Protein 5K8J (pdb70)

B-factor: mean 29.13, std 17.6, range [8.04, 118.43]

Sequence (396 aa):
HHARATGKTFRSGNSEAVRLPRDLAFGADVELTLIRSGDVLTIYPSKGSIADLVATLNQPRPDSVEIRDDEEDDLFPERPGLAYVLDTNVAIHLRDGDPEVTTRVTALNGAILLSIISRVELEGGVYREAAQAGLRRSSRLDVLKVLPVLDFDGAAADEYRRIVESAGYSRRKVVDRIAAQALAHRATFVTFNADDFRDIPGLSLLAWWAYVLDTNVAIHLRDGDPEVTTRVTALNGAILLSIISRVELEGGVYREAAQAGLRRSRLDVLKVLPVLDFDGAAADEYRRRIVVESAGYSRRKVVDRIAAQALAHRATFVTFNADDFRDIPGLSLLAWWHHHHHHARATGKTFRSGNSEAVRLPRDLAFGADVELTLIRSGDVLTIYPSKGSIADLVATLNQPRPD

Foldseek 3Di:
DPDDDDWDWDDDDPDIDTDDPPVGDDDPPFDWDWDDDPNDIDIDGDDDDPVVVVVVVVVDDDPDDDDDDPPPDDDDPDD/DEEEDLVLVVCQLVPPVVSVVVVVPDDDAYEYEVLSVVVLVVVLPPDPVNNVSSVVSSVVVVPHHYDYCDPQLVVLLVVLCVQQNDDPVCSSVSSQSSCQSVVHAYEDCCVVSVPSRPPHHYDHD/DEEEFLVLVVCVLVPPVVSVVVVVPDDDAYAYEVLSVVVLVVVLVPDPPCSVSSVVSSVVVVPHHYDYCDPQLVVLLVVLCVQQNDDPVCSSVNSQSVCQSVVHEYEDCPVVVVPSRPPHHYDHD/DAPDPDDDDDDDWQADPNDIDDDAPPRRDDDPPFAWDWDDDPPDIDIDGPVDDPVVVVVVVVVDDDD

Nearest PDB structures (foldseek):
  5k8j-assembly1_A-2  TM=1.013E+00  e=1.110E-12  Caulobacter vibrioides CB15
  5l6l-assembly1_A  TM=9.654E-01  e=3.892E-09  Caulobacter vibrioides CB15
  5l6m-assembly2_I  TM=9.986E-01  e=7.518E-09  Caulobacter vibrioides CB15
  5l6m-assembly2_L-2  TM=6.879E-01  e=2.153E-09  Caulobacter vibrioides CB15
  6nkl-assembly1_D-2  TM=6.824E-01  e=9.855E-03  Haemophilus influenzae

CATH classification: 3.40.50.1010

Structure (mmCIF, N/CA/C/O backbone):
data_5K8J
#
_entry.id   5K8J
#
_cell.length_a   86.290
_cell.length_b   86.290
_cell.length_c   113.820
_cell.angle_alpha   90.00
_cell.angle_beta   90.00
_cell.angle_gamma   120.00
#
_symmetry.space_group_name_H-M   'P 31 2 1'
#
loop_
_entity.id
_entity.type
_entity.pdbx_description
1 polymer 'VapB family protein'
2 polymer 'Ribonuclease VapC'
3 non-polymer GLYCEROL
4 water water
#
loop_
_atom_site.group_PDB
_atom_site.id
_atom_site.type_symbol
_atom_site.label_atom_id
_atom_site.label_alt_id
_atom_site.label_comp_id
_atom_site.label_asym_id
_atom_site.label_entity_id
_atom_site.label_seq_id
_atom_site.pdbx_PDB_ins_code
_atom_site.Cartn_x
_atom_site.Cartn_y
_atom_site.Cartn_z
_atom_site.occupancy
_atom_site.B_iso_or_equiv
_atom_site.auth_seq_id
_atom_site.auth_comp_id
_atom_site.auth_asym_id
_atom_site.auth_atom_id
_atom_site.pdbx_PDB_model_num
ATOM 1 N N . HIS A 1 6 ? 11.978 27.913 47.097 1.00 60.50 0 HIS A N 1
ATOM 2 C CA . HIS A 1 6 ? 13.118 27.716 46.147 1.00 53.30 0 HIS A CA 1
ATOM 3 C C . HIS A 1 6 ? 14.021 28.960 46.103 1.00 51.43 0 HIS A C 1
ATOM 4 O O . HIS A 1 6 ? 14.611 29.279 45.063 1.00 33.14 0 HIS A O 1
ATOM 18 N N . HIS A 1 7 ? 14.099 29.666 47.232 1.00 66.85 1 HIS A N 1
ATOM 19 C CA . HIS A 1 7 ? 15.015 30.792 47.446 1.00 73.58 1 HIS A CA 1
ATOM 20 C C . HIS A 1 7 ? 15.366 30.803 48.933 1.00 76.47 1 HIS A C 1
ATOM 21 O O . HIS A 1 7 ? 15.049 31.732 49.681 1.00 81.00 1 HIS A O 1
ATOM 35 N N . ALA A 1 8 ? 16.035 29.743 49.382 1.00 62.07 2 ALA A N 1
ATOM 36 C CA . ALA A 1 8 ? 16.177 29.490 50.805 1.00 54.28 2 ALA A CA 1
ATOM 37 C C . ALA A 1 8 ? 17.534 28.860 51.081 1.00 45.85 2 ALA A C 1
ATOM 38 O O . ALA A 1 8 ? 18.206 28.346 50.182 1.00 21.81 2 ALA A O 1
ATOM 45 N N . ARG A 1 9 ? 17.919 28.901 52.349 1.00 43.17 3 ARG A N 1
ATOM 46 C CA . ARG A 1 9 ? 19.220 28.444 52.804 1.00 40.92 3 ARG A CA 1
ATOM 47 C C . ARG A 1 9 ? 19.005 27.610 54.057 1.00 41.00 3 ARG A C 1
ATOM 48 O O . ARG A 1 9 ? 18.130 27.922 54.869 1.00 45.04 3 ARG A O 1
ATOM 69 N N . ALA A 1 10 ? 19.785 26.545 54.207 1.00 32.62 4 ALA A N 1
ATOM 70 C CA . ALA A 1 10 ? 19.653 25.664 55.356 1.00 30.61 4 ALA A CA 1
ATOM 71 C C . ALA A 1 10 ? 21.027 25.144 55.754 1.00 33.48 4 ALA A C 1
ATOM 72 O O . ALA A 1 10 ? 22.015 25.325 55.052 1.00 22.00 4 ALA A O 1
ATOM 79 N N . THR A 1 11 ? 21.094 24.522 56.916 1.00 31.91 5 THR A N 1
ATOM 80 C CA . THR A 1 11 ? 22.281 23.778 57.303 1.00 41.47 5 THR A CA 1
ATOM 81 C C . THR A 1 11 ? 21.829 22.389 57.705 1.00 44.63 5 THR A C 1
ATOM 82 O O . THR A 1 11 ? 20.751 22.225 58.286 1.00 49.99 5 THR A O 1
ATOM 93 N N . GLY A 1 12 ? 22.637 21.394 57.368 1.00 34.65 6 GLY A N 1
ATOM 94 C CA . GLY A 1 12 ? 22.295 20.026 57.688 1.00 38.15 6 GLY A CA 1
ATOM 95 C C . GLY A 1 12 ? 23.507 19.144 57.899 1.00 37.14 6 GLY A C 1
ATOM 96 O O . GLY A 1 12 ? 24.643 19.618 57.926 1.00 33.97 6 GLY A O 1
ATOM 100 N N . LYS A 1 13 ? 23.270 17.847 58.044 1.00 46.63 7 LYS A N 1
ATOM 101 C CA . LYS A 1 13 ? 24.329 16.900 58.327 1.00 46.41 7 LYS A CA 1
ATOM 102 C C . LYS A 1 13 ? 24.018 15.635 57.554 1.00 46.22 7 LYS A C 1
ATOM 103 O O . LYS A 1 13 ? 22.866 15.193 57.529 1.00 46.06 7 LYS A O 1
ATOM 122 N N . THR A 1 14 ? 25.031 15.080 56.894 1.00 43.94 8 THR A N 1
ATOM 123 C CA . THR A 1 14 ? 24.862 13.789 56.250 1.00 42.94 8 THR A CA 1
ATOM 124 C C . THR A 1 14 ? 24.338 12.783 57.265 1.00 43.95 8 THR A C 1
ATOM 125 O O . THR A 1 14 ? 24.624 12.879 58.461 1.00 40.41 8 THR A O 1
ATOM 136 N N . PHE A 1 15 ? 23.541 11.830 56.789 1.00 44.71 9 PHE A N 1
ATOM 137 C CA . PHE A 1 15 ? 23.155 10.674 57.588 1.00 51.86 9 PHE A CA 1
ATOM 138 C C . PHE A 1 15 ? 23.270 9.433 56.709 1.00 51.39 9 PHE A C 1
ATOM 139 O O . PHE A 1 15 ? 23.614 9.516 55.528 1.00 46.01 9 PHE A O 1
ATOM 156 N N . ARG A 1 16 ? 23.024 8.265 57.294 1.00 62.89 10 ARG A N 1
ATOM 157 C CA . ARG A 1 16 ? 23.040 7.014 56.547 1.00 60.26 10 ARG A CA 1
ATOM 158 C C . ARG A 1 16 ? 21.615 6.553 56.275 1.00 60.11 10 ARG A C 1
ATOM 159 O O . ARG A 1 16 ? 20.753 6.598 57.159 1.00 57.65 10 ARG A O 1
ATOM 180 N N . SER A 1 17 ? 21.375 6.126 55.037 1.00 58.77 11 SER A N 1
ATOM 181 C CA . SER A 1 17 ? 20.096 5.557 54.628 1.00 63.63 11 SER A CA 1
ATOM 182 C C . SER A 1 17 ? 20.392 4.366 53.729 1.00 65.60 11 SER A C 1
ATOM 183 O O . SER A 1 17 ? 20.953 4.530 52.641 1.00 63.53 11 SER A O 1
ATOM 191 N N . GLY A 1 18 ? 20.030 3.171 54.188 1.00 68.27 12 GLY A N 1
ATOM 192 C CA . GLY A 1 18 ? 20.455 1.972 53.490 1.00 66.61 12 GLY A CA 1
ATOM 193 C C . GLY A 1 18 ? 21.961 1.836 53.559 1.00 68.03 12 GLY A C 1
ATOM 194 O O . GLY A 1 18 ? 22.597 2.172 54.568 1.00 68.36 12 GLY A O 1
ATOM 198 N N . ASN A 1 19 ? 22.545 1.331 52.479 1.00 73.45 13 ASN A N 1
ATOM 199 C CA . ASN A 1 19 ? 24.000 1.311 52.313 1.00 76.82 13 ASN A CA 1
ATOM 200 C C . ASN A 1 19 ? 24.454 2.497 51.476 1.00 70.18 13 ASN A C 1
ATOM 201 O O . ASN A 1 19 ? 25.175 2.356 50.486 1.00 77.18 13 ASN A O 1
ATOM 212 N N . SER A 1 20 ? 24.016 3.690 51.873 1.00 53.44 14 SER A N 1
ATOM 213 C CA . SER A 1 20 ? 24.274 4.889 51.092 1.00 51.30 14 SER A CA 1
ATOM 214 C C . SER A 1 20 ? 24.113 6.109 51.989 1.00 47.90 14 SER A C 1
ATOM 215 O O . SER A 1 20 ? 23.252 6.126 52.873 1.00 52.10 14 SER A O 1
ATOM 223 N N . GLU A 1 21 ? 24.963 7.111 51.771 1.00 36.52 15 GLU A N 1
ATOM 224 C CA . GLU A 1 21 ? 24.783 8.406 52.412 1.00 32.69 15 GLU A CA 1
ATOM 225 C C . GLU A 1 21 ? 23.583 9.136 51.824 1.00 33.23 15 GLU A C 1
ATOM 226 O O . GLU A 1 21 ? 23.242 8.979 50.651 1.00 39.25 15 GLU A O 1
ATOM 238 N N . ALA A 1 22 ? 22.939 9.950 52.656 1.00 35.29 16 ALA A N 1
ATOM 239 C CA . ALA A 1 22 ? 21.823 10.768 52.212 1.00 34.29 16 ALA A CA 1
ATOM 240 C C . ALA A 1 22 ? 21.892 12.122 52.899 1.00 30.30 16 ALA A C 1
ATOM 241 O O . ALA A 1 22 ? 22.573 12.298 53.917 1.00 34.32 16 ALA A O 1
ATOM 248 N N . VAL A 1 23 ? 21.189 13.084 52.305 1.00 2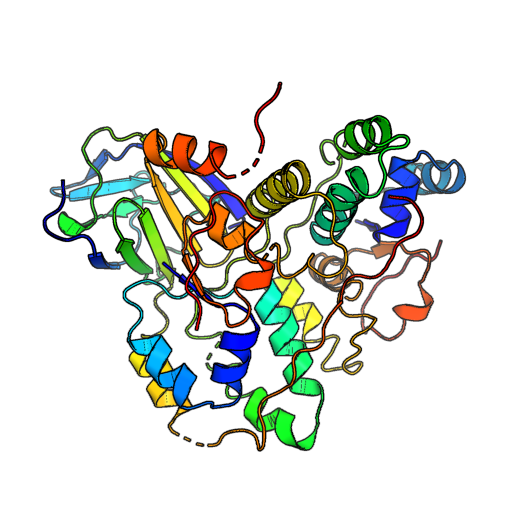7.06 17 VAL A N 1
ATOM 249 C CA . VAL A 1 23 ? 21.122 14.458 52.790 1.00 31.46 17 VAL A CA 1
ATOM 250 C C . VAL A 1 23 ? 19.661 14.882 52.777 1.00 30.31 17 VAL A C 1
ATOM 251 O O . VAL A 1 23 ? 18.983 14.767 51.749 1.00 31.02 17 VAL A O 1
ATOM 264 N N . ARG A 1 24 ? 19.183 15.379 53.914 1.00 30.26 18 ARG A N 1
ATOM 265 C CA . ARG A 1 24 ? 17.811 15.858 54.006 1.00 28.06 18 ARG A CA 1
ATOM 266 C C . ARG A 1 24 ? 17.640 17.166 53.253 1.00 29.98 18 ARG A C 1
ATOM 267 O O . ARG A 1 24 ? 18.505 18.054 53.292 1.00 28.13 18 ARG A O 1
ATOM 288 N N . LEU A 1 25 ? 16.506 17.298 52.579 1.00 26.28 19 LEU A N 1
ATOM 289 C CA . LEU A 1 25 ? 16.177 18.544 51.900 1.00 25.23 19 LEU A CA 1
ATOM 290 C C . LEU A 1 25 ? 14.972 19.193 52.566 1.00 26.65 19 LEU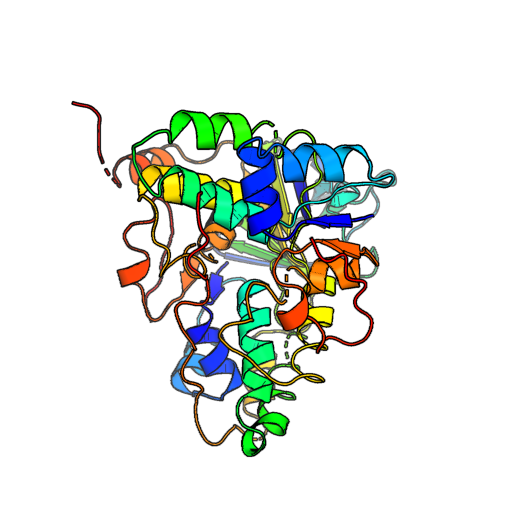 A C 1
ATOM 291 O O . LEU A 1 25 ? 13.845 18.687 52.430 1.00 31.96 19 LEU A O 1
ATOM 307 N N . PRO A 1 26 ? 15.145 20.297 53.284 1.00 26.21 20 PRO A N 1
ATOM 308 C CA . PRO A 1 26 ? 13.979 20.968 53.860 1.00 26.30 20 PRO A CA 1
ATOM 309 C C . PRO A 1 26 ? 12.959 21.329 52.791 1.00 31.38 20 PRO A C 1
ATOM 310 O O . PRO A 1 26 ? 13.286 21.532 51.620 1.00 24.56 20 PRO A O 1
ATOM 321 N N . ARG A 1 27 ? 11.703 21.422 53.229 1.00 36.14 21 ARG A N 1
ATOM 322 C CA . ARG A 1 27 ? 10.582 21.723 52.341 1.00 32.74 21 ARG A CA 1
ATOM 323 C C . ARG A 1 27 ? 10.861 22.900 51.413 1.00 32.98 21 ARG A C 1
ATOM 324 O O . ARG A 1 27 ? 10.519 22.859 50.225 1.00 39.49 21 ARG A O 1
ATOM 345 N N . ASP A 1 28 ? 11.467 23.973 51.927 1.00 23.91 22 ASP A N 1
ATOM 346 C CA . ASP A 1 28 ? 11.689 25.153 51.088 1.00 33.42 22 ASP A CA 1
ATOM 347 C C . ASP A 1 28 ? 12.731 24.931 50.000 1.00 25.78 22 ASP A C 1
ATOM 348 O O . ASP A 1 28 ? 12.799 25.724 49.057 1.00 33.30 22 ASP A O 1
ATOM 357 N N . LEU A 1 29 ? 13.562 23.904 50.128 1.00 26.52 23 LEU A N 1
ATOM 358 C CA . LEU A 1 29 ? 14.644 23.643 49.190 1.00 28.77 23 LEU A CA 1
ATOM 359 C C . LEU A 1 29 ? 14.367 22.417 48.329 1.00 30.16 23 LEU A C 1
ATOM 360 O O . LEU A 1 29 ? 15.113 22.170 47.378 1.00 24.21 23 LEU A O 1
ATOM 376 N N . ALA A 1 30 ? 13.324 21.650 48.643 1.00 26.94 24 ALA A N 1
ATOM 377 C CA . ALA A 1 30 ? 13.146 20.328 48.066 1.00 26.39 24 ALA A CA 1
ATOM 378 C C . ALA A 1 30 ? 12.631 20.420 46.635 1.00 26.37 24 ALA A C 1
ATOM 379 O O . ALA A 1 30 ? 11.983 21.392 46.239 1.00 27.15 24 ALA A O 1
ATOM 386 N N . PHE A 1 31 ? 12.952 19.400 45.853 1.00 26.96 25 PHE A N 1
ATOM 387 C CA . PHE A 1 31 ? 12.455 19.264 44.491 1.00 30.43 25 PHE A CA 1
ATOM 388 C C . PHE A 1 31 ? 11.243 18.346 44.499 1.00 37.81 25 PHE A C 1
ATOM 389 O O . PHE A 1 31 ? 11.051 17.548 45.416 1.00 39.32 25 PHE A O 1
ATOM 406 N N . GLY A 1 32 ? 10.431 18.449 43.457 1.00 30.98 26 GLY A N 1
ATOM 407 C CA . GLY A 1 32 ? 9.344 17.492 43.318 1.00 32.55 26 GLY A CA 1
ATOM 408 C C . GLY A 1 32 ? 9.805 16.046 43.345 1.00 41.22 26 GLY A C 1
ATOM 409 O O . GLY A 1 32 ? 10.920 15.737 42.916 1.00 43.62 26 GLY A O 1
ATOM 413 N N . ALA A 1 33 ? 8.944 15.138 43.818 1.00 50.35 27 ALA A N 1
ATOM 414 C CA . ALA A 1 33 ? 9.332 13.737 43.963 1.00 48.15 27 ALA A CA 1
ATOM 415 C C . ALA A 1 33 ? 9.464 13.002 42.632 1.00 41.45 27 ALA A C 1
ATOM 416 O O . ALA A 1 33 ? 10.065 11.927 42.594 1.00 43.35 27 ALA A O 1
ATOM 423 N N . ASP A 1 34 ? 8.907 13.530 41.549 1.00 45.89 28 ASP A N 1
ATOM 424 C CA . ASP A 1 34 ? 9.054 12.905 40.240 1.00 48.08 28 ASP A CA 1
ATOM 425 C C . ASP A 1 34 ? 10.074 13.619 39.369 1.00 50.30 28 ASP A C 1
ATOM 426 O O . ASP A 1 34 ? 10.214 13.277 38.190 1.00 53.01 28 ASP A O 1
ATOM 435 N N . VAL A 1 35 ? 10.782 14.605 39.915 1.00 41.36 29 VAL A N 1
ATOM 436 C CA . VAL A 1 35 ? 11.778 15.347 39.151 1.00 38.29 29 VAL A CA 1
ATOM 437 C C . VAL A 1 35 ? 13.076 14.553 39.142 1.00 40.70 29 VAL A C 1
ATOM 438 O O . VAL A 1 35 ? 13.689 14.328 40.191 1.00 35.51 29 VAL A O 1
ATOM 451 N N . GLU A 1 36 ? 13.490 14.113 37.960 1.00 31.79 30 GLU A N 1
ATOM 452 C CA . GLU A 1 36 ? 14.836 13.586 37.803 1.00 23.56 30 GLU A CA 1
ATOM 453 C C . GLU A 1 36 ? 15.835 14.717 38.005 1.00 20.43 30 GLU A C 1
ATOM 454 O O . GLU A 1 36 ? 15.650 15.817 37.478 1.00 22.54 30 GLU A O 1
ATOM 466 N N . LEU A 1 37 ? 16.866 14.451 38.805 1.00 21.61 31 LEU A N 1
ATOM 467 C CA . LEU A 1 37 ? 17.881 15.438 39.141 1.00 19.41 31 LEU A CA 1
ATOM 468 C C . LEU A 1 37 ? 19.226 14.999 38.599 1.00 19.70 31 LEU A C 1
ATOM 469 O O . LEU A 1 37 ? 19.533 13.801 38.518 1.00 22.21 31 LEU A O 1
ATOM 485 N N . THR A 1 38 ? 20.014 15.996 38.230 1.00 20.42 32 THR A N 1
ATOM 486 C CA . THR A 1 38 ? 21.428 15.845 37.956 1.00 19.07 32 THR A CA 1
ATOM 487 C C . THR A 1 38 ? 22.208 16.338 39.178 1.00 18.53 32 THR A C 1
ATOM 488 O O . THR A 1 38 ? 21.911 17.406 39.724 1.00 17.91 32 THR A O 1
ATOM 499 N N . LEU A 1 39 ? 23.182 15.549 39.606 1.00 19.02 33 LEU A N 1
ATOM 500 C CA . LEU A 1 39 ? 24.018 15.826 40.769 1.00 20.18 33 LEU A CA 1
ATOM 501 C C . LEU A 1 39 ? 25.462 15.836 40.298 1.00 18.83 33 LEU A C 1
ATOM 502 O O . LEU A 1 39 ? 25.957 14.828 39.792 1.00 22.02 33 LEU A O 1
ATOM 518 N N . ILE A 1 40 ? 26.143 16.960 40.479 1.00 17.96 34 ILE A N 1
ATOM 519 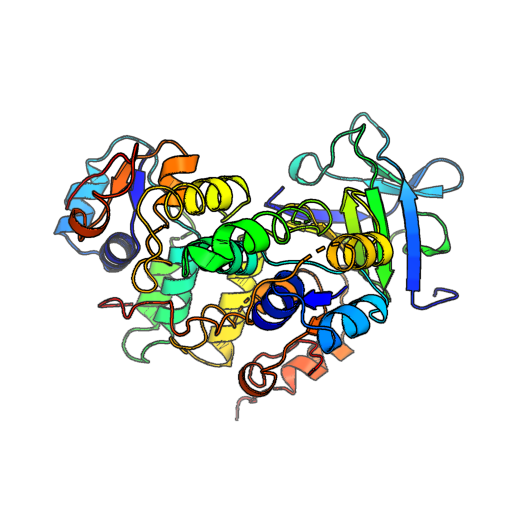C CA . ILE A 1 40 ? 27.517 17.080 40.015 1.00 18.04 34 ILE A CA 1
ATOM 520 C C . ILE A 1 40 ? 28.381 17.640 41.128 1.00 17.67 34 ILE A C 1
ATOM 521 O O . ILE A 1 40 ? 28.077 18.709 41.677 1.00 16.80 34 ILE A O 1
ATOM 537 N N . ARG A 1 41 ? 29.468 16.938 41.425 1.00 18.38 35 ARG A N 1
ATOM 538 C CA . ARG A 1 41 ? 30.424 17.381 42.431 1.00 18.77 35 ARG A CA 1
ATOM 539 C C . ARG A 1 41 ? 31.688 17.923 41.776 1.00 21.60 35 ARG A C 1
ATOM 540 O O . ARG A 1 41 ? 32.245 17.302 40.868 1.00 23.76 35 ARG A O 1
ATOM 561 N N . SER A 1 42 ? 32.148 19.070 42.256 1.00 19.60 36 SER A N 1
ATOM 562 C CA . SER A 1 42 ? 33.465 19.575 41.886 1.00 22.75 36 SER A CA 1
ATOM 563 C C . SER A 1 42 ? 34.158 19.915 43.188 1.00 19.06 36 SER A C 1
ATOM 564 O O . SER A 1 42 ? 33.727 20.837 43.882 1.00 17.66 36 SER A O 1
ATOM 572 N N . GLY A 1 43 ? 35.203 19.174 43.532 1.00 20.50 37 GLY A N 1
ATOM 573 C CA . GLY A 1 43 ? 35.818 19.397 44.821 1.00 23.10 37 GLY A CA 1
ATOM 574 C C . GLY A 1 43 ? 34.844 19.018 45.922 1.00 23.65 37 GLY A C 1
ATOM 575 O O . GLY A 1 43 ? 34.325 17.893 45.968 1.00 24.34 37 GLY A O 1
ATOM 579 N N . ASP A 1 44 ? 34.592 19.967 46.819 1.00 20.52 38 ASP A N 1
ATOM 580 C CA . ASP A 1 44 ? 33.669 19.775 47.926 1.00 25.22 38 ASP A CA 1
ATOM 581 C C . ASP A 1 44 ? 32.335 20.445 47.690 1.00 21.54 38 ASP A C 1
ATOM 582 O O . ASP A 1 44 ? 31.559 20.598 48.638 1.00 24.69 38 ASP A O 1
ATOM 591 N N . VAL A 1 45 ? 32.056 20.874 46.461 1.00 16.28 39 VAL A N 1
ATOM 592 C CA . VAL A 1 45 ? 30.813 21.561 46.137 1.00 15.52 39 VAL A CA 1
ATOM 593 C C . VAL A 1 45 ? 29.944 20.645 45.285 1.00 15.86 39 VAL A C 1
ATOM 594 O O . VAL A 1 45 ? 30.357 20.188 44.210 1.00 17.77 39 VAL A O 1
ATOM 607 N N . LEU A 1 46 ? 28.725 20.410 45.754 1.00 17.44 40 LEU A N 1
ATOM 608 C CA . LEU A 1 46 ? 27.757 19.591 45.046 1.00 17.95 40 LEU A CA 1
ATOM 609 C C . LEU A 1 46 ? 26.674 20.487 44.478 1.00 16.70 40 LEU A C 1
ATOM 610 O O . LEU A 1 46 ? 26.110 21.316 45.198 1.00 15.98 40 LEU A O 1
ATOM 626 N N . THR A 1 47 ? 26.392 20.345 43.175 1.00 15.42 41 THR A N 1
ATOM 627 C CA . THR A 1 47 ? 25.394 21.155 42.488 1.00 14.97 41 THR A CA 1
ATOM 628 C C . THR A 1 47 ? 24.306 20.227 41.961 1.00 15.32 41 THR A C 1
ATOM 629 O O . THR A 1 47 ? 24.614 19.229 41.298 1.00 17.82 41 THR A O 1
ATOM 640 N N . ILE A 1 48 ? 23.053 20.556 42.258 1.00 15.10 42 ILE A N 1
ATOM 641 C CA . ILE A 1 48 ? 21.909 19.683 41.983 1.00 16.10 42 ILE A CA 1
ATOM 642 C C . ILE A 1 48 ? 20.844 20.500 41.257 1.00 15.26 42 ILE A C 1
ATOM 643 O O . ILE A 1 48 ? 20.542 21.625 41.665 1.00 15.71 42 ILE A O 1
ATOM 659 N N . TYR A 1 49 ? 20.328 19.980 40.140 1.00 15.49 43 TYR A N 1
ATOM 660 C CA . TYR A 1 49 ? 19.342 20.723 39.361 1.00 15.72 43 TYR A CA 1
ATOM 661 C C . TYR A 1 49 ? 18.536 19.727 38.535 1.00 17.76 43 TYR A C 1
ATOM 662 O O . TYR A 1 49 ? 18.928 18.563 38.392 1.00 18.64 43 TYR A O 1
ATOM 680 N N . PRO A 1 50 ? 17.409 20.156 37.970 1.00 20.72 44 PRO A N 1
ATOM 681 C CA . PRO A 1 50 ? 16.555 19.217 37.224 1.00 25.00 44 PRO A CA 1
ATOM 682 C C . PRO A 1 50 ? 17.237 18.758 35.945 1.00 22.82 44 PRO A C 1
ATOM 683 O O . PRO A 1 50 ? 17.760 19.573 35.183 1.00 23.58 44 PRO A O 1
ATOM 694 N N . SER A 1 51 ? 17.227 17.444 35.714 1.00 23.85 45 SER A N 1
ATOM 695 C CA . SER A 1 51 ? 17.763 16.887 34.476 1.00 25.09 45 SER A CA 1
ATOM 696 C C . SER A 1 51 ? 16.843 17.249 33.310 1.00 26.43 45 SER A C 1
ATOM 697 O O . SER A 1 51 ? 15.688 16.811 33.265 1.00 29.69 45 SER A O 1
ATOM 705 N N . LYS A 1 52 ? 17.350 18.039 32.362 1.00 29.76 46 LYS A N 1
ATOM 706 C CA . LYS A 1 52 ? 16.539 18.504 31.242 1.00 31.39 46 LYS A CA 1
ATOM 707 C C . LYS A 1 52 ? 17.277 18.356 29.921 1.00 35.17 46 LYS A C 1
ATOM 708 O O . LYS A 1 52 ? 16.922 19.006 28.933 1.00 44.46 46 LYS A O 1
ATOM 727 N N . GLY A 1 53 ? 18.291 17.513 29.888 1.00 29.17 47 GLY A N 1
ATOM 728 C CA . GLY A 1 53 ? 19.108 17.350 28.711 1.00 31.17 47 GLY A CA 1
ATOM 729 C C . GLY A 1 53 ? 20.540 17.682 29.034 1.00 28.47 47 GLY A C 1
ATOM 730 O O . GLY A 1 53 ? 20.809 18.433 29.971 1.00 31.92 47 GLY A O 1
ATOM 734 N N . SER A 1 54 ? 21.462 17.122 28.274 1.00 30.11 48 SER A N 1
ATOM 735 C CA . SER A 1 54 ? 22.879 17.364 28.474 1.00 34.03 48 SER A CA 1
ATOM 736 C C . SER A 1 54 ? 23.353 18.571 27.675 1.00 33.28 48 SER A C 1
ATOM 737 O O . SER A 1 54 ? 22.691 19.034 26.744 1.00 31.34 48 SER A O 1
ATOM 745 N N . ILE A 1 55 ? 24.540 19.059 28.030 1.00 27.11 49 ILE A N 1
ATOM 746 C CA . ILE A 1 55 ? 25.126 20.175 27.294 1.00 28.50 49 ILE A CA 1
ATOM 747 C C . ILE A 1 55 ? 25.464 19.759 25.875 1.00 28.27 49 ILE A C 1
ATOM 748 O O . ILE A 1 55 ? 25.243 20.521 24.925 1.00 30.74 49 ILE A O 1
ATOM 764 N N . ALA A 1 56 ? 25.997 18.549 25.693 1.00 27.64 50 ALA A N 1
ATOM 765 C CA . ALA A 1 56 ? 26.292 18.102 24.340 1.00 31.52 50 ALA A CA 1
ATOM 766 C C . ALA A 1 56 ? 25.026 18.075 23.497 1.00 31.99 50 ALA A C 1
ATOM 767 O O . ALA A 1 56 ? 25.048 18.437 22.315 1.00 31.12 50 ALA A O 1
ATOM 774 N N . ASP A 1 57 ? 23.909 17.638 24.087 1.00 35.64 51 ASP A N 1
ATOM 775 C CA . ASP A 1 57 ? 22.640 17.654 23.370 1.00 39.93 51 ASP A CA 1
ATOM 776 C C . ASP A 1 57 ? 22.193 19.080 23.073 1.00 34.80 51 ASP A C 1
ATOM 777 O O . ASP A 1 57 ? 21.662 19.355 21.989 1.00 33.11 51 ASP A O 1
ATOM 786 N N . LEU A 1 58 ? 22.350 19.989 24.035 1.00 30.06 52 LEU A N 1
ATOM 787 C CA . LEU A 1 58 ? 21.970 21.375 23.785 1.00 25.31 52 LEU A CA 1
ATOM 788 C C . LEU A 1 58 ? 22.742 21.926 22.597 1.00 28.16 52 LEU A C 1
ATOM 789 O O . LEU A 1 58 ? 22.158 22.505 21.672 1.00 27.20 52 LEU A O 1
ATOM 805 N N . VAL A 1 59 ? 24.061 21.727 22.596 1.00 25.30 53 VAL A N 1
ATOM 806 C CA . VAL A 1 59 ? 24.891 22.272 21.530 1.00 28.48 53 VAL A CA 1
ATOM 807 C C . VAL A 1 59 ? 24.566 21.603 20.195 1.00 31.39 53 VAL A C 1
ATOM 808 O O . VAL A 1 59 ? 24.541 22.261 19.145 1.00 29.81 53 VAL A O 1
ATOM 821 N N . ALA A 1 60 ? 24.254 20.308 20.209 1.00 29.77 54 ALA A N 1
ATOM 822 C CA . ALA A 1 60 ? 23.880 19.647 18.959 1.00 35.10 54 ALA A CA 1
ATOM 823 C C . ALA A 1 60 ? 22.552 20.170 18.441 1.00 33.26 54 ALA A C 1
ATOM 824 O O . ALA A 1 60 ? 22.376 20.352 17.228 1.00 34.25 54 ALA A O 1
ATOM 831 N N . THR A 1 61 ? 21.598 20.401 19.343 1.00 29.34 55 THR A N 1
ATOM 832 C CA . THR A 1 61 ? 20.311 20.956 18.940 1.00 28.67 55 THR A CA 1
ATOM 833 C C . THR A 1 61 ? 20.488 22.336 18.327 1.00 34.07 55 THR A C 1
ATOM 834 O O . THR A 1 61 ? 19.943 22.627 17.255 1.00 29.72 55 THR A O 1
ATOM 845 N N . LEU A 1 62 ? 21.245 23.207 19.002 1.00 28.02 56 LEU A N 1
ATOM 846 C CA . LEU A 1 62 ? 21.517 24.535 18.455 1.00 24.92 56 LEU A CA 1
ATOM 847 C C . LEU A 1 62 ? 22.194 24.453 17.086 1.00 32.31 56 LEU A C 1
ATOM 848 O O . LEU A 1 62 ? 21.887 25.246 16.190 1.00 31.78 56 LEU A O 1
ATOM 864 N N . ASN A 1 63 ? 23.144 23.533 16.913 1.00 31.61 57 ASN A N 1
ATOM 865 C CA . ASN A 1 63 ? 23.855 23.453 15.636 1.00 33.00 57 ASN A CA 1
ATOM 866 C C . ASN A 1 63 ? 22.990 22.910 14.509 1.00 33.88 57 ASN A C 1
ATOM 867 O O . ASN A 1 63 ? 23.302 23.149 13.337 1.00 35.46 57 ASN A O 1
ATOM 878 N N . GLN A 1 64 ? 21.918 22.185 14.820 1.00 35.80 58 GLN A N 1
ATOM 879 C CA . GLN A 1 64 ? 20.987 21.753 13.783 1.00 40.09 58 GLN A CA 1
ATOM 880 C C . GLN A 1 64 ? 20.035 22.865 13.365 1.00 36.87 58 GLN A C 1
ATOM 881 O O . GLN A 1 64 ? 19.306 22.707 12.386 1.00 43.20 58 GLN A O 1
ATOM 912 N N . PRO A 1 66 ? 19.123 26.954 12.268 1.00 30.57 60 PRO A N 1
ATOM 913 C CA . PRO A 1 66 ? 19.730 28.154 11.685 1.00 31.09 60 PRO A CA 1
ATOM 914 C C . PRO A 1 66 ? 20.103 29.125 12.790 1.00 32.84 60 PRO A C 1
ATOM 915 O O . PRO A 1 66 ? 19.549 29.080 13.883 1.00 29.75 60 PRO A O 1
ATOM 926 N N . ARG A 1 67 ? 21.022 30.027 12.489 1.00 30.22 61 ARG A N 1
ATOM 927 C CA . ARG A 1 67 ? 21.378 31.052 13.452 1.00 29.05 61 ARG A CA 1
ATOM 928 C C . ARG A 1 67 ? 21.052 32.445 12.934 1.00 24.49 61 ARG A C 1
ATOM 929 O O . ARG A 1 67 ? 20.921 32.665 11.721 1.00 26.13 61 ARG A O 1
ATOM 950 N N . PRO A 1 68 ? 20.873 33.402 13.833 1.00 21.92 62 PRO A N 1
ATOM 951 C CA . PRO A 1 68 ? 20.618 34.784 13.421 1.00 24.32 62 PRO A CA 1
ATOM 952 C C . PRO A 1 68 ? 21.759 35.316 12.573 1.00 25.01 62 PRO A C 1
ATOM 953 O O . PRO A 1 68 ? 22.870 34.793 12.593 1.00 28.60 62 PRO A O 1
ATOM 964 N N . ASP A 1 69 ? 21.475 36.402 11.843 1.00 28.13 63 ASP A N 1
ATOM 965 C CA . ASP A 1 69 ? 22.455 36.953 10.907 1.00 28.87 63 ASP A CA 1
ATOM 966 C C . ASP A 1 69 ? 23.669 37.556 11.605 1.00 28.02 63 ASP A C 1
ATOM 967 O O . ASP A 1 69 ? 24.712 37.712 10.966 1.00 30.91 63 ASP A O 1
ATOM 976 N N . SER A 1 70 ? 23.556 37.911 12.885 1.00 24.22 64 SER A N 1
ATOM 977 C CA . SER A 1 70 ? 24.663 38.534 13.600 1.00 33.34 64 SER A CA 1
ATOM 978 C C . SER A 1 70 ? 24.486 38.290 15.091 1.00 22.97 64 SER A C 1
ATOM 979 O O . SER A 1 70 ? 23.406 37.905 15.547 1.00 23.73 64 SER A O 1
ATOM 987 N N . VAL A 1 71 ? 25.565 38.515 15.839 1.00 25.36 65 VAL A N 1
ATOM 988 C CA . VAL A 1 71 ? 25.554 38.365 17.293 1.00 23.42 65 VAL A CA 1
ATOM 989 C C . VAL A 1 71 ? 25.226 39.709 17.917 1.00 24.08 65 VAL A C 1
ATOM 990 O O . VAL A 1 71 ? 25.878 40.717 17.622 1.00 24.70 65 VAL A O 1
ATOM 1003 N N . GLU A 1 72 ? 24.232 39.718 18.806 1.00 20.69 66 GLU A N 1
ATOM 1004 C CA . GLU A 1 72 ? 23.791 40.952 19.441 1.00 23.66 66 GLU A CA 1
ATOM 1005 C C . GLU A 1 72 ? 24.940 41.622 20.182 1.00 26.83 66 GLU A C 1
ATOM 1006 O O . GLU A 1 72 ? 25.746 40.959 20.837 1.00 25.78 66 GLU A O 1
ATOM 1018 N N . ILE A 1 73 ? 24.980 42.954 20.100 1.00 23.43 67 ILE A N 1
ATOM 1019 C CA . ILE A 1 73 ? 25.882 43.778 20.894 1.00 24.65 67 ILE A CA 1
ATOM 1020 C C . ILE A 1 73 ? 25.152 44.105 22.193 1.00 22.98 67 ILE A C 1
ATOM 1021 O O . ILE A 1 73 ? 24.166 44.843 22.195 1.00 23.15 67 ILE A O 1
ATOM 1037 N N . ARG A 1 74 ? 25.632 43.548 23.292 1.00 21.84 68 ARG A N 1
ATOM 1038 C CA . ARG A 1 74 ? 24.949 43.680 24.575 1.00 16.84 68 ARG A CA 1
ATOM 1039 C C . ARG A 1 74 ? 24.916 45.140 25.029 1.00 26.85 68 ARG A C 1
ATOM 1040 O O . ARG A 1 74 ? 25.886 45.878 24.841 1.00 31.40 68 ARG A O 1
ATOM 1061 N N A ASP A 1 75 ? 23.674 45.553 25.351 0.43 25.11 69 ASP A N 1
ATOM 1062 N N B ASP A 1 75 ? 23.947 45.499 25.865 0.57 29.37 69 ASP A N 1
ATOM 1063 C CA A ASP A 1 75 ? 23.334 46.882 25.841 0.43 28.07 69 ASP A CA 1
ATOM 1064 C CA B ASP A 1 75 ? 24.070 46.717 26.693 0.57 27.16 69 ASP A CA 1
ATOM 1065 C C A ASP A 1 75 ? 23.862 47.050 27.247 0.43 23.56 69 ASP A C 1
ATOM 1066 C C B ASP A 1 75 ? 24.166 46.329 28.181 0.57 21.01 69 ASP A C 1
ATOM 1067 O O A ASP A 1 75 ? 23.600 46.216 28.120 0.43 16.30 69 ASP A O 1
ATOM 1068 O O B ASP A 1 75 ? 23.144 45.980 28.768 0.57 24.54 69 ASP A O 1
ATOM 1085 N N A GLU A 1 76 ? 24.495 48.176 27.486 0.43 18.85 70 GLU A N 1
ATOM 1086 N N B GLU A 1 76 ? 25.370 46.404 28.825 0.57 17.16 70 GLU A N 1
ATOM 1087 C CA A GLU A 1 76 ? 25.244 48.384 28.697 0.43 16.66 70 GLU A CA 1
ATOM 1088 C CA B GLU A 1 76 ? 25.472 46.027 30.264 0.57 18.68 70 GLU A CA 1
ATOM 1089 C C A GLU A 1 76 ? 24.564 49.416 29.576 0.43 21.27 70 GLU A C 1
ATOM 1090 C C B GLU A 1 76 ? 25.083 47.158 31.218 0.57 21.01 70 GLU A C 1
ATOM 1091 O O A GLU A 1 76 ? 23.552 50.030 29.213 0.43 16.55 70 GLU A O 1
ATOM 1092 O O B GLU A 1 76 ? 24.690 46.899 32.386 0.57 10.15 70 GLU A O 1
ATOM 1115 N N A ASP A 1 77 ? 25.148 49.575 30.758 0.43 22.59 71 ASP A N 1
ATOM 1116 N N B ASP A 1 77 ? 25.161 48.395 30.732 0.57 22.39 71 ASP A N 1
ATOM 1117 C CA A ASP A 1 77 ? 24.764 50.605 31.705 0.43 25.22 71 ASP A CA 1
ATOM 1118 C CA B ASP A 1 77 ? 25.009 49.601 31.543 0.57 23.63 71 ASP A CA 1
ATOM 1119 C C A ASP A 1 77 ? 23.265 50.580 31.953 0.43 19.62 71 ASP A C 1
ATOM 1120 C C B ASP A 1 77 ? 23.553 50.082 31.534 0.57 18.63 71 ASP A C 1
ATOM 1121 O O A ASP A 1 77 ? 22.569 51.592 31.817 0.43 18.17 71 ASP A O 1
ATOM 1122 O O B ASP A 1 77 ? 23.195 51.072 30.909 0.57 21.92 71 ASP A O 1
ATOM 1139 N N . LEU A 1 78 ? 22.752 49.415 32.367 1.00 16.33 72 LEU A N 1
ATOM 1140 C CA . LEU A 1 78 ? 21.301 49.413 32.449 1.00 14.90 72 LEU A CA 1
ATOM 1141 C C . LEU A 1 78 ? 20.774 50.170 33.663 1.00 18.47 72 LEU A C 1
ATOM 1142 O O . LEU A 1 78 ? 19.611 50.612 33.652 1.00 16.95 72 LEU A O 1
ATOM 1159 N N . PHE A 1 79 ? 21.573 50.319 34.723 1.00 15.04 73 PHE A N 1
ATOM 1160 C CA . PHE A 1 79 ? 20.994 50.870 35.940 1.00 13.68 73 PHE A CA 1
ATOM 1161 C C . PHE A 1 79 ? 20.977 52.384 35.870 1.00 17.54 73 PHE A C 1
ATOM 1162 O O . PHE A 1 79 ? 21.991 53.005 35.516 1.00 18.83 73 PHE A O 1
ATOM 1180 N N . PRO A 1 80 ? 19.834 53.000 36.124 1.00 16.42 74 PRO A N 1
ATOM 1181 C CA . PRO A 1 80 ? 19.741 54.450 36.030 1.00 19.42 74 PRO A CA 1
ATOM 1182 C C . PRO A 1 80 ? 20.327 55.103 37.260 1.00 19.31 74 PRO A C 1
ATOM 1183 O O . PRO A 1 80 ? 20.470 54.491 38.322 1.00 19.81 74 PRO A O 1
ATOM 1194 N N . GLU A 1 81 ? 20.679 56.369 37.088 1.00 23.91 75 GLU A N 1
ATOM 1195 C CA . GLU A 1 81 ? 21.142 57.191 38.195 1.00 20.41 75 GLU A CA 1
ATOM 1196 C C . GLU A 1 81 ? 19.915 57.706 38.928 1.00 31.16 75 GLU A C 1
ATOM 1197 O O . GLU A 1 81 ? 19.182 58.545 38.395 1.00 37.07 75 GLU A O 1
ATOM 1209 N N . ARG A 1 82 ? 19.680 57.190 40.154 1.00 26.93 76 ARG A N 1
ATOM 1210 C CA . ARG A 1 82 ? 18.540 57.585 40.977 1.00 34.45 76 ARG A CA 1
ATOM 1211 C C . ARG A 1 82 ? 18.919 58.750 41.884 1.00 46.45 76 ARG A C 1
ATOM 1212 O O . ARG A 1 82 ? 19.898 58.649 42.639 1.00 40.73 76 ARG A O 1
ATOM 1233 N N . PRO A 1 83 ? 18.139 59.814 41.911 1.00 38.61 77 PRO A N 1
ATOM 1234 C CA . PRO A 1 83 ? 18.354 60.859 42.930 1.00 40.65 77 PRO A CA 1
ATOM 1235 C C . PRO A 1 83 ? 18.306 60.357 44.379 1.00 48.18 77 PRO A C 1
ATOM 1236 O O . PRO A 1 83 ? 17.225 60.007 44.864 1.00 46.24 77 PRO A O 1
ATOM 1247 N N . GLY A 1 84 ? 19.443 60.303 45.081 1.00 55.08 78 GLY A N 1
ATOM 1248 C CA . GLY A 1 84 ? 19.443 60.354 46.538 1.00 61.95 78 GLY A CA 1
ATOM 1249 C C . GLY A 1 84 ? 19.794 59.110 47.372 1.00 65.67 78 GLY A C 1
ATOM 1250 O O . GLY A 1 84 ? 19.580 59.146 48.590 1.00 63.38 78 GLY A O 1
ATOM 1254 N N . LEU A 1 85 ? 20.316 58.021 46.798 1.00 61.29 79 LEU A N 1
ATOM 1255 C CA . LEU A 1 85 ? 20.865 56.938 47.665 1.00 48.42 79 LEU A CA 1
ATOM 1256 C C . LEU A 1 85 ? 22.383 57.011 47.689 1.00 47.25 79 LEU A C 1
ATOM 1257 O O . LEU A 1 85 ? 22.965 58.002 47.255 1.00 44.01 79 LEU A O 1
ATOM 1273 N N . ALA B 2 2 ? 31.083 23.939 39.277 1.00 19.54 2 ALA B N 1
ATOM 1274 C CA . ALA B 2 2 ? 30.054 24.606 38.472 1.00 16.79 2 ALA B CA 1
ATOM 1275 C C . ALA B 2 2 ? 30.533 25.946 37.919 1.00 17.09 2 ALA B C 1
ATOM 1276 O O . ALA B 2 2 ? 31.447 26.560 38.457 1.00 14.82 2 ALA B O 1
ATOM 1282 N N . TYR B 2 3 ? 29.882 26.375 36.836 1.00 14.85 3 TYR B N 1
ATOM 1283 C CA . TYR B 2 3 ? 30.229 27.592 36.108 1.00 14.04 3 TYR B CA 1
ATOM 1284 C C . TYR B 2 3 ? 28.974 28.425 35.935 1.00 17.16 3 TYR B C 1
ATOM 1285 O O . TYR B 2 3 ? 27.907 27.887 35.633 1.00 18.72 3 TYR B O 1
ATOM 1303 N N . VAL B 2 4 ? 29.107 29.730 36.131 1.00 11.66 4 VAL B N 1
ATOM 1304 C CA . VAL B 2 4 ? 28.084 30.701 35.727 1.00 11.08 4 VAL B CA 1
ATOM 1305 C C . VAL B 2 4 ? 28.575 31.412 34.477 1.00 13.89 4 VAL B C 1
ATOM 1306 O O . VAL B 2 4 ? 29.673 31.983 34.479 1.00 13.50 4 VAL B O 1
ATOM 1319 N N . LEU B 2 5 ? 27.776 31.395 33.402 1.00 12.79 5 LEU B N 1
ATOM 1320 C CA . LEU B 2 5 ? 28.151 32.059 32.167 1.00 14.09 5 LEU B CA 1
ATOM 1321 C C . LEU B 2 5 ? 27.777 33.525 32.253 1.00 15.74 5 LEU B C 1
ATOM 1322 O O . LEU B 2 5 ? 26.632 33.853 32.576 1.00 20.36 5 LEU B O 1
ATOM 1338 N N . ASP B 2 6 ? 28.716 34.407 31.928 1.00 13.57 6 ASP B N 1
ATOM 1339 C CA . ASP B 2 6 ? 28.347 35.815 31.823 1.00 13.84 6 ASP B CA 1
ATOM 1340 C C . ASP B 2 6 ? 27.353 36.001 30.679 1.00 15.66 6 ASP B C 1
ATOM 1341 O O . ASP B 2 6 ? 27.267 35.200 29.745 1.00 14.21 6 ASP B O 1
ATOM 1350 N N . THR B 2 7 ? 26.610 37.096 30.740 1.00 12.12 7 THR B N 1
ATOM 1351 C CA . THR B 2 7 ? 25.572 37.302 29.720 1.00 13.31 7 THR B CA 1
ATOM 1352 C C . THR B 2 7 ? 26.136 37.268 28.303 1.00 16.71 7 THR B C 1
ATOM 1353 O O . THR B 2 7 ? 25.506 36.713 27.388 1.00 14.76 7 THR B O 1
ATOM 1364 N N . ASN B 2 8 ? 27.291 37.909 28.084 1.00 15.15 8 ASN B N 1
ATOM 1365 C CA . ASN B 2 8 ? 27.865 37.989 26.741 1.00 17.46 8 ASN B CA 1
ATOM 1366 C C . ASN B 2 8 ? 28.107 36.595 26.198 1.00 13.61 8 ASN B C 1
ATOM 1367 O O . ASN B 2 8 ? 27.865 36.319 25.020 1.00 14.26 8 ASN B O 1
ATOM 1378 N N . VAL B 2 9 ? 28.602 35.695 27.054 1.00 13.97 9 VAL B N 1
ATOM 1379 C CA . VAL B 2 9 ? 28.835 34.312 26.643 1.00 14.08 9 VAL B CA 1
ATOM 1380 C C . VAL B 2 9 ? 27.518 33.660 26.232 1.00 17.72 9 VAL B C 1
ATOM 1381 O O . VAL B 2 9 ? 27.442 32.967 25.206 1.00 17.26 9 VAL B O 1
ATOM 1394 N N . ALA B 2 10 ? 26.468 33.847 27.047 1.00 14.84 10 ALA B N 1
ATOM 1395 C CA . ALA B 2 10 ? 25.170 33.276 26.723 1.00 13.58 10 ALA B CA 1
ATOM 1396 C C . ALA B 2 10 ? 24.601 33.862 25.438 1.00 16.79 10 ALA B C 1
ATOM 1397 O O . ALA B 2 10 ? 23.934 33.153 24.678 1.00 15.95 10 ALA B O 1
ATOM 1404 N N . ILE B 2 11 ? 24.790 35.161 25.209 1.00 16.53 11 ILE B N 1
ATOM 1405 C CA . ILE B 2 11 ? 24.371 35.767 23.940 1.00 14.98 11 ILE B CA 1
ATOM 1406 C C . ILE B 2 11 ? 25.059 35.088 22.756 1.00 19.75 11 ILE B C 1
ATOM 1407 O O . ILE B 2 11 ? 24.429 34.805 21.723 1.00 20.68 11 ILE B O 1
ATOM 1423 N N . HIS B 2 12 ? 26.365 34.852 22.858 1.00 16.98 12 HIS B N 1
ATOM 1424 C CA . HIS B 2 12 ? 27.081 34.214 21.761 1.00 20.28 12 HIS B CA 1
ATOM 1425 C C . HIS B 2 12 ? 26.586 32.798 21.524 1.00 20.83 12 HIS B C 1
ATOM 1426 O O . HIS B 2 12 ? 26.530 32.334 20.375 1.00 21.18 12 HIS B O 1
ATOM 1440 N N . LEU B 2 13 ? 26.172 32.117 22.585 1.00 22.33 13 LEU B N 1
ATOM 1441 C CA . LEU B 2 13 ? 25.538 30.813 22.441 1.00 25.71 13 LEU B CA 1
ATOM 1442 C C . LEU B 2 13 ? 24.189 30.945 21.725 1.00 23.80 13 LEU B C 1
ATOM 1443 O O . LEU B 2 13 ? 23.947 30.291 20.700 1.00 24.60 13 LEU B O 1
ATOM 1459 N N . ARG B 2 14 ? 23.334 31.860 22.186 1.00 21.48 14 ARG B N 1
ATOM 1460 C CA . ARG B 2 14 ? 22.028 32.063 21.554 1.00 20.85 14 ARG B CA 1
ATOM 1461 C C . ARG B 2 14 ? 22.161 32.419 20.075 1.00 28.16 14 ARG B C 1
ATOM 1462 O O . ARG B 2 14 ? 21.360 31.966 19.240 1.00 23.39 14 ARG B O 1
ATOM 1483 N N . ASP B 2 15 ? 23.129 33.263 19.733 1.00 21.61 15 ASP B N 1
ATOM 1484 C CA . ASP B 2 15 ? 23.240 33.752 18.368 1.00 21.17 15 ASP B CA 1
ATOM 1485 C C . ASP B 2 15 ? 24.184 32.924 17.507 1.00 25.51 15 ASP B C 1
ATOM 1486 O O . ASP B 2 15 ? 24.361 33.256 16.329 1.00 24.68 15 ASP B O 1
ATOM 1495 N N . GLY B 2 16 ? 24.717 31.812 18.021 1.00 23.91 16 GLY B N 1
ATOM 1496 C CA . GLY B 2 16 ? 25.324 30.811 17.163 1.00 25.38 16 GLY B CA 1
ATOM 1497 C C . GLY B 2 16 ? 26.797 30.999 16.889 1.00 29.76 16 GLY B C 1
ATOM 1498 O O . GLY B 2 16 ? 27.280 30.607 15.812 1.00 32.06 16 GLY B O 1
ATOM 1502 N N . ASP B 2 17 ? 27.520 31.591 17.811 1.00 28.85 17 ASP B N 1
ATOM 1503 C CA . ASP B 2 17 ? 28.966 31.773 17.673 1.00 26.53 17 ASP B CA 1
ATOM 1504 C C . ASP B 2 17 ? 29.664 30.434 17.839 1.00 25.52 17 ASP B C 1
ATOM 1505 O O . ASP B 2 17 ? 29.633 29.858 18.931 1.00 32.59 17 ASP B O 1
ATOM 1514 N N . PRO B 2 18 ? 30.344 29.922 16.813 1.00 30.46 18 PRO B N 1
ATOM 1515 C CA . PRO B 2 18 ? 30.939 28.583 16.931 1.00 26.54 18 PRO B CA 1
ATOM 1516 C C . PRO B 2 18 ? 32.090 28.500 17.914 1.00 30.51 18 PRO B C 1
ATOM 1517 O O . PRO B 2 18 ? 32.313 27.436 18.500 1.00 37.54 18 PRO B O 1
ATOM 1528 N N . GLU B 2 19 ? 32.833 29.582 18.126 1.00 35.30 19 GLU B N 1
ATOM 1529 C CA . GLU B 2 19 ? 33.919 29.535 19.096 1.00 45.71 19 GLU B CA 1
ATOM 1530 C C . GLU B 2 19 ? 33.393 29.354 20.515 1.00 45.26 19 GLU B C 1
ATOM 1531 O O . GLU B 2 19 ? 34.046 28.711 21.344 1.00 46.99 19 GLU B O 1
ATOM 1543 N N . VAL B 2 20 ? 32.225 29.911 20.817 1.00 32.19 20 VAL B N 1
ATOM 1544 C CA . VAL B 2 20 ? 31.674 29.743 22.156 1.00 25.78 20 VAL B CA 1
ATOM 1545 C C . VAL B 2 20 ? 31.004 28.384 22.295 1.00 22.04 20 VAL B C 1
ATOM 1546 O O . VAL B 2 20 ? 31.138 27.711 23.324 1.00 29.14 20 VAL B O 1
ATOM 1559 N N . THR B 2 21 ? 30.269 27.957 21.269 1.00 27.43 21 THR B N 1
ATOM 1560 C CA . THR B 2 21 ? 29.544 26.700 21.386 1.00 34.59 21 THR B CA 1
ATOM 1561 C C . THR B 2 21 ? 30.502 25.542 21.658 1.00 37.54 21 THR B C 1
ATOM 1562 O O . THR B 2 21 ? 30.196 24.656 22.466 1.00 42.33 21 THR B O 1
ATOM 1573 N N . THR B 2 22 ? 31.704 25.579 21.081 1.00 43.26 22 THR B N 1
ATOM 1574 C CA . THR B 2 22 ? 32.678 24.530 21.356 1.00 40.47 22 THR B CA 1
ATOM 1575 C C . THR B 2 22 ? 33.318 24.685 22.739 1.00 42.62 22 THR B C 1
ATOM 1576 O O . THR B 2 22 ? 33.567 23.688 23.433 1.00 44.05 22 THR B O 1
ATOM 1587 N N . ARG B 2 23 ? 33.578 25.920 23.171 1.00 31.28 23 ARG B N 1
ATOM 1588 C CA . ARG B 2 23 ? 34.145 26.129 24.501 1.00 29.93 23 ARG B CA 1
ATOM 1589 C C . ARG B 2 23 ? 33.243 25.541 25.580 1.00 31.16 23 ARG B C 1
ATOM 1590 O O . ARG B 2 23 ? 33.723 24.993 26.579 1.00 28.95 23 ARG B O 1
ATOM 1611 N N . VAL B 2 24 ? 31.926 25.651 25.399 1.00 26.11 24 VAL B N 1
ATOM 1612 C CA . VAL B 2 24 ? 31.008 25.300 26.471 1.00 24.25 24 VAL B CA 1
ATOM 1613 C C . VAL B 2 24 ? 31.045 23.803 26.756 1.00 22.94 24 VAL B C 1
ATOM 1614 O O . VAL B 2 24 ? 30.912 23.380 27.908 1.00 27.91 24 VAL B O 1
ATOM 1627 N N . THR B 2 25 ? 31.212 22.974 25.717 1.00 28.54 25 THR B N 1
ATOM 1628 C CA . THR B 2 25 ? 31.249 21.532 25.950 1.00 34.54 25 THR B CA 1
ATOM 1629 C C . THR B 2 25 ? 32.528 21.078 26.644 1.00 36.06 25 THR B C 1
ATOM 1630 O O . THR B 2 25 ? 32.572 19.955 27.155 1.00 43.86 25 THR B O 1
ATOM 1641 N N . ALA B 2 26 ? 33.565 21.916 26.684 1.00 29.67 26 ALA B N 1
ATOM 1642 C CA . ALA B 2 26 ? 34.793 21.551 27.369 1.00 38.95 26 ALA B CA 1
ATOM 1643 C C . ALA B 2 26 ? 34.752 21.847 28.861 1.00 43.43 26 ALA B C 1
ATOM 1644 O O . ALA B 2 26 ? 35.572 21.295 29.602 1.00 44.89 26 ALA B O 1
ATOM 1651 N N . LEU B 2 27 ? 33.840 22.712 29.316 1.00 32.14 27 LEU B N 1
ATOM 1652 C CA . LEU B 2 27 ? 33.703 22.965 30.746 1.00 30.55 27 LEU B CA 1
ATOM 1653 C C . LEU B 2 27 ? 33.364 21.664 31.473 1.00 31.33 27 LEU B C 1
ATOM 1654 O O . LEU B 2 27 ? 32.465 20.923 31.067 1.00 37.58 27 LEU B O 1
ATOM 1670 N N . ASN B 2 28 ? 34.107 21.369 32.534 1.00 28.77 28 ASN B N 1
ATOM 1671 C CA . ASN B 2 28 ? 33.901 20.139 33.298 1.00 24.19 28 ASN B CA 1
ATOM 1672 C C . ASN B 2 28 ? 33.152 20.490 34.577 1.00 26.37 28 ASN B C 1
ATOM 1673 O O . ASN B 2 28 ? 33.727 20.634 35.663 1.00 30.29 28 ASN B O 1
ATOM 1684 N N . GLY B 2 29 ? 31.845 20.656 34.433 1.00 22.00 29 GLY B N 1
ATOM 1685 C CA . GLY B 2 29 ? 30.997 20.922 35.573 1.00 19.49 29 GLY B CA 1
ATOM 1686 C C . GLY B 2 29 ? 29.635 21.407 35.124 1.00 19.13 29 GLY B C 1
ATOM 1687 O O . GLY B 2 29 ? 29.352 21.559 33.934 1.00 20.47 29 GLY B O 1
ATOM 1691 N N . ALA B 2 30 ? 28.791 21.648 36.118 1.00 18.31 30 ALA B N 1
ATOM 1692 C CA . ALA B 2 30 ? 27.461 22.177 35.852 1.00 16.19 30 ALA B CA 1
ATOM 1693 C C . ALA B 2 30 ? 27.575 23.562 35.232 1.00 18.13 30 ALA B C 1
ATOM 1694 O O . ALA B 2 30 ? 28.396 24.383 35.657 1.00 20.25 30 ALA B O 1
ATOM 1701 N N . ILE B 2 31 ? 26.707 23.843 34.274 1.00 16.32 31 ILE B N 1
ATOM 1702 C CA . ILE B 2 31 ? 26.659 25.144 33.615 1.00 13.55 31 ILE B CA 1
ATOM 1703 C C . ILE B 2 31 ? 25.364 25.839 34.007 1.00 12.93 31 ILE B C 1
ATOM 1704 O O . ILE B 2 31 ? 24.269 25.317 33.754 1.00 14.88 31 ILE B O 1
ATOM 1720 N N . LEU B 2 32 ? 25.490 27.005 34.625 1.00 12.40 32 LEU B N 1
ATOM 1721 C CA . LEU B 2 32 ? 24.374 27.707 35.247 1.00 12.01 32 LEU B CA 1
ATOM 1722 C C . LEU B 2 32 ? 24.168 29.037 34.550 1.00 15.38 32 LEU B C 1
ATOM 1723 O O . LEU B 2 32 ? 25.125 29.683 34.137 1.00 13.57 32 LEU B O 1
ATOM 1739 N N . LEU B 2 33 ? 22.915 29.444 34.431 1.00 12.83 33 LEU B N 1
ATOM 1740 C CA . LEU B 2 33 ? 22.542 30.725 33.850 1.00 11.80 33 LEU B CA 1
ATOM 1741 C C . LEU B 2 33 ? 21.880 31.585 34.925 1.00 15.34 33 LEU B C 1
ATOM 1742 O O . LEU B 2 33 ? 20.932 31.134 35.582 1.00 17.59 33 LEU B O 1
ATOM 1758 N N . SER B 2 34 ? 22.315 32.839 35.042 1.00 14.04 34 SER B N 1
ATOM 1759 C CA . SER B 2 34 ? 21.649 33.788 35.937 1.00 9.47 34 SER B CA 1
ATOM 1760 C C . SER B 2 34 ? 20.312 34.246 35.354 1.00 13.64 34 SER B C 1
ATOM 1761 O O . SER B 2 34 ? 20.203 34.503 34.156 1.00 12.04 34 SER B O 1
ATOM 1769 N N . ILE B 2 35 ? 19.300 34.384 36.220 1.00 11.82 35 ILE B N 1
ATOM 1770 C CA . ILE B 2 35 ? 18.021 34.968 35.808 1.00 11.35 35 ILE B CA 1
ATOM 1771 C C . ILE B 2 35 ? 18.222 36.377 35.267 1.00 11.28 35 ILE B C 1
ATOM 1772 O O . ILE B 2 35 ? 17.431 36.849 34.443 1.00 11.78 35 ILE B O 1
ATOM 1788 N N . ILE B 2 36 ? 19.240 37.085 35.743 1.00 11.85 36 ILE B N 1
ATOM 1789 C CA . ILE B 2 36 ? 19.522 38.419 35.234 1.00 11.52 36 ILE B CA 1
ATOM 1790 C C . ILE B 2 36 ? 19.965 38.332 33.782 1.00 13.06 36 ILE B C 1
ATOM 1791 O O . ILE B 2 36 ? 19.511 39.102 32.928 1.00 12.15 36 ILE B O 1
ATOM 1807 N N . SER B 2 37 ? 20.819 37.355 33.453 1.00 11.83 37 SER B N 1
ATOM 1808 C CA . SER B 2 37 ? 21.133 37.106 32.054 1.00 9.42 37 SER B CA 1
ATOM 1809 C C . SER B 2 37 ? 19.890 36.729 31.256 1.00 10.41 37 SER B C 1
ATOM 1810 O O . SER B 2 37 ? 19.750 37.132 30.090 1.00 13.17 37 SER B O 1
ATOM 1818 N N . ARG B 2 38 ? 19.008 35.912 31.834 1.00 11.85 38 ARG B N 1
ATOM 1819 C CA . ARG B 2 38 ? 17.760 35.603 31.152 1.00 12.03 38 ARG B CA 1
ATOM 1820 C C . ARG B 2 38 ? 17.026 36.888 30.774 1.00 15.43 38 ARG B C 1
ATOM 1821 O O . ARG B 2 38 ? 16.600 37.043 29.632 1.00 14.27 38 ARG B O 1
ATOM 1842 N N . VAL B 2 39 ? 16.914 37.840 31.696 1.00 12.90 39 VAL B N 1
ATOM 1843 C CA . VAL B 2 39 ? 16.223 39.092 31.386 1.00 11.78 39 VAL B CA 1
ATOM 1844 C C . VAL B 2 39 ? 16.873 39.772 30.189 1.00 12.56 39 VAL B C 1
ATOM 1845 O O . VAL B 2 39 ? 16.193 40.271 29.279 1.00 12.34 39 VAL B O 1
ATOM 1858 N N . GLU B 2 40 ? 18.195 39.839 30.195 1.00 10.56 40 GLU B N 1
ATOM 1859 C CA . GLU B 2 40 ? 18.897 40.466 29.088 1.00 10.20 40 GLU B CA 1
ATOM 1860 C C . GLU B 2 40 ? 18.666 39.705 27.794 1.00 12.10 40 GLU B C 1
ATOM 1861 O O . GLU B 2 40 ? 18.439 40.327 26.745 1.00 14.51 40 GLU B O 1
ATOM 1873 N N . LEU B 2 41 ? 18.696 38.362 27.848 1.00 12.66 41 LEU B N 1
ATOM 1874 C CA . LEU B 2 41 ? 18.493 37.516 26.659 1.00 12.10 41 LEU B CA 1
ATOM 1875 C C . LEU B 2 41 ? 17.084 37.662 26.107 1.00 14.39 41 LEU B C 1
ATOM 1876 O O . LEU B 2 41 ? 16.884 37.670 24.876 1.00 14.90 41 LEU B O 1
ATOM 1892 N N . GLU B 2 42 ? 16.092 37.734 27.001 1.00 13.64 42 GLU B N 1
ATOM 1893 C CA . GLU B 2 42 ? 14.698 37.884 26.588 1.00 13.39 42 GLU B CA 1
ATOM 1894 C C . GLU B 2 42 ? 14.502 39.203 25.863 1.00 14.41 42 GLU B C 1
ATOM 1895 O O . GLU B 2 42 ? 13.842 39.260 24.820 1.00 15.85 42 GLU B O 1
ATOM 1907 N N . GLY B 2 43 ? 15.059 40.282 26.413 1.00 15.16 43 GLY B N 1
ATOM 1908 C CA . GLY B 2 43 ? 14.943 41.573 25.752 1.00 14.81 43 GLY B CA 1
ATOM 1909 C C . GLY B 2 43 ? 15.586 41.569 24.385 1.00 14.32 43 GLY B C 1
ATOM 1910 O O . GLY B 2 43 ? 15.033 42.111 23.424 1.00 16.05 43 GLY B O 1
ATOM 1914 N N . GLY B 2 44 ? 16.763 40.940 24.268 1.00 16.32 44 GLY B N 1
ATOM 1915 C CA . GLY B 2 44 ? 17.467 40.901 23.000 1.00 19.36 44 GLY B CA 1
ATOM 1916 C C . GLY B 2 44 ? 16.708 40.198 21.886 1.00 15.55 44 GLY B C 1
ATOM 1917 O O . GLY B 2 44 ? 16.856 40.543 20.712 1.00 15.97 44 GLY B O 1
ATOM 1921 N N . VAL B 2 45 ? 15.873 39.218 22.231 1.00 14.84 45 VAL B N 1
ATOM 1922 C CA . VAL B 2 45 ? 15.060 38.566 21.211 1.00 14.38 45 VAL B CA 1
ATOM 1923 C C . VAL B 2 45 ? 14.304 39.605 20.385 1.00 14.04 45 VAL B C 1
ATOM 1924 O O . VAL B 2 45 ? 14.179 39.469 19.170 1.00 16.17 45 VAL B O 1
ATOM 1937 N N . TYR B 2 46 ? 13.771 40.634 21.040 1.00 18.62 46 TYR B N 1
ATOM 1938 C CA . TYR B 2 46 ? 12.852 41.567 20.402 1.00 17.74 46 TYR B CA 1
ATOM 1939 C C . TYR B 2 46 ? 13.528 42.870 19.959 1.00 19.34 46 TYR B C 1
ATOM 1940 O O . TYR B 2 46 ? 12.828 43.799 19.533 1.00 20.29 46 TYR B O 1
ATOM 1958 N N . ARG B 2 47 ? 14.870 42.939 19.968 1.00 17.80 47 ARG B N 1
ATOM 1959 C CA . ARG B 2 47 ? 15.555 44.163 19.541 1.00 20.57 47 ARG B CA 1
ATOM 1960 C C . ARG B 2 47 ? 15.545 44.366 18.043 1.00 20.13 47 ARG B C 1
ATOM 1961 O O . ARG B 2 47 ? 15.495 45.515 17.590 1.00 26.26 47 ARG B O 1
ATOM 1982 N N . GLU B 2 48 ? 15.636 43.291 17.270 1.00 22.62 48 GLU B N 1
ATOM 1983 C CA . GLU B 2 48 ? 15.605 43.352 15.812 1.00 22.49 48 GLU B CA 1
ATOM 1984 C C . GLU B 2 48 ? 14.553 42.363 15.322 1.00 24.15 48 GLU B C 1
ATOM 1985 O O . GLU B 2 48 ? 14.747 41.146 15.433 1.00 20.46 48 GLU B O 1
ATOM 1997 N N . ALA B 2 49 ? 13.462 42.874 14.742 1.00 24.36 49 ALA B N 1
ATOM 1998 C CA . ALA B 2 49 ? 12.383 41.996 14.288 1.00 21.25 49 ALA B CA 1
ATOM 1999 C C . ALA B 2 49 ? 12.876 40.893 13.360 1.00 21.81 49 ALA B C 1
ATOM 2000 O O . ALA B 2 49 ? 12.413 39.753 13.444 1.00 22.61 49 ALA B O 1
ATOM 2007 N N . ALA B 2 50 ? 13.806 41.205 12.444 1.00 21.28 50 ALA B N 1
ATOM 2008 C CA . ALA B 2 50 ? 14.241 40.229 11.455 1.00 24.53 50 ALA B CA 1
ATOM 2009 C C . ALA B 2 50 ? 14.979 39.041 12.066 1.00 25.75 50 ALA B C 1
ATOM 2010 O O . ALA B 2 50 ? 15.104 38.000 11.404 1.00 28.13 50 ALA B O 1
ATOM 2017 N N . GLN B 2 51 ? 15.470 39.163 13.298 1.00 22.79 51 GLN B N 1
ATOM 2018 C CA . GLN B 2 51 ? 16.194 38.081 13.958 1.00 22.63 51 GLN B CA 1
ATOM 2019 C C . GLN B 2 51 ? 15.379 37.437 15.059 1.00 19.60 51 GLN B C 1
ATOM 2020 O O . GLN B 2 51 ? 15.868 36.506 15.715 1.00 19.40 51 GLN B O 1
ATOM 2034 N N . ALA B 2 52 ? 14.171 37.940 15.319 1.00 19.30 52 ALA B N 1
ATOM 2035 C CA . ALA B 2 52 ? 13.477 37.555 16.534 1.00 16.70 52 ALA B CA 1
ATOM 2036 C C . ALA B 2 52 ? 13.041 36.095 16.497 1.00 18.88 52 ALA B C 1
ATOM 2037 O O . ALA B 2 52 ? 13.018 35.427 17.541 1.00 17.86 52 ALA B O 1
ATOM 2044 N N . GLY B 2 53 ? 12.652 35.598 15.331 1.00 18.80 53 GLY B N 1
ATOM 2045 C CA . GLY B 2 53 ? 12.202 34.219 15.242 1.00 20.50 53 GLY B CA 1
ATOM 2046 C C . GLY B 2 53 ? 13.304 33.248 15.633 1.00 21.41 53 GLY B C 1
ATOM 2047 O O . GLY B 2 53 ? 13.102 32.363 16.464 1.00 18.80 53 GLY B O 1
ATOM 2051 N N . LEU B 2 54 ? 14.504 33.441 15.086 1.00 19.24 54 LEU B N 1
ATOM 2052 C CA . LEU B 2 54 ? 15.593 32.516 15.410 1.00 20.27 54 LEU B CA 1
ATOM 2053 C C . LEU B 2 54 ? 16.102 32.734 16.823 1.00 18.52 54 LEU B C 1
ATOM 2054 O O . LEU B 2 54 ? 16.438 31.771 17.522 1.00 22.71 54 LEU B O 1
ATOM 2070 N N . ARG B 2 55 ? 16.147 33.985 17.286 1.00 17.04 55 ARG B N 1
ATOM 2071 C CA . ARG B 2 55 ? 16.603 34.215 18.648 1.00 15.82 55 ARG B CA 1
ATOM 2072 C C . ARG B 2 55 ? 15.635 33.613 19.661 1.00 16.58 55 ARG B C 1
ATOM 2073 O O . ARG B 2 55 ? 16.052 33.064 20.683 1.00 17.47 55 ARG B O 1
ATOM 2094 N N . ARG B 2 56 ? 14.334 33.715 19.398 1.00 15.69 56 ARG B N 1
ATOM 2095 C CA . ARG B 2 56 ? 13.344 33.132 20.290 1.00 16.97 56 ARG B CA 1
ATOM 2096 C C . ARG B 2 56 ? 13.505 31.621 20.378 1.00 17.59 56 ARG B C 1
ATOM 2097 O O . ARG B 2 56 ? 13.500 31.055 21.482 1.00 17.82 56 ARG B O 1
ATOM 2118 N N . SER B 2 57 ? 13.564 30.949 19.222 1.00 18.18 57 SER B N 1
ATOM 2119 C CA A SER B 2 57 ? 13.611 29.489 19.215 0.53 20.64 57 SER B CA 1
ATOM 2120 C CA B SER B 2 57 ? 13.617 29.490 19.207 0.47 20.57 57 SER B CA 1
ATOM 2121 C C . SER B 2 57 ? 14.891 28.978 19.869 1.00 19.89 57 SER B C 1
ATOM 2122 O O . SER B 2 57 ? 14.856 27.993 20.614 1.00 22.84 57 SER B O 1
ATOM 2135 N N . ARG B 2 58 ? 16.026 29.630 19.594 1.00 18.36 58 ARG B N 1
ATOM 2136 C CA . ARG B 2 58 ? 17.301 29.183 20.151 1.00 19.41 58 ARG B CA 1
ATOM 2137 C C . ARG B 2 58 ? 17.383 29.493 21.639 1.00 21.18 58 ARG B C 1
ATOM 2138 O O . ARG B 2 58 ? 17.875 28.670 22.419 1.00 18.71 58 ARG B O 1
ATOM 2159 N N . LEU B 2 59 ? 16.877 30.651 22.067 1.00 15.58 59 LEU B N 1
ATOM 2160 C CA . LEU B 2 59 ? 16.849 30.924 23.492 1.00 14.14 59 LEU B CA 1
ATOM 2161 C C . LEU B 2 59 ? 15.942 29.938 24.203 1.00 15.72 59 LEU B C 1
ATOM 2162 O O . LEU B 2 59 ? 16.257 29.490 25.314 1.00 14.95 59 LEU B O 1
ATOM 2178 N N . ASP B 2 60 ? 14.833 29.558 23.565 1.00 16.42 60 ASP B N 1
ATOM 2179 C CA . ASP B 2 60 ? 13.902 28.643 24.207 1.00 17.13 60 ASP B CA 1
ATOM 2180 C C . ASP B 2 60 ? 14.559 27.291 24.461 1.00 18.78 60 ASP B C 1
ATOM 2181 O O . ASP B 2 60 ? 14.406 26.728 25.549 1.00 19.33 60 ASP B O 1
ATOM 2190 N N . VAL B 2 61 ? 15.350 26.791 23.513 1.00 19.89 61 VAL B N 1
ATOM 2191 C CA . VAL B 2 61 ? 16.056 25.527 23.756 1.00 18.16 61 VAL B CA 1
ATOM 2192 C C . VAL B 2 61 ? 17.069 25.690 24.887 1.00 19.45 61 VAL B C 1
ATOM 2193 O O . VAL B 2 61 ? 17.178 24.824 25.759 1.00 22.28 61 VAL B O 1
ATOM 2223 N N . LEU B 2 63 ? 16.925 27.797 27.463 1.00 17.38 63 LEU B N 1
ATOM 2224 C CA . LEU B 2 63 ? 16.250 27.913 28.745 1.00 17.77 63 LEU B CA 1
ATOM 2225 C C . LEU B 2 63 ? 15.595 26.611 29.165 1.00 22.01 63 LEU B C 1
ATOM 2226 O O . LEU B 2 63 ? 15.388 26.389 30.357 1.00 23.54 63 LEU B O 1
ATOM 2242 N N . LYS B 2 64 ? 15.276 25.739 28.227 1.00 19.62 64 LYS B N 1
ATOM 2243 C CA . LYS B 2 64 ? 14.739 24.438 28.601 1.00 25.91 64 LYS B CA 1
ATOM 2244 C C . LYS B 2 64 ? 15.814 23.599 29.289 1.00 29.04 64 LYS B C 1
ATOM 2245 O O . LYS B 2 64 ? 15.566 22.989 30.336 1.00 31.30 64 LYS B O 1
ATOM 2264 N N . VAL B 2 65 ? 17.029 23.616 28.756 1.00 18.34 65 VAL B N 1
ATOM 2265 C CA . VAL B 2 65 ? 18.088 22.722 29.237 1.00 18.16 65 VAL B CA 1
ATOM 2266 C C . VAL B 2 65 ? 18.839 23.305 30.426 1.00 21.07 65 VAL B C 1
ATOM 2267 O O . VAL B 2 65 ? 19.165 22.579 31.373 1.00 20.77 65 VAL B O 1
ATOM 2280 N N . LEU B 2 66 ? 19.188 24.566 30.355 1.00 17.21 66 LEU B N 1
ATOM 2281 C CA . LEU B 2 66 ? 20.090 25.141 31.341 1.00 16.34 66 LEU B CA 1
ATOM 2282 C C . LEU B 2 66 ? 19.335 25.464 32.617 1.00 17.96 66 LEU B C 1
ATOM 2283 O O . LEU B 2 66 ? 18.220 26.007 32.576 1.00 18.01 66 LEU B O 1
ATOM 2299 N N . PRO B 2 67 ? 19.912 25.148 33.767 1.00 14.54 67 PRO B N 1
ATOM 2300 C CA . PRO B 2 67 ? 19.284 25.555 35.016 1.00 13.88 67 PRO B CA 1
ATOM 2301 C C . PRO B 2 67 ? 19.544 27.027 35.305 1.00 13.57 67 PRO B C 1
ATOM 2302 O O . PRO B 2 67 ? 20.631 27.544 35.041 1.00 14.02 67 PRO B O 1
ATOM 2313 N N . VAL B 2 68 ? 18.519 27.716 35.805 1.00 14.69 68 VAL B N 1
ATOM 2314 C CA . VAL B 2 68 ? 18.558 29.162 36.033 1.00 13.33 68 VAL B CA 1
ATOM 2315 C C . VAL B 2 68 ? 18.664 29.461 37.533 1.00 14.22 68 VAL B C 1
ATOM 2316 O O . VAL B 2 68 ? 17.925 28.895 38.362 1.00 16.02 68 VAL B O 1
ATOM 2329 N N . LEU B 2 69 ? 19.575 30.371 37.871 1.00 12.05 69 LEU B N 1
ATOM 2330 C CA . LEU B 2 69 ? 19.789 30.852 39.232 1.00 12.43 69 LEU B CA 1
ATOM 2331 C C . LEU B 2 69 ? 18.963 32.099 39.457 1.00 12.93 69 LEU B C 1
ATOM 2332 O O . LEU B 2 69 ? 19.222 33.137 38.836 1.00 14.22 69 LEU B O 1
ATOM 2348 N N . ASP B 2 70 ? 18.015 32.033 40.377 1.00 12.37 70 ASP B N 1
ATOM 2349 C CA . ASP B 2 70 ? 17.250 33.218 40.728 1.00 11.59 70 ASP B CA 1
ATOM 2350 C C . ASP B 2 70 ? 18.085 34.172 41.568 1.00 13.77 70 ASP B C 1
ATOM 2351 O O . ASP B 2 70 ? 19.090 33.782 42.163 1.00 16.48 70 ASP B O 1
ATOM 2360 N N . PHE B 2 71 ? 17.687 35.460 41.570 1.00 11.38 71 PHE B N 1
ATOM 2361 C CA . PHE B 2 71 ? 18.421 36.472 42.325 1.00 11.82 71 PHE B CA 1
ATOM 2362 C C . PHE B 2 71 ? 17.691 36.685 43.640 1.00 14.71 71 PHE B C 1
ATOM 2363 O O . PHE B 2 71 ? 16.585 37.221 43.662 1.00 13.97 71 PHE B O 1
ATOM 2380 N N . ASP B 2 72 ? 18.318 36.254 44.735 1.00 13.19 72 ASP B N 1
ATOM 2381 C CA . ASP B 2 72 ? 17.671 36.122 46.034 1.00 13.27 72 ASP B CA 1
ATOM 2382 C C . ASP B 2 72 ? 18.488 36.828 47.108 1.00 15.34 72 ASP B C 1
ATOM 2383 O O . ASP B 2 72 ? 19.504 37.453 46.836 1.00 14.86 72 ASP B O 1
ATOM 2392 N N . GLY B 2 73 ? 18.019 36.731 48.354 1.00 16.20 73 GLY B N 1
ATOM 2393 C CA . GLY B 2 73 ? 18.686 37.437 49.435 1.00 16.40 73 GLY B CA 1
ATOM 2394 C C . GLY B 2 73 ? 20.144 37.064 49.576 1.00 12.46 73 GLY B C 1
ATOM 2395 O O . GLY B 2 73 ? 20.990 37.915 49.864 1.00 15.36 73 GLY B O 1
ATOM 2399 N N . ALA B 2 74 ? 20.466 35.784 49.389 1.00 13.53 74 ALA B N 1
ATOM 2400 C CA . ALA B 2 74 ? 21.854 35.362 49.499 1.00 16.25 74 ALA B CA 1
ATOM 2401 C C . ALA B 2 74 ? 22.728 36.061 48.472 1.00 16.61 74 ALA B C 1
ATOM 2402 O O . ALA B 2 74 ? 23.862 36.458 48.771 1.00 14.69 74 ALA B O 1
ATOM 2409 N N . ALA B 2 75 ? 22.235 36.208 47.239 1.00 13.26 75 ALA B N 1
ATOM 2410 C CA . ALA B 2 75 ? 22.984 36.943 46.227 1.00 11.77 75 ALA B CA 1
ATOM 2411 C C . ALA B 2 75 ? 23.084 38.420 46.558 1.00 11.88 75 ALA B C 1
ATOM 2412 O O . ALA B 2 75 ? 24.129 39.037 46.354 1.00 12.44 75 ALA B O 1
ATOM 2419 N N . ALA B 2 76 ? 22.007 39.007 47.094 1.00 11.72 76 ALA B N 1
ATOM 2420 C CA . ALA B 2 76 ? 22.079 40.421 47.470 1.00 12.61 76 ALA B CA 1
ATOM 2421 C C . ALA B 2 76 ? 23.020 40.650 48.644 1.00 11.69 76 ALA B C 1
ATOM 2422 O O . ALA B 2 76 ? 23.687 41.692 48.695 1.00 12.89 76 ALA B O 1
ATOM 2429 N N . ASP B 2 77 ? 23.099 39.704 49.584 1.00 13.17 77 ASP B N 1
ATOM 2430 C CA . ASP B 2 77 ? 24.109 39.793 50.637 1.00 14.10 77 ASP B CA 1
ATOM 2431 C C . ASP B 2 77 ? 25.516 39.785 50.049 1.00 14.55 77 ASP B C 1
ATOM 2432 O O . ASP B 2 77 ? 26.399 40.527 50.508 1.00 15.79 77 ASP B O 1
ATOM 2441 N N . GLU B 2 78 ? 25.767 38.938 49.041 1.00 13.08 78 GLU B N 1
ATOM 2442 C CA . GLU B 2 78 ? 27.086 38.962 48.413 1.00 11.48 78 GLU B CA 1
ATOM 2443 C C . GLU B 2 78 ? 27.331 40.304 47.718 1.00 13.98 78 GLU B C 1
ATOM 2444 O O . GLU B 2 78 ? 28.433 40.856 47.783 1.00 13.69 78 GLU B O 1
ATOM 2456 N N . TYR B 2 79 ? 26.306 40.850 47.049 1.00 12.28 79 TYR B N 1
ATOM 2457 C CA . TYR B 2 79 ? 26.447 42.146 46.409 1.00 12.08 79 TYR B CA 1
ATOM 2458 C C . TYR B 2 79 ? 26.827 43.203 47.427 1.00 12.11 79 TYR B C 1
ATOM 2459 O O . TYR B 2 79 ? 27.700 44.030 47.174 1.00 14.08 79 TYR B O 1
ATOM 2477 N N . ARG B 2 80 ? 26.194 43.180 48.598 1.00 12.68 80 ARG B N 1
ATOM 2478 C CA . ARG B 2 80 ? 26.558 44.136 49.641 1.00 12.70 80 ARG B CA 1
ATOM 2479 C C . ARG B 2 80 ? 28.020 43.995 50.005 1.00 13.26 80 ARG B C 1
ATOM 2480 O O . ARG B 2 80 ? 28.735 44.993 50.124 1.00 14.02 80 ARG B O 1
ATOM 2501 N N . ARG B 2 81 ? 28.496 42.760 50.198 1.00 12.63 81 ARG B N 1
ATOM 2502 C CA . ARG B 2 81 ? 29.914 42.593 50.518 1.00 13.91 81 ARG B CA 1
ATOM 2503 C C . ARG B 2 81 ? 30.811 43.100 49.395 1.00 11.04 81 ARG B C 1
ATOM 2504 O O . ARG B 2 81 ? 31.894 43.635 49.650 1.00 14.02 81 ARG B O 1
ATOM 2525 N N . ILE B 2 82 ? 30.404 42.915 48.138 1.00 12.09 82 ILE B N 1
ATOM 2526 C CA . ILE B 2 82 ? 31.205 43.423 47.025 1.00 13.07 82 ILE B CA 1
ATOM 2527 C C . ILE B 2 82 ? 31.351 44.939 47.100 1.00 13.91 82 ILE B C 1
ATOM 2528 O O . ILE B 2 82 ? 32.454 45.470 47.001 1.00 14.13 82 ILE B O 1
ATOM 2544 N N . VAL B 2 83 ? 30.237 45.670 47.245 1.00 12.36 83 VAL B N 1
ATOM 2545 C CA . VAL B 2 83 ? 30.361 47.123 47.266 1.00 12.13 83 VAL B CA 1
ATOM 2546 C C . VAL B 2 83 ? 31.027 47.607 48.555 1.00 12.74 83 VAL B C 1
ATOM 2547 O O . VAL B 2 83 ? 31.699 48.645 48.552 1.00 17.50 83 VAL B O 1
ATOM 2560 N N . GLU B 2 84 ? 30.897 46.860 49.667 1.00 16.27 84 GLU B N 1
ATOM 2561 C CA . GLU B 2 84 ? 31.601 47.244 50.892 1.00 15.69 84 GLU B CA 1
ATOM 2562 C C . GLU B 2 84 ? 33.099 47.285 50.676 1.00 18.08 84 GLU B C 1
ATOM 2563 O O . GLU B 2 84 ? 33.821 48.087 51.301 1.00 20.65 84 GLU B O 1
ATOM 2575 N N . SER B 2 85 ? 33.591 46.390 49.836 1.00 16.30 85 SER B N 1
ATOM 2576 C CA . SER B 2 85 ? 35.009 46.292 49.544 1.00 14.23 85 SER B CA 1
ATOM 2577 C C . SER B 2 85 ? 35.434 47.180 48.376 1.00 14.95 85 SER B C 1
ATOM 2578 O O . SER B 2 85 ? 36.411 47.932 48.471 1.00 16.48 85 SER B O 1
ATOM 2586 N N . ALA B 2 86 ? 34.725 47.093 47.275 1.00 15.49 86 ALA B N 1
ATOM 2587 C CA . ALA B 2 86 ? 35.177 47.714 46.042 1.00 15.03 86 ALA B CA 1
ATOM 2588 C C . ALA B 2 86 ? 34.638 49.123 45.844 1.00 18.22 86 ALA B C 1
ATOM 2589 O O . ALA B 2 86 ? 35.105 49.828 44.932 1.00 20.18 86 ALA B O 1
ATOM 2596 N N . GLY B 2 87 ? 33.638 49.520 46.623 1.00 18.22 87 GLY B N 1
ATOM 2597 C CA . GLY B 2 87 ? 32.960 50.772 46.410 1.00 19.55 87 GLY B CA 1
ATOM 2598 C C . GLY B 2 87 ? 31.859 50.612 45.389 1.00 17.81 87 GLY B C 1
ATOM 2599 O O . GLY B 2 87 ? 31.628 49.543 44.831 1.00 19.23 87 GLY B O 1
ATOM 2603 N N . TYR B 2 88 ? 31.168 51.711 45.136 1.00 16.14 88 TYR B N 1
ATOM 2604 C CA . TYR B 2 88 ? 30.023 51.702 44.247 1.00 18.67 88 TYR B CA 1
ATOM 2605 C C . TYR B 2 88 ? 30.433 51.979 42.806 1.00 17.47 88 TYR B C 1
ATOM 2606 O O . TYR B 2 88 ? 31.219 52.890 42.527 1.00 17.92 88 TYR B O 1
ATOM 2624 N N . SER B 2 89 ? 29.861 51.204 41.889 1.00 15.16 89 SER B N 1
ATOM 2625 C CA . SER B 2 89 ? 30.031 51.442 40.458 1.00 14.28 89 SER B CA 1
ATOM 2626 C C . SER B 2 89 ? 28.669 51.280 39.804 1.00 15.52 89 SER B C 1
ATOM 2627 O O . SER B 2 89 ? 28.164 50.158 39.681 1.00 16.31 89 SER B O 1
ATOM 2635 N N . ARG B 2 90 ? 28.066 52.386 39.376 1.00 15.00 90 ARG B N 1
ATOM 2636 C CA . ARG B 2 90 ? 26.772 52.283 38.704 1.00 13.72 90 ARG B CA 1
ATOM 2637 C C . ARG B 2 90 ? 26.889 51.449 37.421 1.00 12.30 90 ARG B C 1
ATOM 2638 O O . ARG B 2 90 ? 26.010 50.621 37.119 1.00 13.53 90 ARG B O 1
ATOM 2659 N N . ARG B 2 91 ? 27.988 51.635 36.687 1.00 13.77 91 ARG B N 1
ATOM 2660 C CA . ARG B 2 91 ? 28.198 50.976 35.390 1.00 12.99 91 ARG B CA 1
ATOM 2661 C C . ARG B 2 91 ? 28.263 49.462 35.523 1.00 18.22 91 ARG B C 1
ATOM 2662 O O . ARG B 2 91 ? 27.846 48.742 34.611 1.00 17.21 91 ARG B O 1
ATOM 2683 N N . LYS B 2 92 ? 28.728 48.953 36.663 1.00 13.01 92 LYS B N 1
ATOM 2684 C CA . LYS B 2 92 ? 28.969 47.518 36.818 1.00 14.53 92 LYS B CA 1
ATOM 2685 C C . LYS B 2 92 ? 27.956 46.822 37.721 1.00 14.93 92 LYS B C 1
ATOM 2686 O O . LYS B 2 92 ? 28.203 45.702 38.178 1.00 13.30 92 LYS B O 1
ATOM 2705 N N . VAL B 2 93 ? 26.786 47.418 37.964 1.00 13.61 93 VAL B N 1
ATOM 2706 C CA . VAL B 2 93 ? 25.813 46.767 38.834 1.00 11.29 93 VAL B CA 1
ATOM 2707 C C . VAL B 2 93 ? 25.455 45.372 38.322 1.00 10.00 93 VAL B C 1
ATOM 2708 O O . VAL B 2 93 ? 25.458 44.401 39.086 1.00 11.95 93 VAL B O 1
ATOM 2721 N N . VAL B 2 94 ? 25.076 45.248 37.045 1.00 12.54 94 VAL B N 1
ATOM 2722 C CA . VAL B 2 94 ? 24.646 43.937 36.530 1.00 12.85 94 VAL B CA 1
ATOM 2723 C C . VAL B 2 94 ? 25.771 42.916 36.660 1.00 12.34 94 VAL B C 1
ATOM 2724 O O . VAL B 2 94 ? 25.555 41.790 37.128 1.00 13.42 94 VAL B O 1
ATOM 2737 N N . ASP B 2 95 ? 26.972 43.302 36.232 1.00 13.56 95 ASP B N 1
ATOM 2738 C CA . ASP B 2 95 ? 28.181 42.491 36.392 1.00 13.28 95 ASP B CA 1
ATOM 2739 C C . ASP B 2 95 ? 28.285 41.942 37.808 1.00 12.11 95 ASP B C 1
ATOM 2740 O O . ASP B 2 95 ? 28.522 40.743 38.043 1.00 13.11 95 ASP B O 1
ATOM 2749 N N . ARG B 2 96 ? 28.187 42.840 38.779 1.00 10.55 96 ARG B N 1
ATOM 2750 C CA . ARG B 2 96 ? 28.375 42.441 40.164 1.00 9.39 96 ARG B CA 1
ATOM 2751 C C . ARG B 2 96 ? 27.211 41.602 40.709 1.00 11.09 96 ARG B C 1
ATOM 2752 O O . ARG B 2 96 ? 27.406 40.736 41.573 1.00 11.86 96 ARG B O 1
ATOM 2790 N N . ILE B 2 98 ? 25.551 39.350 38.875 1.00 10.51 98 ILE B N 1
ATOM 2791 C CA . ILE B 2 98 ? 25.776 37.991 38.394 1.00 10.89 98 ILE B CA 1
ATOM 2792 C C . ILE B 2 98 ? 26.966 37.358 39.120 1.00 10.12 98 ILE B C 1
ATOM 2793 O O . ILE B 2 98 ? 26.922 36.185 39.535 1.00 12.41 98 ILE B O 1
ATOM 2809 N N . ALA B 2 99 ? 28.041 38.118 39.302 1.00 12.26 99 ALA B N 1
ATOM 2810 C CA . ALA B 2 99 ? 29.164 37.608 40.078 1.00 9.56 99 ALA B CA 1
ATOM 2811 C C . ALA B 2 99 ? 28.752 37.232 41.496 1.00 13.35 99 ALA B C 1
ATOM 2812 O O . ALA B 2 99 ? 29.234 36.236 42.050 1.00 11.82 99 ALA B O 1
ATOM 2819 N N . ALA B 2 100 ? 27.855 38.017 42.105 1.00 10.75 100 ALA B N 1
ATOM 2820 C CA . ALA B 2 100 ? 27.353 37.713 43.446 1.00 10.37 100 ALA B CA 1
ATOM 2821 C C . ALA B 2 100 ? 26.648 36.361 43.490 1.00 12.45 100 ALA B C 1
ATOM 2822 O O . ALA B 2 100 ? 26.735 35.626 44.475 1.00 12.25 100 ALA B O 1
ATOM 2829 N N . GLN B 2 101 ? 25.937 36.013 42.425 1.00 11.69 101 GLN B N 1
ATOM 2830 C CA . GLN B 2 101 ? 25.280 34.721 42.391 1.00 12.25 101 GLN B CA 1
ATOM 2831 C C . GLN B 2 101 ? 26.299 33.598 42.280 1.00 9.61 101 GLN B C 1
ATOM 2832 O O . GLN B 2 101 ? 26.138 32.545 42.893 1.00 12.52 101 GLN B O 1
ATOM 2846 N N . ALA B 2 102 ? 27.322 33.807 41.465 1.00 11.67 102 ALA B N 1
ATOM 2847 C CA . ALA B 2 102 ? 28.401 32.833 41.376 1.00 10.02 102 ALA B CA 1
ATOM 2848 C C . ALA B 2 102 ? 29.069 32.630 42.729 1.00 13.91 102 ALA B C 1
ATOM 2849 O O . ALA B 2 102 ? 29.346 31.495 43.138 1.00 13.71 102 ALA B O 1
ATOM 2856 N N . LEU B 2 103 ? 29.357 33.718 43.436 1.00 12.10 103 LEU B N 1
ATOM 2857 C CA . LEU B 2 103 ? 29.928 33.602 44.774 1.00 11.33 103 LEU B CA 1
ATOM 2858 C C . LEU B 2 103 ? 29.030 32.819 45.708 1.00 13.31 103 LEU B C 1
ATOM 2859 O O . LEU B 2 103 ? 29.494 31.935 46.431 1.00 13.64 103 LEU B O 1
ATOM 2875 N N . ALA B 2 104 ? 27.746 33.151 45.740 1.00 12.33 104 ALA B N 1
ATOM 2876 C CA . ALA B 2 104 ? 26.833 32.458 46.651 1.00 12.09 104 ALA B CA 1
ATOM 2877 C C . ALA B 2 104 ? 26.755 30.969 46.362 1.00 13.28 104 ALA B C 1
ATOM 2878 O O . ALA B 2 104 ? 26.555 30.164 47.275 1.00 14.33 104 ALA B O 1
ATOM 2885 N N . HIS B 2 105 ? 26.885 30.582 45.092 1.00 12.08 105 HIS B N 1
ATOM 2886 C CA . HIS B 2 105 ? 26.816 29.186 44.700 1.00 11.68 105 HIS B CA 1
ATOM 2887 C C . HIS B 2 105 ? 28.180 28.562 44.447 1.00 11.37 105 HIS B C 1
ATOM 2888 O O . HIS B 2 105 ? 28.248 27.448 43.901 1.00 16.13 105 HIS B O 1
ATOM 2903 N N . ARG B 2 106 ? 29.257 29.212 44.895 1.00 12.80 106 ARG B N 1
ATOM 2904 C CA . ARG B 2 106 ? 30.598 28.629 44.865 1.00 13.64 106 ARG B CA 1
ATOM 2905 C C . ARG B 2 106 ? 30.932 28.147 43.458 1.00 13.57 106 ARG B C 1
ATOM 2906 O O . ARG B 2 106 ? 31.477 27.048 43.261 1.00 18.14 106 ARG B O 1
ATOM 2927 N N . ALA B 2 107 ? 30.602 28.985 42.471 1.00 12.83 107 ALA B N 1
ATOM 2928 C CA . ALA B 2 107 ? 30.765 28.651 41.061 1.00 14.23 107 ALA B CA 1
ATOM 2929 C C . ALA B 2 107 ? 31.799 29.567 40.421 1.00 13.45 107 ALA B C 1
ATOM 2930 O O . ALA B 2 107 ? 31.961 30.722 40.832 1.00 15.16 107 ALA B O 1
ATOM 2937 N N . THR B 2 108 ? 32.479 29.053 39.398 1.00 12.20 108 THR B N 1
ATOM 2938 C CA . THR B 2 108 ? 33.420 29.853 38.626 1.00 12.29 108 THR B CA 1
ATOM 2939 C C . THR B 2 108 ? 32.682 30.665 37.575 1.00 14.38 108 THR B C 1
ATOM 2940 O O . THR B 2 108 ? 31.761 30.169 36.918 1.00 15.36 108 THR B O 1
ATOM 2951 N N . PHE B 2 109 ? 33.056 31.938 37.471 1.00 12.39 109 PHE B N 1
ATOM 2952 C CA . PHE B 2 109 ? 32.433 32.907 36.571 1.00 12.42 109 PHE B CA 1
ATOM 2953 C C . PHE B 2 109 ? 33.221 32.970 35.263 1.00 13.01 109 PHE B C 1
ATOM 2954 O O . PHE B 2 109 ? 34.438 33.223 35.264 1.00 14.97 109 PHE B O 1
ATOM 2971 N N . VAL B 2 110 ? 32.530 32.745 34.144 1.00 11.93 110 VAL B N 1
ATOM 2972 C CA . VAL B 2 110 ? 33.132 32.670 32.815 1.00 12.47 110 VAL B CA 1
ATOM 2973 C C . VAL B 2 110 ? 32.723 33.902 32.016 1.00 12.29 110 VAL B C 1
ATOM 2974 O O . VAL B 2 110 ? 31.521 34.160 31.841 1.00 12.47 110 VAL B O 1
ATOM 2987 N N . THR B 2 111 ? 33.701 34.658 31.541 1.00 12.63 111 THR B N 1
ATOM 2988 C CA . THR B 2 111 ? 33.396 35.971 30.986 1.00 17.26 111 THR B CA 1
ATOM 2989 C C . THR B 2 111 ? 34.393 36.383 29.915 1.00 13.83 111 THR B C 1
ATOM 2990 O O . THR B 2 111 ? 35.562 35.973 29.904 1.00 14.74 111 THR B O 1
ATOM 3001 N N . PHE B 2 112 ? 33.898 37.185 28.968 1.00 15.10 112 PHE B N 1
ATOM 3002 C CA . PHE B 2 112 ? 34.784 37.873 28.039 1.00 17.67 112 PHE B CA 1
ATOM 3003 C C . PHE B 2 112 ? 35.365 39.165 28.598 1.00 22.15 112 PHE B C 1
ATOM 3004 O O . PHE B 2 112 ? 36.214 39.774 27.941 1.00 22.26 112 PHE B O 1
ATOM 3021 N N . ASN B 2 113 ? 34.885 39.634 29.747 1.00 20.04 113 ASN B N 1
ATOM 3022 C CA . ASN B 2 113 ? 35.278 40.936 30.263 1.00 21.91 113 ASN B CA 1
ATOM 3023 C C . ASN B 2 113 ? 35.908 40.798 31.637 1.00 14.74 113 ASN B C 1
ATOM 3024 O O . ASN B 2 113 ? 35.452 41.456 32.574 1.00 18.42 113 ASN B O 1
ATOM 3035 N N . ALA B 2 114 ? 36.951 39.971 31.776 1.00 20.36 114 ALA B N 1
ATOM 3036 C CA . ALA B 2 114 ? 37.464 39.666 33.108 1.00 19.81 114 ALA B CA 1
ATOM 3037 C C . ALA B 2 114 ? 37.965 40.907 33.840 1.00 17.15 114 ALA B C 1
ATOM 3038 O O . ALA B 2 114 ? 37.864 40.978 35.082 1.00 17.17 114 ALA B O 1
ATOM 3045 N N . ASP B 2 115 ? 38.449 41.906 33.111 1.00 20.16 115 ASP B N 1
ATOM 3046 C CA . ASP B 2 115 ? 39.011 43.083 33.771 1.00 23.76 115 ASP B CA 1
ATOM 3047 C C . ASP B 2 115 ? 37.975 43.832 34.597 1.00 20.56 115 ASP B C 1
ATOM 3048 O O . ASP B 2 115 ? 38.342 44.493 35.575 1.00 24.83 115 ASP B O 1
ATOM 3057 N N . ASP B 2 116 ? 36.681 43.735 34.252 1.00 18.36 116 ASP B N 1
ATOM 3058 C CA . ASP B 2 116 ? 35.654 44.418 35.017 1.00 17.80 116 ASP B CA 1
ATOM 3059 C C . ASP B 2 116 ? 35.283 43.683 36.309 1.00 18.20 116 ASP B C 1
ATOM 3060 O O . ASP B 2 116 ? 34.389 44.141 37.034 1.00 20.15 116 ASP B O 1
ATOM 3069 N N . PHE B 2 117 ? 35.916 42.540 36.578 1.00 17.33 117 PHE B N 1
ATOM 3070 C CA . PHE B 2 117 ? 35.616 41.716 37.737 1.00 13.56 117 PHE B CA 1
ATOM 3071 C C . PHE B 2 117 ? 36.826 41.560 38.653 1.00 15.13 117 PHE B C 1
ATOM 3072 O O . PHE B 2 117 ? 36.735 40.849 39.675 1.00 19.64 117 PHE B O 1
ATOM 3089 N N . ARG B 2 118 ? 37.919 42.259 38.363 1.00 17.09 118 ARG B N 1
ATOM 3090 C CA . ARG B 2 118 ? 39.160 42.139 39.099 1.00 21.68 118 ARG B CA 1
ATOM 3091 C C . ARG B 2 118 ? 39.043 42.679 40.516 1.00 22.26 118 ARG B C 1
ATOM 3092 O O . ARG B 2 118 ? 39.870 42.338 41.365 1.00 23.06 118 ARG B O 1
ATOM 3113 N N . ASP B 2 119 ? 38.043 43.511 40.782 1.00 18.68 119 ASP B N 1
ATOM 3114 C CA . ASP B 2 119 ? 37.874 44.144 42.078 1.00 18.12 119 ASP B CA 1
ATOM 3115 C C . ASP B 2 119 ? 36.920 43.387 42.982 1.00 18.62 119 ASP B C 1
ATOM 3116 O O . ASP B 2 119 ? 36.505 43.934 44.004 1.00 20.02 119 ASP B O 1
ATOM 3125 N N . ILE B 2 120 ? 36.559 42.150 42.642 1.00 16.34 120 ILE B N 1
ATOM 3126 C CA . ILE B 2 120 ? 35.618 41.367 43.434 1.00 12.92 120 ILE B CA 1
ATOM 3127 C C . ILE B 2 120 ? 36.377 40.312 44.228 1.00 18.16 120 ILE B C 1
ATOM 3128 O O . ILE B 2 120 ? 36.824 39.301 43.659 1.00 15.09 120 ILE B O 1
ATOM 3144 N N . PRO B 2 121 ? 36.562 40.496 45.529 1.00 17.42 121 PRO B N 1
ATOM 3145 C CA . PRO B 2 121 ? 37.326 39.504 46.291 1.00 17.73 121 PRO B CA 1
ATOM 3146 C C . PRO B 2 121 ? 36.617 38.167 46.324 1.00 12.87 121 PRO B C 1
ATOM 3147 O O . PRO B 2 121 ? 35.407 38.095 46.521 1.00 15.47 121 PRO B O 1
ATOM 3158 N N . GLY B 2 122 ? 37.401 37.094 46.181 1.00 15.67 122 GLY B N 1
ATOM 3159 C CA . GLY B 2 122 ? 36.890 35.766 46.367 1.00 16.14 122 GLY B CA 1
ATOM 3160 C C . GLY B 2 122 ? 36.317 35.126 45.127 1.00 16.13 122 GLY B C 1
ATOM 3161 O O . GLY B 2 122 ? 35.961 33.945 45.173 1.00 15.49 122 GLY B O 1
ATOM 3165 N N . LEU B 2 123 ? 36.200 35.862 44.037 1.00 12.73 123 LEU B N 1
ATOM 3166 C CA . LEU B 2 123 ? 35.549 35.341 42.846 1.00 12.46 123 LEU B CA 1
ATOM 3167 C C . LEU B 2 123 ? 36.531 34.488 42.045 1.00 15.45 123 LEU B C 1
ATOM 3168 O O . LEU B 2 123 ? 37.659 34.919 41.769 1.00 15.88 123 LEU B O 1
ATOM 3184 N N . SER B 2 124 ? 36.119 33.276 41.685 1.00 12.98 124 SER B N 1
ATOM 3185 C CA . SER B 2 124 ? 36.888 32.461 40.743 1.00 13.64 124 SER B CA 1
ATOM 3186 C C . SER B 2 124 ? 36.437 32.810 39.338 1.00 13.71 124 SER B C 1
ATOM 3187 O O . SER B 2 124 ? 35.241 32.817 39.066 1.00 12.86 124 SER B O 1
ATOM 3195 N N . LEU B 2 125 ? 37.388 33.135 38.478 1.00 13.92 125 LEU B N 1
ATOM 3196 C CA . LEU B 2 125 ? 37.127 33.728 37.167 1.00 16.13 125 LEU B CA 1
ATOM 3197 C C . LEU B 2 125 ? 37.865 32.975 36.076 1.00 13.55 125 LEU B C 1
ATOM 3198 O O . LEU B 2 125 ? 39.024 32.611 36.246 1.00 18.56 125 LEU B O 1
ATOM 3214 N N . LEU B 2 126 ? 37.196 32.753 34.949 1.00 13.53 126 LEU B N 1
ATOM 3215 C CA . LEU B 2 126 ? 37.838 32.243 33.755 1.00 14.21 126 LEU B CA 1
ATOM 3216 C C . LEU B 2 126 ? 37.574 33.237 32.644 1.00 14.16 126 LEU B C 1
ATOM 3217 O O . LEU B 2 126 ? 36.415 33.577 32.374 1.00 14.78 126 LEU B O 1
ATOM 3233 N N . ALA B 2 127 ? 38.644 33.695 32.018 1.00 14.75 127 ALA B N 1
ATOM 3234 C CA . ALA B 2 127 ? 38.576 34.655 30.935 1.00 14.89 127 ALA B CA 1
ATOM 3235 C C . ALA B 2 127 ? 38.555 33.921 29.614 1.00 19.75 127 ALA B C 1
ATOM 3236 O O . ALA B 2 127 ? 39.434 33.109 29.302 1.00 21.48 127 ALA B O 1
ATOM 3243 N N A TRP B 2 128 ? 37.534 34.215 28.829 0.70 15.21 128 TRP B N 1
ATOM 3244 N N B TRP B 2 128 ? 36.364 34.571 28.578 0.30 33.59 128 TRP B N 1
ATOM 3245 C CA A TRP B 2 128 ? 37.431 33.689 27.485 0.70 24.94 128 TRP B CA 1
ATOM 3246 C CA B TRP B 2 128 ? 36.862 33.901 27.378 0.30 27.97 128 TRP B CA 1
ATOM 3247 C C A TRP B 2 128 ? 37.661 34.820 26.489 0.70 27.69 128 TRP B C 1
ATOM 3248 C C B TRP B 2 128 ? 37.281 34.961 26.379 0.30 26.09 128 TRP B C 1
ATOM 3249 O O A TRP B 2 128 ? 37.710 34.582 25.281 0.70 24.31 128 TRP B O 1
ATOM 3250 O O B TRP B 2 128 ? 37.530 36.089 26.775 0.30 15.79 128 TRP B O 1
ATOM 3290 N N . ALA C 2 2 ? -1.557 43.974 47.720 1.00 23.91 2 ALA C N 1
ATOM 3291 C CA . ALA C 2 2 ? -0.251 44.444 48.171 1.00 16.52 2 ALA C CA 1
ATOM 3292 C C . ALA C 2 2 ? 0.264 45.502 47.234 1.00 19.91 2 ALA C C 1
ATOM 3293 O O . ALA C 2 2 ? -0.270 45.695 46.145 1.00 16.37 2 ALA C O 1
ATOM 3299 N N . TYR C 2 3 ? 1.313 46.178 47.682 1.00 12.20 3 TYR C N 1
ATOM 3300 C CA . TYR C 2 3 ? 1.961 47.256 46.947 1.00 14.60 3 TYR C CA 1
ATOM 3301 C C . TYR C 2 3 ? 3.430 46.916 46.789 1.00 14.72 3 TYR C C 1
ATOM 3302 O O . TYR C 2 3 ? 4.040 46.366 47.708 1.00 14.07 3 TYR C O 1
ATOM 3320 N N . VAL C 2 4 ? 3.998 47.203 45.624 1.00 10.72 4 VAL C N 1
ATOM 3321 C CA . VAL C 2 4 ? 5.449 47.144 45.424 1.00 9.88 4 VAL C CA 1
ATOM 3322 C C . VAL C 2 4 ? 5.927 48.570 45.197 1.00 11.62 4 VAL C C 1
ATOM 3323 O O . VAL C 2 4 ? 5.442 49.248 44.287 1.00 13.44 4 VAL C O 1
ATOM 3336 N N . LEU C 2 5 ? 6.878 49.031 46.007 1.00 11.04 5 LEU C N 1
ATOM 3337 C CA . LEU C 2 5 ? 7.423 50.369 45.843 1.00 11.23 5 LEU C CA 1
ATOM 3338 C C . LEU C 2 5 ? 8.498 50.369 44.762 1.00 16.32 5 LEU C C 1
ATOM 3339 O O . LEU C 2 5 ? 9.383 49.514 44.755 1.00 17.39 5 LEU C O 1
ATOM 3355 N N . ASP C 2 6 ? 8.440 51.342 43.862 1.00 10.19 6 ASP C N 1
ATOM 3356 C CA . ASP C 2 6 ? 9.547 51.541 42.940 1.00 10.63 6 ASP C CA 1
ATOM 3357 C C . ASP C 2 6 ? 10.734 52.112 43.700 1.00 12.89 6 ASP C C 1
ATOM 3358 O O . ASP C 2 6 ? 10.598 52.625 44.818 1.00 12.63 6 ASP C O 1
ATOM 3367 N N . THR C 2 7 ? 11.919 52.029 43.085 1.00 11.41 7 THR C N 1
ATOM 3368 C CA . THR C 2 7 ? 13.132 52.348 43.818 1.00 9.70 7 THR C CA 1
ATOM 3369 C C . THR C 2 7 ? 13.134 53.764 44.374 1.00 11.67 7 THR C C 1
ATOM 3370 O O . THR C 2 7 ? 13.551 53.971 45.518 1.00 11.56 7 THR C O 1
ATOM 3381 N N . ASN C 2 8 ? 12.744 54.782 43.581 1.00 11.60 8 ASN C N 1
ATOM 3382 C CA . ASN C 2 8 ? 12.818 56.133 44.102 1.00 11.33 8 ASN C CA 1
ATOM 3383 C C . ASN C 2 8 ? 11.848 56.326 45.250 1.00 11.49 8 ASN C C 1
ATOM 3384 O O . ASN C 2 8 ? 12.139 57.058 46.188 1.00 12.38 8 ASN C O 1
ATOM 3395 N N . VAL C 2 9 ? 10.698 55.666 45.210 1.00 11.17 9 VAL C N 1
ATOM 3396 C CA . VAL C 2 9 ? 9.790 55.740 46.346 1.00 11.44 9 VAL C CA 1
ATOM 3397 C C . VAL C 2 9 ? 10.452 55.132 47.574 1.00 11.25 9 VAL C C 1
ATOM 3398 O O . VAL C 2 9 ? 10.356 55.684 48.682 1.00 11.69 9 VAL C O 1
ATOM 3411 N N . ALA C 2 10 ? 11.123 53.988 47.405 1.00 10.68 10 ALA C N 1
ATOM 3412 C CA . ALA C 2 10 ? 11.831 53.359 48.527 1.00 11.24 10 ALA C CA 1
ATOM 3413 C C . ALA C 2 10 ? 12.959 54.239 49.073 1.00 13.55 10 ALA C C 1
ATOM 3414 O O . ALA C 2 10 ? 13.203 54.256 50.292 1.00 12.38 10 ALA C O 1
ATOM 3421 N N . ILE C 2 11 ? 13.696 54.938 48.192 1.00 12.39 11 ILE C N 1
ATOM 3422 C CA . ILE C 2 11 ? 14.716 55.889 48.638 1.00 13.47 11 ILE C CA 1
ATOM 3423 C C . ILE C 2 11 ? 14.093 56.967 49.503 1.00 12.34 11 ILE C C 1
ATOM 3424 O O . ILE C 2 11 ? 14.605 57.323 50.569 1.00 14.68 11 ILE C O 1
ATOM 3440 N N . HIS C 2 12 ? 12.964 57.516 49.055 1.00 12.34 12 HIS C N 1
ATOM 3441 C CA . HIS C 2 12 ? 12.319 58.576 49.817 1.00 13.09 12 HIS C CA 1
ATOM 3442 C C . HIS C 2 12 ? 11.774 58.075 51.154 1.00 13.17 12 HIS C C 1
ATOM 3443 O O . HIS C 2 12 ? 11.845 58.794 52.159 1.00 13.81 12 HIS C O 1
ATOM 3457 N N . LEU C 2 13 ? 11.254 56.843 51.190 1.00 13.01 13 LEU C N 1
ATOM 3458 C CA . LEU C 2 13 ? 10.853 56.244 52.464 1.00 12.73 13 LEU C CA 1
ATOM 3459 C C . LEU C 2 13 ? 12.058 56.092 53.375 1.00 13.02 13 LEU C C 1
ATOM 3460 O O . LEU C 2 13 ? 12.031 56.514 54.538 1.00 14.42 13 LEU C O 1
ATOM 3476 N N . ARG C 2 14 ? 13.120 55.477 52.863 1.00 12.52 14 ARG C N 1
ATOM 3477 C CA . ARG C 2 14 ? 14.345 55.339 53.635 1.00 14.49 14 ARG C CA 1
ATOM 3478 C C . ARG C 2 14 ? 14.767 56.662 54.245 1.00 17.72 14 ARG C C 1
ATOM 3479 O O . ARG C 2 14 ? 15.196 56.727 55.404 1.00 15.46 14 ARG C O 1
ATOM 3500 N N . ASP C 2 15 ? 14.738 57.723 53.439 1.00 14.93 15 ASP C N 1
ATOM 3501 C CA . ASP C 2 15 ? 15.195 59.035 53.874 1.00 17.71 15 ASP C CA 1
ATOM 3502 C C . ASP C 2 15 ? 14.194 59.767 54.743 1.00 15.01 15 ASP C C 1
ATOM 3503 O O . ASP C 2 15 ? 14.513 60.862 55.218 1.00 22.98 15 ASP C O 1
ATOM 3512 N N . GLY C 2 16 ? 13.004 59.218 54.949 1.00 19.04 16 GLY C N 1
ATOM 3513 C CA . GLY C 2 16 ? 12.041 59.860 55.815 1.00 17.28 16 GLY C CA 1
ATOM 3514 C C . GLY C 2 16 ? 11.332 61.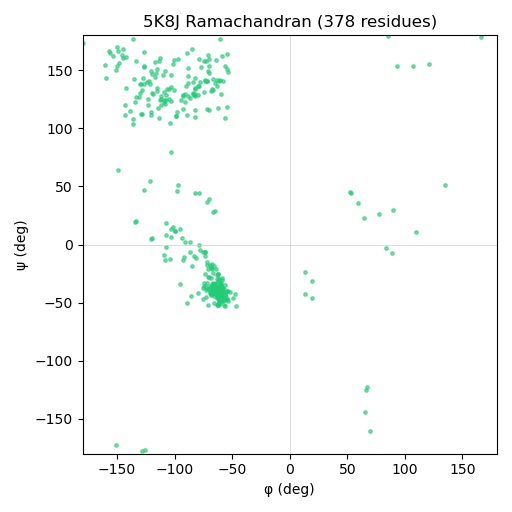040 55.189 1.00 19.34 16 GLY C C 1
ATOM 3515 O O . GLY C 2 16 ? 10.886 61.931 55.906 1.00 22.72 16 GLY C O 1
ATOM 3519 N N . ASP C 2 17 ? 11.218 61.075 53.862 1.00 17.88 17 ASP C N 1
ATOM 3520 C CA . ASP C 2 17 ? 10.471 62.133 53.179 1.00 16.23 17 ASP C CA 1
ATOM 3521 C C . ASP C 2 17 ? 9.052 62.212 53.734 1.00 16.63 17 ASP C C 1
ATOM 3522 O O . ASP C 2 17 ? 8.302 61.232 53.617 1.00 16.75 17 ASP C O 1
ATOM 3531 N N . PRO C 2 18 ? 8.643 63.333 54.327 1.00 17.63 18 PRO C N 1
ATOM 3532 C CA . PRO C 2 18 ? 7.313 63.379 54.944 1.00 18.10 18 PRO C CA 1
ATOM 3533 C C . PRO C 2 18 ? 6.177 63.115 53.990 1.00 17.83 18 PRO C C 1
ATOM 3534 O O . PRO C 2 18 ? 5.125 62.604 54.396 1.00 17.87 18 PRO C O 1
ATOM 3545 N N . GLU C 2 19 ? 6.308 63.519 52.732 1.00 17.69 19 GLU C N 1
ATOM 3546 C CA . GLU C 2 19 ? 5.222 63.254 51.797 1.00 17.49 19 GLU C CA 1
ATOM 3547 C C . GLU C 2 19 ? 5.029 61.750 51.614 1.00 16.52 19 GLU C C 1
ATOM 3548 O O . GLU C 2 19 ? 3.895 61.250 51.638 1.00 16.76 19 GLU C O 1
ATOM 3560 N N . VAL C 2 20 ? 6.124 61.022 51.413 1.00 16.86 20 VAL C N 1
ATOM 3561 C CA . VAL C 2 20 ? 6.045 59.576 51.225 1.00 16.64 20 VAL C CA 1
ATOM 3562 C C . VAL C 2 20 ? 5.628 58.888 52.515 1.00 19.46 20 VAL C C 1
ATOM 3563 O O . VAL C 2 20 ? 4.817 57.951 52.488 1.00 18.82 20 VAL C O 1
ATOM 3576 N N . THR C 2 21 ? 6.189 59.292 53.668 1.00 16.86 21 THR C N 1
ATOM 3577 C CA . THR C 2 21 ? 5.786 58.572 54.868 1.00 17.59 21 THR C CA 1
ATOM 3578 C C . THR C 2 21 ? 4.302 58.782 55.132 1.00 17.71 21 THR C C 1
ATOM 3579 O O . THR C 2 21 ? 3.606 57.851 55.552 1.00 23.47 21 THR C O 1
ATOM 3590 N N . THR C 2 22 ? 3.773 59.984 54.868 1.00 16.83 22 THR C N 1
ATOM 3591 C CA . THR C 2 22 ? 2.356 60.200 55.090 1.00 17.46 22 THR C CA 1
ATOM 3592 C C . THR C 2 22 ? 1.522 59.301 54.184 1.00 18.09 22 THR C C 1
ATOM 3593 O O . THR C 2 22 ? 0.532 58.704 54.626 1.00 21.12 22 THR C O 1
ATOM 3604 N N . ARG C 2 23 ? 1.895 59.203 52.906 1.00 17.35 23 ARG C N 1
ATOM 3605 C CA . ARG C 2 23 ? 1.093 58.395 51.985 1.00 16.84 23 ARG C CA 1
ATOM 3606 C C . ARG C 2 23 ? 1.214 56.909 52.297 1.00 15.68 23 ARG C C 1
ATOM 3607 O O . ARG C 2 23 ? 0.210 56.179 52.266 1.00 18.56 23 ARG C O 1
ATOM 3628 N N . VAL C 2 24 ? 2.423 56.444 52.601 1.00 16.88 24 VAL C N 1
ATOM 3629 C CA . VAL C 2 24 ? 2.625 55.003 52.720 1.00 14.19 24 VAL C CA 1
ATOM 3630 C C . VAL C 2 24 ? 1.969 54.477 53.987 1.00 18.23 24 VAL C C 1
ATOM 3631 O O . VAL C 2 24 ? 1.471 53.349 53.997 1.00 19.25 24 VAL C O 1
ATOM 3644 N N . THR C 2 25 ? 1.935 55.274 55.068 1.00 18.63 25 THR C N 1
ATOM 3645 C CA . THR C 2 25 ? 1.300 54.819 56.307 1.00 15.83 25 THR C CA 1
ATOM 3646 C C . THR C 2 25 ? -0.208 54.814 56.208 1.00 24.44 25 THR C C 1
ATOM 3647 O O . THR C 2 25 ? -0.869 54.298 57.111 1.00 28.17 25 THR C O 1
ATOM 3658 N N . ALA C 2 26 ? -0.766 55.383 55.140 1.00 19.03 26 ALA C N 1
ATOM 3659 C CA . ALA C 2 26 ? -2.199 55.352 54.918 1.00 21.59 26 ALA C CA 1
ATOM 3660 C C . ALA C 2 26 ? -2.610 54.155 54.090 1.00 26.99 26 ALA C C 1
ATOM 3661 O O . ALA C 2 26 ? -3.814 53.879 53.985 1.00 28.12 26 ALA C O 1
ATOM 3668 N N . LEU C 2 27 ? -1.641 53.444 53.516 1.00 26.94 27 LEU C N 1
ATOM 3669 C CA . LEU C 2 27 ? -1.945 52.290 52.684 1.00 26.94 27 LEU C CA 1
ATOM 3670 C C . LEU C 2 27 ? -2.259 51.081 53.551 1.00 35.51 27 LEU C C 1
ATOM 3671 O O . LEU C 2 27 ? -1.556 50.786 54.529 1.00 33.02 27 LEU C O 1
ATOM 3687 N N . ASN C 2 28 ? -3.297 50.364 53.162 1.00 32.88 28 ASN C N 1
ATOM 3688 C CA . ASN C 2 28 ? -3.617 49.082 53.755 1.00 34.63 28 ASN C CA 1
ATOM 3689 C C . ASN C 2 28 ? -3.178 47.996 52.788 1.00 36.46 28 ASN C C 1
ATOM 3690 O O . ASN C 2 28 ? -3.257 48.166 51.570 1.00 48.40 28 ASN C O 1
ATOM 3701 N N . GLY C 2 29 ? -2.728 46.891 53.328 1.00 42.57 29 GLY C N 1
ATOM 3702 C CA . GLY C 2 29 ? -2.137 45.905 52.461 1.00 39.88 29 GLY C CA 1
ATOM 3703 C C . GLY C 2 29 ? -0.640 45.883 52.649 1.00 31.01 29 GLY C C 1
ATOM 3704 O O . GLY C 2 29 ? -0.023 46.870 53.068 1.00 30.60 29 GLY C O 1
ATOM 3708 N N . ALA C 2 30 ? -0.053 44.733 52.359 1.00 21.49 30 ALA C N 1
ATOM 3709 C CA . ALA C 2 30 ? 1.374 44.554 52.508 1.00 19.35 30 ALA C CA 1
ATOM 3710 C C . ALA C 2 30 ? 2.123 45.519 51.593 1.00 21.11 30 ALA C C 1
ATOM 3711 O O . ALA C 2 30 ? 1.713 45.781 50.453 1.00 18.87 30 ALA C O 1
ATOM 3718 N N . ILE C 2 31 ? 3.216 46.059 52.112 1.00 15.59 31 ILE C N 1
ATOM 3719 C CA . ILE C 2 31 ? 4.126 46.905 51.359 1.00 13.59 31 ILE C CA 1
ATOM 3720 C C . ILE C 2 31 ? 5.402 46.123 51.127 1.00 14.99 31 ILE C C 1
ATOM 3721 O O . ILE C 2 31 ? 6.065 45.703 52.079 1.00 14.97 31 ILE C O 1
ATOM 3737 N N . LEU C 2 32 ? 5.745 45.943 49.867 1.00 11.37 32 LEU C N 1
ATOM 3738 C CA . LEU C 2 32 ? 6.803 45.050 49.442 1.00 10.74 32 LEU C CA 1
ATOM 3739 C C . LEU C 2 32 ? 7.886 45.828 48.701 1.00 14.11 32 LEU C C 1
ATOM 3740 O O . LEU C 2 32 ? 7.604 46.831 48.031 1.00 12.71 32 LEU C O 1
ATOM 3756 N N . LEU C 2 33 ? 9.129 45.380 48.860 1.00 12.69 33 LEU C N 1
ATOM 3757 C CA . LEU C 2 33 ? 10.266 45.873 48.108 1.00 13.08 33 LEU C CA 1
ATOM 3758 C C . LEU C 2 33 ? 10.715 44.825 47.106 1.00 16.44 33 LEU C C 1
ATOM 3759 O O . LEU C 2 33 ? 10.568 43.621 47.324 1.00 16.22 33 LEU C O 1
ATOM 3775 N N . SER C 2 34 ? 11.255 45.310 45.998 1.00 16.35 34 SER C N 1
ATOM 3776 C CA . SER C 2 34 ? 11.952 44.468 45.028 1.00 16.06 34 SER C CA 1
ATOM 3777 C C . SER C 2 34 ? 13.391 44.261 45.466 1.00 13.95 34 SER C C 1
ATOM 3778 O O . SER C 2 34 ? 14.059 45.204 45.901 1.00 14.16 34 SER C O 1
ATOM 3786 N N . ILE C 2 35 ? 13.900 43.029 45.290 1.00 14.17 35 ILE C N 1
ATOM 3787 C CA . ILE C 2 35 ? 15.331 42.807 45.513 1.00 12.53 35 ILE C CA 1
ATOM 3788 C C . ILE C 2 35 ? 16.176 43.626 44.548 1.00 10.10 35 ILE C C 1
ATOM 3789 O O . ILE C 2 35 ? 17.337 43.920 44.847 1.00 12.90 35 ILE C O 1
ATOM 3805 N N . ILE C 2 36 ? 15.641 43.977 43.377 1.00 12.35 36 ILE C N 1
ATOM 3806 C CA . ILE C 2 36 ? 16.379 44.874 42.482 1.00 13.44 36 ILE C CA 1
ATOM 3807 C C . ILE C 2 36 ? 16.595 46.222 43.154 1.00 16.59 36 ILE C C 1
ATOM 3808 O O . ILE C 2 36 ? 17.697 46.773 43.150 1.00 13.18 36 ILE C O 1
ATOM 3824 N N . SER C 2 37 ? 15.547 46.768 43.780 1.00 15.01 37 SER C N 1
ATOM 3825 C CA . SER C 2 37 ? 15.731 47.996 44.546 1.00 12.97 37 SER C CA 1
ATOM 3826 C C . SER C 2 37 ? 16.704 47.801 45.691 1.00 14.78 37 SER C C 1
ATOM 3827 O O . SER C 2 37 ? 17.490 48.702 45.999 1.00 15.85 37 SER C O 1
ATOM 3835 N N . ARG C 2 38 ? 16.643 46.659 46.391 1.00 12.49 38 ARG C N 1
ATOM 3836 C CA . ARG C 2 38 ? 17.630 46.419 47.429 1.00 13.41 38 ARG C CA 1
ATOM 3837 C C . ARG C 2 38 ? 19.041 46.578 46.873 1.00 12.83 38 ARG C C 1
ATOM 3838 O O . ARG C 2 38 ? 19.876 47.231 47.481 1.00 13.61 38 ARG C O 1
ATOM 3859 N N . VAL C 2 39 ? 19.324 45.944 45.725 1.00 13.68 39 VAL C N 1
ATOM 3860 C CA . VAL C 2 39 ? 20.645 46.070 45.090 1.00 13.34 39 VAL C CA 1
ATOM 3861 C C . VAL C 2 39 ? 21.012 47.537 44.861 1.00 13.47 39 VAL C C 1
ATOM 3862 O O . VAL C 2 39 ? 22.128 47.974 45.197 1.00 13.17 39 VAL C O 1
ATOM 3875 N N . GLU C 2 40 ? 20.083 48.320 44.313 1.00 11.97 40 GLU C N 1
ATOM 3876 C CA . GLU C 2 40 ? 20.347 49.740 44.084 1.00 12.93 40 GLU C CA 1
ATOM 3877 C C . GLU C 2 40 ? 20.689 50.446 45.384 1.00 14.85 40 GLU C C 1
ATOM 3878 O O . GLU C 2 40 ? 21.643 51.230 45.446 1.00 15.55 40 GLU C O 1
ATOM 3890 N N . LEU C 2 41 ? 19.898 50.200 46.436 1.00 12.61 41 LEU C N 1
ATOM 3891 C CA . LEU C 2 41 ? 20.112 50.880 47.704 1.00 12.57 41 LEU C CA 1
ATOM 3892 C C . LEU C 2 41 ? 21.409 50.439 48.373 1.00 13.66 41 LEU C C 1
ATOM 3893 O O . LEU C 2 41 ? 22.081 51.241 49.034 1.00 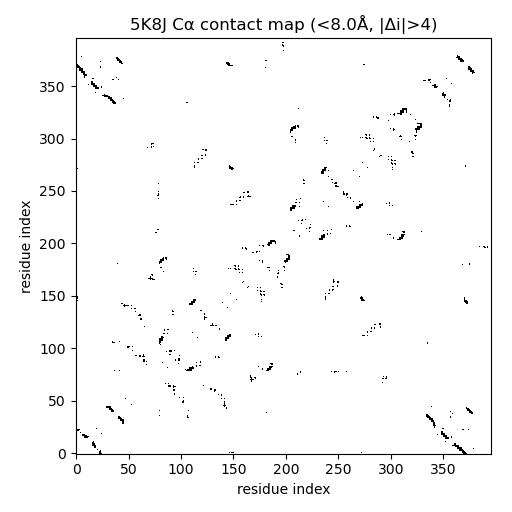14.86 41 LEU C O 1
ATOM 3909 N N . GLU C 2 42 ? 21.759 49.158 48.260 1.00 12.11 42 GLU C N 1
ATOM 3910 C CA . GLU C 2 42 ? 23.017 48.705 48.845 1.00 13.29 42 GLU C CA 1
ATOM 3911 C C . GLU C 2 42 ? 24.194 49.443 48.221 1.00 14.74 42 GLU C C 1
ATOM 3912 O O . GLU C 2 42 ? 25.121 49.868 48.929 1.00 14.87 42 GLU C O 1
ATOM 3924 N N . GLY C 2 43 ? 24.169 49.608 46.898 1.00 17.24 43 GLY C N 1
ATOM 3925 C CA . GLY C 2 43 ? 25.222 50.375 46.243 1.00 17.40 43 GLY C CA 1
ATOM 3926 C C . GLY C 2 43 ? 25.197 51.836 46.659 1.00 14.42 43 GLY C C 1
ATOM 3927 O O . GLY C 2 43 ? 26.243 52.444 46.902 1.00 18.82 43 GLY C O 1
ATOM 3931 N N . GLY C 2 44 ? 23.994 52.387 46.824 1.00 15.69 44 GLY C N 1
ATOM 3932 C CA . GLY C 2 44 ? 23.854 53.785 47.171 1.00 21.13 44 GLY C CA 1
ATOM 3933 C C . GLY C 2 44 ? 24.474 54.122 48.505 1.00 21.92 44 GLY C C 1
ATOM 3934 O O . GLY C 2 44 ? 24.870 55.264 48.742 1.00 21.14 44 GLY C O 1
ATOM 3938 N N . VAL C 2 45 ? 24.587 53.140 49.395 1.00 16.96 45 VAL C N 1
ATOM 3939 C CA . VAL C 2 45 ? 25.257 53.408 50.661 1.00 16.50 45 VAL C CA 1
ATOM 3940 C C . VAL C 2 45 ? 26.642 53.985 50.414 1.00 24.36 45 VAL C C 1
ATOM 3941 O O . VAL C 2 45 ? 27.077 54.921 51.094 1.00 21.90 45 VAL C O 1
ATOM 3954 N N . TYR C 2 46 ? 27.347 53.448 49.414 1.00 17.60 46 TYR C N 1
ATOM 3955 C CA . TYR C 2 46 ? 28.729 53.806 49.134 1.00 19.20 46 TYR C CA 1
ATOM 3956 C C . TYR C 2 46 ? 28.868 54.814 47.988 1.00 24.52 46 TYR C C 1
ATOM 3957 O O . TYR C 2 46 ? 29.993 55.086 47.540 1.00 25.43 46 TYR C O 1
ATOM 3975 N N . ARG C 2 47 ? 27.762 55.422 47.560 1.00 22.94 47 ARG C N 1
ATOM 3976 C CA . ARG C 2 47 ? 27.792 56.367 46.443 1.00 22.51 47 ARG C CA 1
ATOM 3977 C C . ARG C 2 47 ? 28.580 57.619 46.802 1.00 33.37 47 ARG C C 1
ATOM 3978 O O . ARG C 2 47 ? 29.289 58.181 45.957 1.00 44.48 47 ARG C O 1
ATOM 3999 N N . GLU C 2 48 ? 28.477 58.067 48.045 1.00 34.40 48 GLU C N 1
ATOM 4000 C CA . GLU C 2 48 ? 29.297 59.158 48.550 1.00 42.65 48 GLU C CA 1
ATOM 4001 C C . GLU C 2 48 ? 29.591 58.864 50.005 1.00 43.25 48 GLU C C 1
ATOM 4002 O O . GLU C 2 48 ? 28.901 58.068 50.638 1.00 35.58 48 GLU C O 1
ATOM 4014 N N . ALA C 2 49 ? 30.629 59.507 50.536 1.00 42.89 49 ALA C N 1
ATOM 4015 C CA . ALA C 2 49 ? 30.951 59.314 51.945 1.00 48.52 49 ALA C CA 1
ATOM 4016 C C . ALA C 2 49 ? 29.963 60.043 52.844 1.00 50.72 49 ALA C C 1
ATOM 4017 O O . ALA C 2 49 ? 29.634 59.544 53.931 1.00 42.65 49 ALA C O 1
ATOM 4024 N N . ALA C 2 50 ? 29.456 61.192 52.386 1.00 51.53 50 ALA C N 1
ATOM 4025 C CA . ALA C 2 50 ? 28.563 62.014 53.195 1.00 52.06 50 ALA C CA 1
ATOM 4026 C C . ALA C 2 50 ? 27.281 61.257 53.532 1.00 46.71 50 ALA C C 1
ATOM 4027 O O . ALA C 2 50 ? 26.521 60.870 52.638 1.00 36.86 50 ALA C O 1
ATOM 4034 N N . GLN C 2 51 ? 27.061 61.040 54.829 1.00 40.61 51 GLN C N 1
ATOM 4035 C CA . GLN C 2 51 ? 25.840 60.452 55.371 1.00 37.93 51 GLN C CA 1
ATOM 4036 C C . GLN C 2 51 ? 25.638 59.010 54.930 1.00 26.12 51 GLN C C 1
ATOM 4037 O O . GLN C 2 51 ? 24.517 58.493 54.967 1.00 23.81 51 GLN C O 1
ATOM 4051 N N . ALA C 2 52 ? 26.726 58.340 54.552 1.00 24.25 52 ALA C N 1
ATOM 4052 C CA . ALA C 2 52 ? 26.651 56.923 54.224 1.00 23.72 52 ALA C CA 1
ATOM 4053 C C . ALA C 2 52 ? 26.155 56.102 55.416 1.00 22.75 52 ALA C C 1
ATOM 4054 O O . ALA C 2 52 ? 25.401 55.137 55.243 1.00 23.27 52 ALA C O 1
ATOM 4061 N N . GLY C 2 53 ? 26.561 56.475 56.635 1.00 24.21 53 GLY C N 1
ATOM 4062 C CA . GLY C 2 53 ? 26.091 55.756 57.811 1.00 21.90 53 GLY C CA 1
ATOM 4063 C C . GLY C 2 53 ? 24.583 55.800 57.981 1.00 20.29 53 GLY C C 1
ATOM 4064 O O . GLY C 2 53 ? 23.961 54.808 58.375 1.00 22.67 53 GLY C O 1
ATOM 4068 N N . LEU C 2 54 ? 23.973 56.962 57.721 1.00 23.11 54 LEU C N 1
ATOM 4069 C CA . LEU C 2 54 ? 22.518 57.060 57.825 1.00 18.58 54 LEU C CA 1
ATOM 4070 C C . LEU C 2 54 ? 21.842 56.301 56.700 1.00 22.28 54 LEU C C 1
ATOM 4071 O O . LEU C 2 54 ? 20.805 55.654 56.907 1.00 20.03 54 LEU C O 1
ATOM 4087 N N . ARG C 2 55 ? 22.406 56.351 55.488 1.00 19.23 55 ARG C N 1
ATOM 4088 C CA . ARG C 2 55 ? 21.828 55.559 54.420 1.00 24.76 55 ARG C CA 1
ATOM 4089 C C . ARG C 2 55 ? 21.867 54.078 54.784 1.00 23.69 55 ARG C C 1
ATOM 4090 O O . ARG C 2 55 ? 20.906 53.342 54.527 1.00 20.01 55 ARG C O 1
ATOM 4111 N N . ARG C 2 56 ? 22.957 53.639 55.433 1.00 23.08 56 ARG C N 1
ATOM 4112 C CA . ARG C 2 56 ? 23.128 52.224 55.766 1.00 18.23 56 ARG C CA 1
ATOM 4113 C C . ARG C 2 56 ? 22.175 51.786 56.872 1.00 20.00 56 ARG C C 1
ATOM 4114 O O . ARG C 2 56 ? 21.477 50.776 56.734 1.00 15.69 56 ARG C O 1
ATOM 4135 N N . SER C 2 57 ? 22.164 52.507 57.993 1.00 17.64 57 SER C N 1
ATOM 4136 C CA . SER C 2 57 ? 21.355 52.061 59.124 1.00 17.48 57 SER C CA 1
ATOM 4137 C C . SER C 2 57 ? 19.873 52.084 58.770 1.00 14.83 57 SER C C 1
ATOM 4138 O O . SER C 2 57 ? 19.112 51.174 59.147 1.00 17.12 57 SER C O 1
ATOM 4146 N N . ARG C 2 58 ? 19.433 53.138 58.078 1.00 14.21 58 ARG C N 1
ATOM 4147 C CA . ARG C 2 58 ? 18.021 53.257 57.747 1.00 13.35 58 ARG C CA 1
ATOM 4148 C C . ARG C 2 58 ? 17.617 52.240 56.693 1.00 15.70 58 ARG C C 1
ATOM 4149 O O . ARG C 2 58 ? 16.508 51.684 56.746 1.00 14.69 58 ARG C O 1
ATOM 4170 N N . LEU C 2 59 ? 18.491 51.981 55.709 1.00 13.33 59 LEU C N 1
ATOM 4171 C CA . LEU C 2 59 ? 18.241 50.906 54.760 1.00 12.89 59 LEU C CA 1
ATOM 4172 C C . LEU C 2 59 ? 18.045 49.594 55.490 1.00 13.66 59 LEU C C 1
ATOM 4173 O O . LEU C 2 59 ? 17.105 48.840 55.200 1.00 13.58 59 LEU C O 1
ATOM 4189 N N . ASP C 2 60 ? 18.933 49.285 56.430 1.00 17.09 60 ASP C N 1
ATOM 4190 C CA . ASP C 2 60 ? 18.877 47.963 57.023 1.00 15.86 60 ASP C CA 1
ATOM 4191 C C . ASP C 2 60 ? 17.596 47.754 57.831 1.00 17.47 60 ASP C C 1
ATOM 4192 O O . ASP C 2 60 ? 17.043 46.650 57.826 1.00 15.03 60 ASP C O 1
ATOM 4201 N N . VAL C 2 61 ? 17.086 48.797 58.482 1.00 15.49 61 VAL C N 1
ATOM 4202 C CA . VAL C 2 61 ? 15.799 48.697 59.174 1.00 13.26 61 VAL C CA 1
ATOM 4203 C C . VAL C 2 61 ? 14.659 48.498 58.183 1.00 13.43 61 VAL C C 1
ATOM 4204 O O . VAL C 2 61 ? 13.745 47.693 58.421 1.00 15.87 61 VAL C O 1
ATOM 4246 N N . LEU C 2 63 ? 14.815 47.073 55.203 1.00 13.41 63 LEU C N 1
ATOM 4247 C CA . LEU C 2 63 ? 14.909 45.707 54.692 1.00 14.12 63 LEU C CA 1
ATOM 4248 C C . LEU C 2 63 ? 14.475 44.670 55.723 1.00 15.72 63 LEU C C 1
ATOM 4249 O O . LEU C 2 63 ? 13.972 43.602 55.349 1.00 16.72 63 LEU C O 1
ATOM 4265 N N . LYS C 2 64 ? 14.694 44.940 57.006 1.00 13.15 64 LYS C N 1
ATOM 4266 C CA . LYS C 2 64 ? 14.227 44.047 58.056 1.00 16.37 64 LYS C CA 1
ATOM 4267 C C . LYS C 2 64 ? 12.712 43.949 58.058 1.00 19.11 64 LYS C C 1
ATOM 4268 O O . LYS C 2 64 ? 12.150 42.853 58.094 1.00 22.33 64 LYS C O 1
ATOM 4287 N N . VAL C 2 65 ? 12.033 45.090 58.079 1.00 14.59 65 VAL C N 1
ATOM 4288 C CA . VAL C 2 65 ? 10.587 45.098 58.288 1.00 12.08 65 VAL C CA 1
ATOM 4289 C C . VAL C 2 65 ? 9.834 44.653 57.035 1.00 15.86 65 VAL C C 1
ATOM 4290 O O . VAL C 2 65 ? 8.865 43.895 57.132 1.00 18.42 65 VAL C O 1
ATOM 4303 N N . LEU C 2 66 ? 10.187 45.192 55.877 1.00 13.94 66 LEU C N 1
ATOM 4304 C CA . LEU C 2 66 ? 9.395 44.927 54.673 1.00 10.91 66 LEU C CA 1
ATOM 4305 C C . LEU C 2 66 ? 9.886 43.667 53.970 1.00 14.88 66 LEU C C 1
ATOM 4306 O O . LEU C 2 66 ? 11.090 43.432 53.873 1.00 15.19 66 LEU C O 1
ATOM 4322 N N . PRO C 2 67 ? 8.990 42.893 53.377 1.00 11.37 67 PRO C N 1
ATOM 4323 C CA . PRO C 2 67 ? 9.448 41.787 52.541 1.00 12.09 67 PRO C CA 1
ATOM 4324 C C . PRO C 2 67 ? 10.157 42.288 51.305 1.00 15.13 67 PRO C C 1
ATOM 4325 O O . PRO C 2 67 ? 9.762 43.290 50.699 1.00 14.34 67 PRO C O 1
ATOM 4336 N N . VAL C 2 68 ? 11.212 41.570 50.923 1.00 12.57 68 VAL C N 1
ATOM 4337 C CA . VAL C 2 68 ? 11.998 41.864 49.739 1.00 10.84 68 VAL C CA 1
ATOM 4338 C C . VAL C 2 68 ? 11.790 40.696 48.782 1.00 15.03 68 VAL C C 1
ATOM 4339 O O . VAL C 2 68 ? 12.096 39.551 49.128 1.00 15.36 68 VAL C O 1
ATOM 4352 N N . LEU C 2 69 ? 11.212 40.974 47.621 1.00 13.79 69 LEU C N 1
ATOM 4353 C CA . LEU C 2 69 ? 10.829 39.936 46.672 1.00 12.84 69 LEU C CA 1
ATOM 4354 C C . LEU C 2 69 ? 12.024 39.496 45.825 1.00 14.60 69 LEU C C 1
ATOM 4355 O O . LEU C 2 69 ? 12.672 40.327 45.171 1.00 12.92 69 LEU C O 1
ATOM 4371 N N . ASP C 2 70 ? 12.260 38.188 45.790 1.00 12.90 70 ASP C N 1
ATOM 4372 C CA . ASP C 2 70 ? 13.341 37.643 44.991 1.00 11.49 70 ASP C CA 1
ATOM 4373 C C . ASP C 2 70 ? 12.968 37.783 43.526 1.00 12.64 70 ASP C C 1
ATOM 4374 O O . ASP C 2 70 ? 11.791 37.789 43.175 1.00 14.72 70 ASP C O 1
ATOM 4383 N N . PHE C 2 71 ? 13.965 37.857 42.660 1.00 12.28 71 PHE C N 1
ATOM 4384 C CA . PHE C 2 71 ? 13.693 37.994 41.232 1.00 10.56 71 PHE C CA 1
ATOM 4385 C C . PHE C 2 71 ? 13.816 36.592 40.646 1.00 13.32 71 PHE C C 1
ATOM 4386 O O . PHE C 2 71 ? 14.917 36.027 40.606 1.00 13.49 71 PHE C O 1
ATOM 4403 N N . ASP C 2 72 ? 12.685 36.030 40.228 1.00 12.55 72 ASP C N 1
ATOM 4404 C CA . ASP C 2 72 ? 12.561 34.615 39.928 1.00 14.87 72 ASP C CA 1
ATOM 4405 C C . ASP C 2 72 ? 12.010 34.395 38.514 1.00 16.14 72 ASP C C 1
ATOM 4406 O O . ASP C 2 72 ? 11.844 35.326 37.727 1.00 14.04 72 ASP C O 1
ATOM 4415 N N . GLY C 2 73 ? 11.802 33.126 38.167 1.00 13.89 73 GLY C N 1
ATOM 4416 C CA . GLY C 2 73 ? 11.332 32.806 36.822 1.00 14.21 73 GLY C CA 1
ATOM 4417 C C . GLY C 2 73 ? 9.987 33.435 36.497 1.00 15.32 73 GLY C C 1
ATOM 4418 O O . GLY C 2 73 ? 9.761 33.858 35.366 1.00 15.68 73 GLY C O 1
ATOM 4422 N N . ALA C 2 74 ? 9.076 33.510 37.479 1.00 12.69 74 ALA C N 1
ATOM 4423 C CA . ALA C 2 74 ? 7.773 34.137 37.228 1.00 13.13 74 ALA C CA 1
ATOM 4424 C C . ALA C 2 74 ? 7.946 35.606 36.873 1.00 12.38 74 ALA C C 1
ATOM 4425 O O . ALA C 2 74 ? 7.280 36.128 35.976 1.00 13.08 74 ALA C O 1
ATOM 4432 N N . ALA C 2 75 ? 8.858 36.296 37.558 1.00 11.79 75 ALA C N 1
ATOM 4433 C CA . ALA C 2 75 ? 9.101 37.689 37.231 1.00 11.15 75 ALA C CA 1
ATOM 4434 C C . ALA C 2 75 ? 9.717 37.826 35.847 1.00 10.25 75 ALA C C 1
ATOM 4435 O O . ALA C 2 75 ? 9.331 38.713 35.070 1.00 13.22 75 ALA C O 1
ATOM 4442 N N . ALA C 2 76 ? 10.662 36.946 35.503 1.00 12.06 76 ALA C N 1
ATOM 4443 C CA . ALA C 2 76 ? 11.249 37.028 34.177 1.00 10.43 76 ALA C CA 1
ATOM 4444 C C . ALA C 2 76 ? 10.223 36.711 33.093 1.00 11.48 76 ALA C C 1
ATOM 4445 O O . ALA C 2 76 ? 10.310 37.256 31.981 1.00 12.24 76 ALA C O 1
ATOM 4452 N N . ASP C 2 77 ? 9.319 35.758 33.357 1.00 11.81 77 ASP C N 1
ATOM 4453 C CA . ASP C 2 77 ? 8.200 35.508 32.441 1.00 13.26 77 ASP C CA 1
ATOM 4454 C C . ASP C 2 77 ? 7.394 36.787 32.184 1.00 10.80 77 ASP C C 1
ATOM 4455 O O . ASP C 2 77 ? 6.989 37.076 31.044 1.00 12.49 77 ASP C O 1
ATOM 4464 N N . GLU C 2 78 ? 7.096 37.541 33.248 1.00 10.75 78 GLU C N 1
ATOM 4465 C CA . GLU C 2 78 ? 6.372 38.800 33.077 1.00 12.67 78 GLU C CA 1
ATOM 4466 C C . GLU C 2 78 ? 7.207 39.818 32.308 1.00 12.81 78 GLU C C 1
ATOM 4467 O O . GLU C 2 78 ? 6.669 40.580 31.495 1.00 14.37 78 GLU C O 1
ATOM 4479 N N . TYR C 2 79 ? 8.514 39.870 32.567 1.00 11.08 79 TYR C N 1
ATOM 4480 C CA . TYR C 2 79 ? 9.381 40.775 31.824 1.00 11.24 79 TYR C CA 1
ATOM 4481 C C . TYR C 2 79 ? 9.350 40.460 30.332 1.00 12.39 79 TYR C C 1
ATOM 4482 O O . TYR C 2 79 ? 9.210 41.359 29.494 1.00 12.44 79 TYR C O 1
ATOM 4500 N N . ARG C 2 80 ? 9.441 39.173 29.972 1.00 11.20 80 ARG C N 1
ATOM 4501 C CA . ARG C 2 80 ? 9.333 38.797 28.573 1.00 12.20 80 ARG C CA 1
ATOM 4502 C C . ARG C 2 80 ? 8.031 39.298 27.982 1.00 12.91 80 ARG C C 1
ATOM 4503 O O . ARG C 2 80 ? 7.991 39.803 26.858 1.00 15.05 80 ARG C O 1
ATOM 4524 N N . ARG C 2 81 ? 6.944 39.143 28.717 1.00 12.93 81 ARG C N 1
ATOM 4525 C CA A ARG C 2 81 ? 5.645 39.560 28.207 0.43 12.61 81 ARG C CA 1
ATOM 4526 C CA B ARG C 2 81 ? 5.646 39.560 28.206 0.57 12.40 81 ARG C CA 1
ATOM 4527 C C . ARG C 2 81 ? 5.612 41.066 27.962 1.00 11.90 81 ARG C C 1
ATOM 4528 O O . ARG C 2 81 ? 5.009 41.532 26.980 1.00 13.22 81 ARG C O 1
ATOM 4568 N N . ILE C 2 82 ? 6.264 41.836 28.836 1.00 14.27 82 ILE C N 1
ATOM 4569 C CA . ILE C 2 82 ? 6.350 43.288 28.658 1.00 12.09 82 ILE C CA 1
ATOM 4570 C C . ILE C 2 82 ? 7.084 43.624 27.368 1.00 13.51 82 ILE C C 1
ATOM 4571 O O . ILE C 2 82 ? 6.624 44.431 26.554 1.00 15.79 82 ILE C O 1
ATOM 4587 N N . VAL C 2 83 ? 8.271 43.048 27.177 1.00 12.53 83 VAL C N 1
ATOM 4588 C CA A VAL C 2 83 ? 9.045 43.388 26.002 0.65 12.02 83 VAL C CA 1
ATOM 4589 C CA B VAL C 2 83 ? 9.056 43.367 25.975 0.35 12.63 83 VAL C CA 1
ATOM 4590 C C . VAL C 2 83 ? 8.348 42.902 24.722 1.00 15.57 83 VAL C C 1
ATOM 4591 O O . VAL C 2 83 ? 8.356 43.597 23.696 1.00 16.14 83 VAL C O 1
ATOM 4614 N N . GLU C 2 84 ? 7.729 41.721 24.767 1.00 13.47 84 GLU C N 1
ATOM 4615 C CA . GLU C 2 84 ? 7.032 41.194 23.596 1.00 13.34 84 GLU C CA 1
ATOM 4616 C C . GLU C 2 84 ? 5.863 42.091 23.213 1.00 13.94 84 GLU C C 1
ATOM 4617 O O . GLU C 2 84 ? 5.594 42.288 22.023 1.00 18.17 84 GLU C O 1
ATOM 4629 N N . SER C 2 85 ? 5.166 42.654 24.197 1.00 14.66 85 SER C N 1
ATOM 4630 C CA . SER C 2 85 ? 3.937 43.391 23.924 1.00 15.35 85 SER C CA 1
ATOM 4631 C C . SER C 2 85 ? 4.156 44.888 23.782 1.00 18.26 85 SER C C 1
ATOM 4632 O O . SER C 2 85 ? 3.486 45.528 22.968 1.00 18.93 85 SER C O 1
ATOM 4640 N N . ALA C 2 86 ? 5.096 45.463 24.532 1.00 18.47 86 ALA C N 1
ATOM 4641 C CA . ALA C 2 86 ? 5.333 46.903 24.523 1.00 16.48 86 ALA C CA 1
ATOM 4642 C C . ALA C 2 86 ? 6.576 47.293 23.728 1.00 21.73 86 ALA C C 1
ATOM 4643 O O . ALA C 2 86 ? 6.763 48.481 23.445 1.00 22.84 86 ALA C O 1
ATOM 4650 N N . GLY C 2 87 ? 7.419 46.340 23.363 1.00 15.45 87 GLY C N 1
ATOM 4651 C CA . GLY C 2 87 ? 8.675 46.618 22.688 1.00 17.36 87 GLY C CA 1
ATOM 4652 C C . GLY C 2 87 ? 9.829 46.740 23.666 1.00 14.29 87 GLY C C 1
ATOM 4653 O O . GLY C 2 87 ? 9.661 47.054 24.838 1.00 17.15 87 GLY C O 1
ATOM 4657 N N . TYR C 2 88 ? 11.030 46.440 23.172 1.00 15.98 88 TYR C N 1
ATOM 4658 C CA . TYR C 2 88 ? 12.240 46.542 23.972 1.00 15.56 88 TYR C CA 1
ATOM 4659 C C . TYR C 2 88 ? 12.613 47.998 24.209 1.00 17.04 88 TYR C C 1
ATOM 4660 O O . TYR C 2 88 ? 12.555 48.822 23.295 1.00 19.39 88 TYR C O 1
ATOM 4678 N N . SER C 2 89 ? 13.072 48.287 25.422 1.00 14.37 89 SER C N 1
ATOM 4679 C CA . SER C 2 89 ? 13.570 49.616 25.792 1.00 17.45 89 SER C CA 1
ATOM 4680 C C . SER C 2 89 ? 14.752 49.437 26.740 1.00 15.88 89 SER C C 1
ATOM 4681 O O . SER C 2 89 ? 14.565 49.037 27.891 1.00 16.15 89 SER C O 1
ATOM 4689 N N . ARG C 2 90 ? 15.959 49.780 26.282 1.00 17.33 90 ARG C N 1
ATOM 4690 C CA . ARG C 2 90 ? 17.129 49.675 27.155 1.00 14.99 90 ARG C CA 1
ATOM 4691 C C . ARG C 2 90 ? 16.959 50.523 28.400 1.00 15.20 90 ARG C C 1
ATOM 4692 O O . ARG C 2 90 ? 17.224 50.072 29.520 1.00 16.12 90 ARG C O 1
ATOM 4713 N N . ARG C 2 91 ? 16.506 51.765 28.232 1.00 17.18 91 ARG C N 1
ATOM 4714 C CA . ARG C 2 91 ? 16.462 52.639 29.385 1.00 16.57 91 ARG C CA 1
ATOM 4715 C C . ARG C 2 91 ? 15.445 52.207 30.427 1.00 15.28 91 ARG C C 1
ATOM 4716 O O . ARG C 2 91 ? 15.542 52.658 31.567 1.00 16.47 91 ARG C O 1
ATOM 4737 N N . LYS C 2 92 ? 14.489 51.337 30.074 1.00 14.59 92 LYS C N 1
ATOM 4738 C CA . LYS C 2 92 ? 13.466 50.901 31.012 1.00 15.67 92 LYS C CA 1
ATOM 4739 C C . LYS C 2 92 ? 13.639 49.466 31.502 1.00 14.99 92 LYS C C 1
ATOM 4740 O O . LYS C 2 92 ? 12.772 48.967 32.224 1.00 14.60 92 LYS C O 1
ATOM 4759 N N . VAL C 2 93 ? 14.755 48.809 31.193 1.00 12.98 93 VAL C N 1
ATOM 4760 C CA . VAL C 2 93 ? 14.924 47.413 31.604 1.00 15.35 93 VAL C CA 1
ATOM 4761 C C . VAL C 2 93 ? 14.760 47.260 33.111 1.00 12.60 93 VAL C C 1
ATOM 4762 O O . VAL C 2 93 ? 14.001 46.415 33.591 1.00 13.20 93 VAL C O 1
ATOM 4775 N N . VAL C 2 94 ? 15.505 48.048 33.897 1.00 12.77 94 VAL C N 1
ATOM 4776 C CA . VAL C 2 94 ? 15.512 47.840 35.342 1.00 12.50 94 VAL C CA 1
ATOM 4777 C C . VAL C 2 94 ? 14.151 48.136 35.970 1.00 11.68 94 VAL C C 1
ATOM 4778 O O . VAL C 2 94 ? 13.632 47.345 36.766 1.00 14.73 94 VAL C O 1
ATOM 4791 N N . ASP C 2 95 ? 13.520 49.234 35.581 1.00 15.70 95 ASP C N 1
ATOM 4792 C CA . ASP C 2 95 ? 12.217 49.496 36.168 1.00 16.80 95 ASP C CA 1
ATOM 4793 C C . ASP C 2 95 ? 11.165 48.505 35.669 1.00 9.95 95 ASP C C 1
ATOM 4794 O O . ASP C 2 95 ? 10.245 48.184 36.424 1.00 13.12 95 ASP C O 1
ATOM 4803 N N . ARG C 2 96 ? 11.324 47.956 34.457 1.00 13.06 96 ARG C N 1
ATOM 4804 C CA . ARG C 2 96 ? 10.423 46.901 34.020 1.00 10.78 96 ARG C CA 1
ATOM 4805 C C . ARG C 2 96 ? 10.646 45.598 34.782 1.00 11.79 96 ARG C C 1
ATOM 4806 O O . ARG C 2 96 ? 9.690 44.840 34.971 1.00 11.36 96 ARG C O 1
ATOM 4844 N N . ILE C 2 98 ? 11.314 45.524 37.970 1.00 11.61 98 ILE C N 1
ATOM 4845 C CA . ILE C 2 98 ? 10.572 45.773 39.202 1.00 12.72 98 ILE C CA 1
ATOM 4846 C C . ILE C 2 98 ? 9.069 45.688 38.955 1.00 11.53 98 ILE C C 1
ATOM 4847 O O . ILE C 2 98 ? 8.334 45.023 39.686 1.00 14.24 98 ILE C O 1
ATOM 4863 N N . ALA C 2 99 ? 8.584 46.315 37.877 1.00 10.23 99 ALA C N 1
ATOM 4864 C CA . ALA C 2 99 ? 7.173 46.202 37.545 1.00 11.19 99 ALA C CA 1
ATOM 4865 C C . ALA C 2 99 ? 6.774 44.758 37.281 1.00 13.65 99 ALA C C 1
ATOM 4866 O O . ALA C 2 99 ? 5.646 44.358 37.572 1.00 13.20 99 ALA C O 1
ATOM 4873 N N . ALA C 2 100 ? 7.670 43.980 36.662 1.00 12.33 100 ALA C N 1
ATOM 4874 C CA . ALA C 2 100 ? 7.393 42.574 36.409 1.00 9.92 100 ALA C CA 1
ATOM 4875 C C . ALA C 2 100 ? 7.168 41.817 37.703 1.00 11.05 100 ALA C C 1
ATOM 4876 O O . ALA C 2 100 ? 6.327 40.921 37.739 1.00 11.42 100 ALA C O 1
ATOM 4883 N N . GLN C 2 101 ? 7.865 42.194 38.769 1.00 11.67 101 GLN C N 1
ATOM 4884 C CA . GLN C 2 101 ? 7.619 41.563 40.061 1.00 12.00 101 GLN C CA 1
ATOM 4885 C C . GLN C 2 101 ? 6.254 41.948 40.602 1.00 12.03 101 GLN C C 1
ATOM 4886 O O . GLN C 2 101 ? 5.528 41.091 41.133 1.00 12.92 101 GLN C O 1
ATOM 4900 N N . ALA C 2 102 ? 5.858 43.223 40.448 1.00 11.79 102 ALA C N 1
ATOM 4901 C CA . ALA C 2 102 ? 4.508 43.595 40.845 1.00 12.34 102 ALA C CA 1
ATOM 4902 C C . ALA C 2 102 ? 3.476 42.793 40.077 1.00 11.14 102 ALA C C 1
ATOM 4903 O O . ALA C 2 102 ? 2.503 42.292 40.648 1.00 12.82 102 ALA C O 1
ATOM 4910 N N . LEU C 2 103 ? 3.657 42.668 38.765 1.00 11.66 103 LEU C N 1
ATOM 4911 C CA . LEU C 2 103 ? 2.713 41.893 37.973 1.00 13.62 103 LEU C CA 1
ATOM 4912 C C . LEU C 2 103 ? 2.630 40.457 38.456 1.00 11.88 103 LEU C C 1
ATOM 4913 O O . LEU C 2 103 ? 1.535 39.882 38.562 1.00 14.21 103 LEU C O 1
ATOM 4929 N N . ALA C 2 104 ? 3.788 39.827 38.655 1.00 11.41 104 ALA C N 1
ATOM 4930 C CA . ALA C 2 104 ? 3.800 38.443 39.093 1.00 12.11 104 ALA C CA 1
ATOM 4931 C C . ALA C 2 104 ? 3.090 38.265 40.416 1.00 13.51 104 ALA C C 1
ATOM 4932 O O . ALA C 2 104 ? 2.455 37.228 40.632 1.00 16.88 104 ALA C O 1
ATOM 4939 N N . HIS C 2 105 ? 3.184 39.259 41.312 1.00 11.45 105 HIS C N 1
ATOM 4940 C CA . HIS C 2 105 ? 2.537 39.207 42.622 1.00 14.17 105 HIS C CA 1
ATOM 4941 C C . HIS C 2 105 ? 1.131 39.805 42.605 1.00 14.80 105 HIS C C 1
ATOM 4942 O O . HIS C 2 105 ? 0.457 39.850 43.643 1.00 13.71 105 HIS C O 1
ATOM 4956 N N . ARG C 2 106 ? 0.653 40.237 41.446 1.00 12.28 106 ARG C N 1
ATOM 4957 C CA . ARG C 2 106 ? -0.674 40.858 41.323 1.00 11.90 106 ARG C CA 1
ATOM 4958 C C . ARG C 2 106 ? -0.823 41.987 42.323 1.00 11.88 106 ARG C C 1
ATOM 4959 O O . ARG C 2 106 ? -1.842 42.119 43.022 1.00 12.51 106 ARG C O 1
ATOM 4980 N N . ALA C 2 107 ? 0.223 42.793 42.379 1.00 12.08 107 ALA C N 1
ATOM 4981 C CA . ALA C 2 107 ? 0.350 43.903 43.309 1.00 13.18 107 ALA C CA 1
ATOM 4982 C C . ALA C 2 107 ? 0.335 45.216 42.552 1.00 12.28 107 ALA C C 1
ATOM 4983 O O . ALA C 2 107 ? 0.648 45.280 41.361 1.00 13.21 107 ALA C O 1
ATOM 4990 N N . THR C 2 108 ? -0.007 46.280 43.280 1.00 11.96 108 THR C N 1
ATOM 4991 C CA . THR C 2 108 ? -0.016 47.624 42.729 1.00 11.67 108 THR C CA 1
ATOM 4992 C C . THR C 2 108 ? 1.399 48.198 42.800 1.00 14.22 108 THR C C 1
ATOM 4993 O O . THR C 2 108 ? 2.053 48.164 43.856 1.00 13.31 108 THR C O 1
ATOM 5004 N N . PHE C 2 109 ? 1.877 48.718 41.675 1.00 13.07 109 PHE C N 1
ATOM 5005 C CA . PHE C 2 109 ? 3.218 49.289 41.581 1.00 11.77 109 PHE C CA 1
ATOM 5006 C C . PHE C 2 109 ? 3.147 50.783 41.895 1.00 13.52 109 PHE C C 1
ATOM 5007 O O . PHE C 2 109 ? 2.399 51.518 41.243 1.00 14.33 109 PHE C O 1
ATOM 5024 N N . VAL C 2 110 ? 3.901 51.231 42.906 1.00 12.44 110 VAL C N 1
ATOM 5025 C CA . VAL C 2 110 ? 3.830 52.603 43.398 1.00 11.52 110 VAL C CA 1
ATOM 5026 C C . VAL C 2 110 ? 5.049 53.343 42.862 1.00 11.38 110 VAL C C 1
ATOM 5027 O O . VAL C 2 110 ? 6.177 52.932 43.116 1.00 12.23 110 VAL C O 1
ATOM 5040 N N . THR C 2 111 ? 4.842 54.446 42.141 1.00 12.92 111 THR C N 1
ATOM 5041 C CA . THR C 2 111 ? 5.958 55.076 41.455 1.00 13.80 111 THR C CA 1
ATOM 5042 C C . THR C 2 111 ? 5.735 56.579 41.339 1.00 12.37 111 THR C C 1
ATOM 5043 O O . THR C 2 111 ? 4.599 57.055 41.303 1.00 14.17 111 THR C O 1
ATOM 5054 N N . PHE C 2 112 ? 6.848 57.315 41.248 1.00 15.04 112 PHE C N 1
ATOM 5055 C CA . PHE C 2 112 ? 6.821 58.731 40.910 1.00 14.17 112 PHE C CA 1
ATOM 5056 C C . PHE C 2 112 ? 6.833 58.943 39.406 1.00 15.18 112 PHE C C 1
ATOM 5057 O O . PHE C 2 112 ? 6.700 60.084 38.959 1.00 19.10 112 PHE C O 1
ATOM 5074 N N . ASN C 2 113 ? 6.988 57.877 38.631 1.00 16.41 113 ASN C N 1
ATOM 5075 C CA . ASN C 2 113 ? 7.218 57.963 37.188 1.00 18.55 113 ASN C CA 1
ATOM 5076 C C . ASN C 2 113 ? 6.196 57.106 36.438 1.00 13.91 113 ASN C C 1
ATOM 5077 O O . ASN C 2 113 ? 6.527 56.332 35.529 1.00 16.31 113 ASN C O 1
ATOM 5088 N N . ALA C 2 114 ? 4.918 57.243 36.818 1.00 18.72 114 ALA C N 1
ATOM 5089 C CA . ALA C 2 114 ? 3.897 56.319 36.323 1.00 17.33 114 ALA C CA 1
ATOM 5090 C C . ALA C 2 114 ? 3.744 56.383 34.808 1.00 21.16 114 ALA C C 1
ATOM 5091 O O . ALA C 2 114 ? 3.437 55.365 34.174 1.00 18.30 114 ALA C O 1
ATOM 5098 N N . ASP C 2 115 ? 3.974 57.549 34.210 1.00 17.48 115 ASP C N 1
ATOM 5099 C CA . ASP C 2 115 ? 3.826 57.662 32.755 1.00 22.22 115 ASP C CA 1
ATOM 5100 C C . ASP C 2 115 ? 4.746 56.700 32.010 1.00 21.45 115 ASP C C 1
ATOM 5101 O O . ASP C 2 115 ? 4.422 56.264 30.895 1.00 24.25 115 ASP C O 1
ATOM 5110 N N . ASP C 2 116 ? 5.902 56.373 32.577 1.00 16.61 116 ASP C N 1
ATOM 5111 C CA . ASP C 2 116 ? 6.838 55.456 31.949 1.00 19.55 116 ASP C CA 1
ATOM 5112 C C . ASP C 2 116 ? 6.392 53.999 31.997 1.00 16.46 116 ASP C C 1
ATOM 5113 O O . ASP C 2 116 ? 7.010 53.158 31.326 1.00 19.82 116 ASP C O 1
ATOM 5122 N N . PHE C 2 117 ? 5.306 53.683 32.698 1.00 15.12 117 PHE C N 1
ATOM 5123 C CA . PHE C 2 117 ? 4.876 52.301 32.864 1.00 14.96 117 PHE C CA 1
ATOM 5124 C C . PHE C 2 117 ? 3.481 52.064 32.324 1.00 16.10 117 PHE C C 1
ATOM 5125 O O . PHE C 2 117 ? 2.928 50.972 32.504 1.00 17.60 117 PHE C O 1
ATOM 5142 N N . ARG C 2 118 ? 2.888 53.076 31.701 1.00 15.59 118 ARG C N 1
ATOM 5143 C CA . ARG C 2 118 ? 1.534 52.944 31.189 1.00 14.77 118 ARG C CA 1
ATOM 5144 C C . ARG C 2 118 ? 1.479 52.074 29.948 1.00 18.88 118 ARG C C 1
ATOM 5145 O O . ARG C 2 118 ? 0.376 51.776 29.477 1.00 22.50 118 ARG C O 1
ATOM 5166 N N . ASP C 2 119 ? 2.627 51.672 29.414 1.00 19.90 119 ASP C N 1
ATOM 5167 C CA . ASP C 2 119 ? 2.671 50.787 28.257 1.00 24.45 119 ASP C CA 1
ATOM 5168 C C . ASP C 2 119 ? 2.612 49.315 28.615 1.00 23.54 119 ASP C C 1
ATOM 5169 O O . ASP C 2 119 ? 2.619 48.480 27.708 1.00 29.27 119 ASP C O 1
ATOM 5178 N N . ILE C 2 120 ? 2.493 48.968 29.892 1.00 17.95 120 ILE C N 1
ATOM 5179 C CA . ILE C 2 120 ? 2.536 47.582 30.343 1.00 19.58 120 ILE C CA 1
ATOM 5180 C C . ILE C 2 120 ? 1.106 47.078 30.519 1.00 23.62 120 ILE C C 1
ATOM 5181 O O . ILE C 2 120 ? 0.415 47.518 31.458 1.00 17.93 120 ILE C O 1
ATOM 5197 N N . PRO C 2 121 ? 0.647 46.116 29.720 1.00 19.88 121 PRO C N 1
ATOM 5198 C CA . PRO C 2 121 ? -0.693 45.575 29.932 1.00 20.26 121 PRO C CA 1
ATOM 5199 C C . PRO C 2 121 ? -0.848 44.886 31.286 1.00 17.16 121 PRO C C 1
ATOM 5200 O O . PRO C 2 121 ? 0.005 44.115 31.713 1.00 18.08 121 PRO C O 1
ATOM 5211 N N . GLY C 2 122 ? -1.975 45.171 31.943 1.00 17.96 122 GLY C N 1
ATOM 5212 C CA . GLY C 2 122 ? -2.383 44.503 33.166 1.00 17.90 122 GLY C CA 1
ATOM 5213 C C . GLY C 2 122 ? -1.773 45.051 34.444 1.00 18.19 122 GLY C C 1
ATOM 5214 O O . GLY C 2 122 ? -2.091 44.543 35.527 1.00 18.26 122 GLY C O 1
ATOM 5218 N N . LEU C 2 123 ? -0.885 46.029 34.352 1.00 15.44 123 LEU C N 1
ATOM 5219 C CA . LEU C 2 123 ? -0.199 46.543 35.536 1.00 12.15 123 LEU C CA 1
ATOM 5220 C C . LEU C 2 123 ? -1.100 47.502 36.299 1.00 14.96 123 LEU C C 1
ATOM 5221 O O . LEU C 2 123 ? -1.635 48.451 35.732 1.00 17.49 123 LEU C O 1
ATOM 5237 N N . SER C 2 124 ? -1.242 47.268 37.602 1.00 13.03 124 SER C N 1
ATOM 5238 C CA . SER C 2 124 ? -1.905 48.216 38.484 1.00 12.75 124 SER C CA 1
ATOM 5239 C C . SER C 2 124 ? -0.882 49.235 38.974 1.00 13.58 124 SER C C 1
ATOM 5240 O O . SER C 2 124 ? 0.187 48.847 39.448 1.00 12.94 124 SER C O 1
ATOM 5248 N N . LEU C 2 125 ? -1.189 50.520 38.780 1.00 15.63 125 LEU C N 1
ATOM 5249 C CA . LEU C 2 125 ? -0.272 51.618 39.040 1.00 15.35 125 LEU C CA 1
ATOM 5250 C C . LEU C 2 125 ? -0.866 52.573 40.068 1.00 14.49 125 LEU C C 1
ATOM 5251 O O . LEU C 2 125 ? -2.064 52.886 40.048 1.00 18.13 125 LEU C O 1
ATOM 5267 N N . LEU C 2 126 ? -0.021 53.015 40.991 1.00 14.01 126 LEU C N 1
ATOM 5268 C CA . LEU C 2 126 ? -0.372 54.091 41.910 1.00 15.16 126 LEU C CA 1
ATOM 5269 C C . LEU C 2 126 ? 0.646 55.197 41.685 1.00 17.33 126 LEU C C 1
ATOM 5270 O O . LEU C 2 126 ? 1.848 55.013 41.940 1.00 16.58 126 LEU C O 1
ATOM 5286 N N . ALA C 2 127 ? 0.166 56.329 41.184 1.00 16.69 127 ALA C N 1
ATOM 5287 C CA . ALA C 2 127 ? 1.029 57.430 40.801 1.00 19.48 127 ALA C CA 1
ATOM 5288 C C . ALA C 2 127 ? 1.161 58.413 41.953 1.00 18.77 127 ALA C C 1
ATOM 5289 O O . ALA C 2 127 ? 0.192 59.057 42.377 1.00 21.70 127 ALA C O 1
ATOM 5296 N N A TRP C 2 128 ? 2.378 58.541 42.449 0.70 14.16 128 TRP C N 1
ATOM 5297 N N B TRP C 2 128 ? 3.658 58.548 42.462 0.30 22.02 128 TRP C N 1
ATOM 5298 C CA A TRP C 2 128 ? 2.680 59.485 43.511 0.70 16.09 128 TRP C CA 1
ATOM 5299 C CA B TRP C 2 128 ? 3.311 59.486 43.530 0.30 18.76 128 TRP C CA 1
ATOM 5300 C C A TRP C 2 128 ? 3.530 60.636 42.940 0.70 22.13 128 TRP C C 1
ATOM 5301 C C B TRP C 2 128 ? 3.957 60.827 43.229 0.30 14.97 128 TRP C C 1
ATOM 5302 O O A TRP C 2 128 ? 4.048 60.524 41.813 0.70 18.18 128 TRP C O 1
ATOM 5303 O O B TRP C 2 128 ? 3.876 61.729 44.012 0.30 15.57 128 TRP C O 1
ATOM 5343 N N . HIS D 1 2 ? 38.288 12.690 51.648 1.00 63.93 -4 HIS D N 1
ATOM 5344 C CA . HIS D 1 2 ? 39.063 12.453 50.396 1.00 67.56 -4 HIS D CA 1
ATOM 5345 C C . HIS D 1 2 ? 38.217 11.735 49.333 1.00 70.54 -4 HIS D C 1
ATOM 5346 O O . HIS D 1 2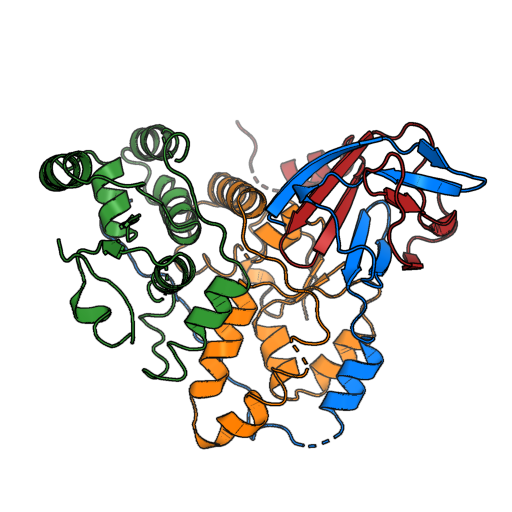 ? 37.393 10.875 49.656 1.00 72.93 -4 HIS D O 1
ATOM 5360 N N . HIS D 1 3 ? 38.420 12.114 48.067 1.00 59.99 -3 HIS D N 1
ATOM 5361 C CA . HIS D 1 3 ? 37.722 11.525 46.930 1.00 53.23 -3 HIS D CA 1
ATOM 5362 C C . HIS D 1 3 ? 38.726 11.041 45.900 1.00 50.41 -3 HIS D C 1
ATOM 5363 O O . HIS D 1 3 ? 39.828 11.584 45.783 1.00 48.59 -3 HIS D O 1
ATOM 5377 N N . HIS D 1 4 ? 38.317 10.032 45.126 1.00 60.76 -2 HIS D N 1
ATOM 5378 C CA . HIS D 1 4 ? 39.176 9.518 44.060 1.00 64.59 -2 HIS D CA 1
ATOM 5379 C C . HIS D 1 4 ? 39.423 10.578 42.988 1.00 58.75 -2 HIS D C 1
ATOM 5380 O O . HIS D 1 4 ? 40.532 10.681 42.450 1.00 50.52 -2 HIS D O 1
ATOM 5394 N N . HIS D 1 5 ? 38.405 11.371 42.663 1.00 36.39 -1 HIS D N 1
ATOM 5395 C CA . HIS D 1 5 ? 38.509 12.365 41.607 1.00 38.64 -1 HIS D CA 1
ATOM 5396 C C . HIS D 1 5 ? 37.944 13.687 42.097 1.00 38.20 -1 HIS D C 1
ATOM 5397 O O . HIS D 1 5 ? 37.131 13.734 43.023 1.00 43.75 -1 HIS D O 1
ATOM 5411 N N . HIS D 1 6 ? 38.381 14.771 41.446 1.00 36.33 0 HIS D N 1
ATOM 5412 C CA . HIS D 1 6 ? 37.852 16.087 41.785 1.00 34.17 0 HIS D CA 1
ATOM 5413 C C . HIS D 1 6 ? 36.428 16.251 41.268 1.00 30.90 0 HIS D C 1
ATOM 5414 O O . HIS D 1 6 ? 35.666 17.051 41.818 1.00 30.98 0 HIS D O 1
ATOM 5428 N N . HIS D 1 7 ? 36.060 15.510 40.214 1.00 29.51 1 HIS D N 1
ATOM 5429 C CA . HIS D 1 7 ? 34.769 15.627 39.542 1.00 30.56 1 HIS D CA 1
ATOM 5430 C C . HIS D 1 7 ? 34.040 14.284 39.551 1.00 24.17 1 HIS D C 1
ATOM 5431 O O . HIS D 1 7 ? 34.656 13.239 39.329 1.00 26.04 1 HIS D O 1
ATOM 5445 N N . ALA D 1 8 ? 32.720 14.318 39.757 1.00 25.43 2 ALA D N 1
ATOM 5446 C CA . ALA D 1 8 ? 31.889 13.127 39.643 1.00 27.22 2 ALA D CA 1
ATOM 5447 C C . ALA D 1 8 ? 30.442 13.560 39.449 1.00 24.83 2 ALA D C 1
ATOM 5448 O O . ALA D 1 8 ? 30.050 14.662 39.851 1.00 23.23 2 ALA D O 1
ATOM 5455 N N . ARG D 1 9 ? 29.648 12.699 38.819 1.00 24.21 3 ARG D N 1
ATOM 5456 C CA . ARG D 1 9 ? 28.258 13.060 38.597 1.00 22.31 3 ARG D CA 1
ATOM 5457 C C . ARG D 1 9 ? 27.353 11.835 38.619 1.00 23.38 3 ARG D C 1
ATOM 5458 O O . ARG D 1 9 ? 27.786 10.712 38.382 1.00 29.23 3 ARG D O 1
ATOM 5479 N N . ALA D 1 10 ? 26.078 12.074 38.926 1.00 26.46 4 ALA D N 1
ATOM 5480 C CA . ALA D 1 10 ? 25.071 11.024 38.978 1.00 25.31 4 ALA D CA 1
ATOM 5481 C C . ALA D 1 10 ? 23.723 11.633 38.606 1.00 22.85 4 ALA D C 1
ATOM 5482 O O . ALA D 1 10 ? 23.582 12.850 38.468 1.00 24.75 4 ALA D O 1
ATOM 5489 N N . THR D 1 11 ? 22.730 10.768 38.404 1.00 27.75 5 THR D N 1
ATOM 5490 C CA . THR D 1 11 ? 21.352 11.222 38.301 1.00 26.69 5 THR D CA 1
ATOM 5491 C C . THR D 1 11 ? 20.506 10.441 39.291 1.00 33.45 5 THR D C 1
ATOM 5492 O O . THR D 1 11 ? 20.854 9.323 39.679 1.00 32.51 5 THR D O 1
ATOM 5503 N N . GLY D 1 12 ? 19.409 11.046 39.718 1.00 30.43 6 GLY D N 1
ATOM 5504 C CA . GLY D 1 12 ? 18.519 10.360 40.634 1.00 31.22 6 GLY D CA 1
ATOM 5505 C C . GLY D 1 12 ? 17.329 11.225 40.971 1.00 28.23 6 GLY D C 1
ATOM 5506 O O . GLY D 1 12 ? 17.229 12.377 40.556 1.00 32.86 6 GLY D O 1
ATOM 5510 N N . LYS D 1 13 ? 16.397 10.623 41.704 1.00 38.61 7 LYS D N 1
ATOM 5511 C CA . LYS D 1 13 ? 15.258 11.339 42.249 1.00 39.97 7 LYS D CA 1
ATOM 5512 C C . LYS D 1 13 ? 15.371 11.391 43.765 1.00 38.51 7 LYS D C 1
ATOM 5513 O O . LYS D 1 13 ? 16.103 10.618 44.387 1.00 41.98 7 LYS D O 1
ATOM 5532 N N . THR D 1 14 ? 14.646 12.326 44.355 1.00 38.75 8 THR D N 1
ATOM 5533 C CA . THR D 1 14 ? 14.567 12.366 45.799 1.00 43.64 8 THR D CA 1
ATOM 5534 C C . THR D 1 14 ? 13.744 11.179 46.303 1.00 48.69 8 THR D C 1
ATOM 5535 O O . THR D 1 14 ? 12.988 10.555 45.557 1.00 44.49 8 THR D O 1
ATOM 5546 N N . PHE D 1 15 ? 13.933 10.845 47.576 1.00 46.33 9 PHE D N 1
ATOM 5547 C CA . PHE D 1 15 ? 13.091 9.869 48.249 1.00 43.61 9 PHE D CA 1
ATOM 5548 C C . PHE D 1 15 ? 12.549 10.496 49.526 1.00 46.82 9 PHE D C 1
ATOM 5549 O O . PHE D 1 15 ? 13.006 11.558 49.966 1.00 43.22 9 PHE D O 1
ATOM 5566 N N . ARG D 1 16 ? 11.533 9.851 50.093 1.00 52.52 10 ARG D N 1
ATOM 5567 C CA . ARG D 1 16 ? 10.960 10.290 51.357 1.00 55.13 10 ARG D CA 1
ATOM 5568 C C . ARG D 1 16 ? 11.706 9.636 52.512 1.00 55.04 10 ARG D C 1
ATOM 5569 O O . ARG D 1 16 ? 12.047 8.451 52.457 1.00 52.83 10 ARG D O 1
ATOM 5590 N N . SER D 1 17 ? 11.955 10.415 53.566 1.00 53.72 11 SER D N 1
ATOM 5591 C CA . SER D 1 17 ? 12.726 9.902 54.692 1.00 63.71 11 SER D CA 1
ATOM 5592 C C . SER D 1 17 ? 12.079 10.242 56.034 1.00 68.65 11 SER D C 1
ATOM 5593 O O . SER D 1 17 ? 12.761 10.220 57.063 1.00 70.71 11 SER D O 1
ATOM 5601 N N . GLY D 1 18 ? 10.787 10.551 56.044 1.00 65.35 12 GLY D N 1
ATOM 5602 C CA . GLY D 1 18 ? 10.007 10.663 57.271 1.00 63.75 12 GLY D CA 1
ATOM 5603 C C . GLY D 1 18 ? 9.030 11.807 57.583 1.00 73.66 12 GLY D C 1
ATOM 5604 O O . GLY D 1 18 ? 9.182 12.377 58.665 1.00 69.71 12 GLY D O 1
ATOM 5608 N N . ASN D 1 19 ? 8.059 12.170 56.714 1.00 96.66 13 ASN D N 1
ATOM 5609 C CA . ASN D 1 19 ? 8.153 11.857 55.281 1.00 90.63 13 ASN D CA 1
ATOM 5610 C C . ASN D 1 19 ? 8.688 13.128 54.614 1.00 93.65 13 ASN D C 1
ATOM 5611 O O . ASN D 1 19 ? 8.178 13.609 53.597 1.00 99.33 13 ASN D O 1
ATOM 5622 N N . SER D 1 20 ? 9.725 13.672 55.246 1.00 74.84 14 SER D N 1
ATOM 5623 C CA . SER D 1 20 ? 10.526 14.720 54.648 1.00 66.99 14 SER D CA 1
ATOM 5624 C C . SER D 1 20 ? 11.397 14.136 53.544 1.00 55.16 14 SER D C 1
ATOM 5625 O O . SER D 1 20 ? 11.684 12.937 53.508 1.00 56.91 14 SER D O 1
ATOM 5633 N N . GLU D 1 21 ? 11.819 15.004 52.637 1.00 38.09 15 GLU D N 1
ATOM 5634 C CA . GLU D 1 21 ? 12.525 14.588 51.439 1.00 36.16 15 GLU D CA 1
ATOM 5635 C C . GLU D 1 21 ? 14.028 14.520 51.687 1.00 35.26 15 GLU D C 1
ATOM 5636 O O . GLU D 1 21 ? 14.571 15.252 52.519 1.00 30.06 15 GLU D O 1
ATOM 5648 N N . ALA D 1 22 ? 14.696 13.644 50.936 1.00 34.16 16 ALA D N 1
ATOM 5649 C CA . ALA D 1 22 ? 16.147 13.512 50.987 1.00 38.99 16 ALA D CA 1
ATOM 5650 C C . ALA D 1 22 ? 16.655 13.083 49.617 1.00 37.20 16 ALA D C 1
ATOM 5651 O O . ALA D 1 22 ? 15.883 12.675 48.745 1.00 34.80 16 ALA D O 1
ATOM 5658 N N . VAL D 1 23 ? 17.974 13.186 49.427 1.00 35.85 17 VAL D N 1
ATOM 5659 C CA . VAL D 1 23 ? 18.634 12.653 48.237 1.00 36.66 17 VAL D CA 1
ATOM 5660 C C . VAL D 1 23 ? 19.759 11.742 48.679 1.00 36.06 17 VAL D C 1
ATOM 5661 O O . VAL D 1 23 ? 20.487 12.056 49.630 1.00 34.72 17 VAL D O 1
ATOM 5674 N N . ARG D 1 24 ? 19.890 10.606 47.995 1.00 36.80 18 ARG D N 1
ATOM 5675 C CA . ARG D 1 24 ? 21.016 9.7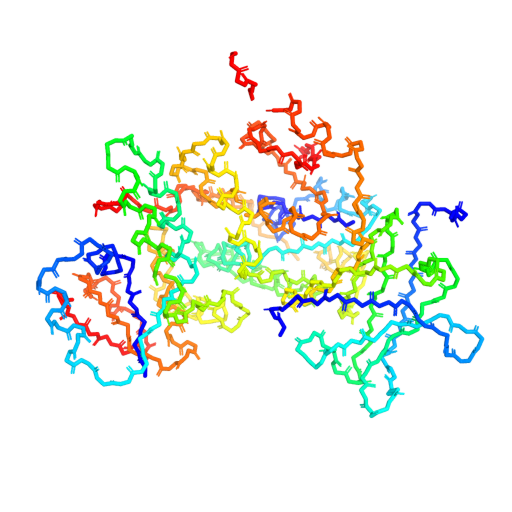11 48.212 1.00 33.98 18 ARG D CA 1
ATOM 5676 C C . ARG D 1 24 ? 22.202 10.218 47.421 1.00 30.86 18 ARG D C 1
ATOM 5677 O O . ARG D 1 24 ? 22.050 10.764 46.324 1.00 36.33 18 ARG D O 1
ATOM 5698 N N . LEU D 1 25 ? 23.379 10.067 47.998 1.00 37.76 19 LEU D N 1
ATOM 5699 C CA . LEU D 1 25 ? 24.609 10.507 47.355 1.00 33.42 19 LEU D CA 1
ATOM 5700 C C . LEU D 1 25 ? 25.492 9.285 47.191 1.00 33.98 19 LEU D C 1
ATOM 5701 O O . LEU D 1 25 ? 25.953 8.721 48.201 1.00 40.78 19 LEU D O 1
ATOM 5717 N N . PRO D 1 26 ? 25.725 8.809 45.976 1.00 39.46 20 PRO D N 1
ATOM 5718 C CA . PRO D 1 26 ? 26.689 7.719 45.789 1.00 38.35 20 PRO D CA 1
ATOM 5719 C C . PRO D 1 26 ? 28.047 8.053 46.390 1.00 38.92 20 PRO D C 1
ATOM 5720 O O . PRO D 1 26 ? 28.353 9.221 46.649 1.00 39.21 20 PRO D O 1
ATOM 5731 N N . ARG D 1 27 ? 28.889 7.038 46.570 1.00 34.51 21 ARG D N 1
ATOM 5732 C CA . ARG D 1 27 ? 30.152 7.227 47.280 1.00 41.63 21 ARG D CA 1
ATOM 5733 C C . ARG D 1 27 ? 30.996 8.331 46.651 1.00 38.68 21 ARG D C 1
ATOM 5734 O O . ARG D 1 27 ? 31.631 9.117 47.365 1.00 38.60 21 ARG D O 1
ATOM 5755 N N . ASP D 1 28 ? 31.040 8.400 45.323 1.00 37.24 22 ASP D N 1
ATOM 5756 C CA . ASP D 1 28 ? 31.872 9.421 44.692 1.00 33.49 22 ASP D CA 1
ATOM 5757 C C . ASP D 1 28 ? 31.268 10.820 44.759 1.00 31.56 22 ASP D C 1
ATOM 5758 O O . ASP D 1 28 ? 31.945 11.778 44.371 1.00 36.10 22 ASP D O 1
ATOM 5767 N N . LEU D 1 29 ? 30.026 10.972 45.237 1.00 27.96 23 LEU D N 1
ATOM 5768 C CA . LEU D 1 29 ? 29.458 12.284 45.505 1.00 24.34 23 LEU D CA 1
ATOM 5769 C C . LEU D 1 29 ? 29.330 12.585 46.989 1.00 23.92 23 LEU D C 1
ATOM 5770 O O . LEU D 1 29 ? 29.088 13.744 47.346 1.00 27.93 23 LEU D O 1
ATOM 5786 N N . ALA D 1 30 ? 29.466 11.586 47.852 1.00 28.16 24 ALA D N 1
ATOM 5787 C CA . ALA D 1 30 ? 29.165 11.768 49.260 1.00 28.57 24 ALA D CA 1
ATOM 5788 C C . ALA D 1 30 ? 30.195 12.658 49.940 1.00 30.98 24 ALA D C 1
ATOM 5789 O O . ALA D 1 30 ? 31.379 12.672 49.590 1.00 34.22 24 ALA D O 1
ATOM 5796 N N . PHE D 1 31 ? 29.719 13.411 50.922 1.00 29.12 25 PHE D N 1
ATOM 5797 C CA . PHE D 1 31 ? 30.578 14.049 51.894 1.00 30.15 25 PHE D CA 1
ATOM 5798 C C . PHE D 1 31 ? 30.885 13.063 53.015 1.00 37.45 25 PHE D C 1
ATOM 5799 O O . PHE D 1 31 ? 30.264 12.007 53.137 1.00 48.49 25 PHE D O 1
ATOM 5816 N N . GLY D 1 32 ? 31.837 13.412 53.856 1.00 41.25 26 GLY D N 1
ATOM 5817 C CA . GLY D 1 32 ? 32.158 12.492 54.933 1.00 47.25 26 GLY D CA 1
ATOM 5818 C C . GLY D 1 32 ? 30.992 12.212 55.863 1.00 50.94 26 GLY D C 1
ATOM 5819 O O . GLY D 1 32 ? 29.906 12.784 55.724 1.00 44.77 26 GLY D O 1
ATOM 5823 N N . ALA D 1 33 ? 31.207 11.330 56.832 1.00 52.25 27 ALA D N 1
ATOM 5824 C CA . ALA D 1 33 ? 30.215 11.131 57.875 1.00 48.52 27 ALA D CA 1
ATOM 5825 C C . ALA D 1 33 ? 30.230 12.311 58.837 1.00 37.52 27 ALA D C 1
ATOM 5826 O O . ALA D 1 33 ? 31.288 12.859 59.161 1.00 37.15 27 ALA D O 1
ATOM 5833 N N . ASP D 1 34 ? 29.049 12.715 59.282 1.00 39.53 28 ASP D N 1
ATOM 5834 C CA . ASP D 1 34 ? 28.935 13.759 60.298 1.00 45.62 28 ASP D CA 1
ATOM 5835 C C . ASP D 1 34 ? 29.564 15.076 59.843 1.00 45.59 28 ASP D C 1
ATOM 5836 O O . ASP D 1 34 ? 30.152 15.807 60.639 1.00 49.38 28 ASP D O 1
ATOM 5845 N N . VAL D 1 35 ? 29.452 15.386 58.559 1.00 40.57 29 VAL D N 1
ATOM 5846 C CA . VAL D 1 35 ? 29.957 16.648 58.026 1.00 31.39 29 VAL D CA 1
ATOM 5847 C C . VAL D 1 35 ? 28.821 17.661 58.062 1.00 28.50 29 VAL D C 1
ATOM 5848 O O . VAL D 1 35 ? 27.710 17.374 57.607 1.00 30.79 29 VAL D O 1
ATOM 5861 N N . GLU D 1 36 ? 29.076 18.827 58.649 1.00 28.55 30 GLU D N 1
ATOM 5862 C CA . GLU D 1 36 ? 28.081 19.888 58.652 1.00 28.97 30 GLU D CA 1
ATOM 5863 C C . GLU D 1 36 ? 28.022 20.514 57.267 1.00 24.14 30 GLU D C 1
ATOM 5864 O O . GLU D 1 36 ? 29.055 20.868 56.697 1.00 22.13 30 GLU D O 1
ATOM 5876 N N . LEU D 1 37 ? 26.815 20.657 56.734 1.00 20.27 31 LEU D N 1
ATOM 5877 C CA . LEU D 1 37 ? 26.619 21.153 55.371 1.00 19.61 31 LEU D CA 1
ATOM 5878 C C . LEU D 1 37 ? 25.784 22.421 55.342 1.00 20.04 31 LEU D C 1
ATOM 5879 O O . LEU D 1 37 ? 24.887 22.624 56.162 1.00 22.74 31 LEU D O 1
ATOM 5895 N N . THR D 1 38 ? 26.073 23.260 54.350 1.00 15.43 32 THR D N 1
ATOM 5896 C CA . THR D 1 38 ? 25.291 24.432 54.013 1.00 14.88 32 THR D CA 1
ATOM 5897 C C . THR D 1 38 ? 24.604 24.141 52.689 1.00 16.85 32 THR D C 1
ATOM 5898 O O . THR D 1 38 ? 25.236 23.605 51.771 1.00 17.32 32 THR D O 1
ATOM 5909 N N . LEU D 1 39 ? 23.306 24.405 52.640 1.00 15.65 33 LEU D N 1
ATOM 5910 C CA . LEU D 1 39 ? 22.479 24.177 51.466 1.00 16.65 33 LEU D CA 1
ATOM 5911 C C . LEU D 1 39 ? 21.896 25.508 51.033 1.00 18.31 33 LEU D C 1
ATOM 5912 O O . LEU D 1 39 ? 21.361 26.251 51.861 1.00 19.82 33 LEU D O 1
ATOM 5928 N N . ILE D 1 40 ? 22.024 25.836 49.747 1.00 14.85 34 ILE D N 1
ATOM 5929 C CA . ILE D 1 40 ? 21.427 27.051 49.204 1.00 12.29 34 ILE D CA 1
ATOM 5930 C C . ILE D 1 40 ? 20.726 26.702 47.891 1.00 16.74 34 ILE D C 1
ATOM 5931 O O . ILE D 1 40 ? 21.363 26.212 46.951 1.00 15.59 34 ILE D O 1
ATOM 5947 N N . ARG D 1 41 ? 19.438 26.980 47.819 1.00 15.44 35 ARG D N 1
ATOM 5948 C CA . ARG D 1 41 ? 18.646 26.757 46.615 1.00 13.90 35 ARG D CA 1
ATOM 5949 C C . ARG D 1 41 ? 18.250 28.112 46.057 1.00 16.02 35 ARG D C 1
ATOM 5950 O O . ARG D 1 41 ? 17.718 28.950 46.788 1.00 15.31 35 ARG D O 1
ATOM 5971 N N . SER D 1 42 ? 18.526 28.334 44.775 1.00 15.63 36 SER D N 1
ATOM 5972 C CA . SER D 1 42 ? 18.158 29.575 44.103 1.00 12.66 36 SER D CA 1
ATOM 5973 C C . SER D 1 42 ? 17.578 29.200 42.748 1.00 14.96 36 SER D C 1
ATOM 5974 O O . SER D 1 42 ? 18.315 28.816 41.840 1.00 17.93 36 SER D O 1
ATOM 5982 N N . GLY D 1 43 ? 16.262 29.269 42.621 1.00 15.99 37 GLY D N 1
ATOM 5983 C CA . GLY D 1 43 ? 15.656 28.861 41.369 1.00 16.68 37 GLY D CA 1
ATOM 5984 C C . GLY D 1 43 ? 15.810 27.369 41.143 1.00 14.64 37 GLY D C 1
ATOM 5985 O O . GLY D 1 43 ? 15.374 26.561 41.959 1.00 15.00 37 GLY D O 1
ATOM 5989 N N . ASP D 1 44 ? 16.433 26.990 40.026 1.00 15.53 38 ASP D N 1
ATOM 5990 C CA . ASP D 1 44 ? 16.585 25.580 39.683 1.00 15.33 38 ASP D CA 1
ATOM 5991 C C . ASP D 1 44 ? 17.744 24.904 40.402 1.00 16.98 38 ASP D C 1
ATOM 5992 O O . ASP D 1 44 ? 17.867 23.671 40.337 1.00 16.87 38 ASP D O 1
ATOM 6001 N N . VAL D 1 45 ? 18.612 25.668 41.055 1.00 14.21 39 VAL D N 1
ATOM 6002 C CA . VAL D 1 45 ? 19.917 25.155 41.449 1.00 14.38 39 VAL D CA 1
ATOM 6003 C C . VAL D 1 45 ? 19.983 25.031 42.954 1.00 12.38 39 VAL D C 1
ATOM 6004 O O . VAL D 1 45 ? 19.822 26.028 43.664 1.00 14.52 39 VAL D O 1
ATOM 6017 N N . LEU D 1 46 ? 20.304 23.836 43.430 1.00 12.92 40 LEU D N 1
ATOM 6018 C CA . LEU D 1 46 ? 20.622 23.588 44.827 1.00 13.87 40 LEU D CA 1
ATOM 6019 C C . LEU D 1 46 ? 22.127 23.347 44.921 1.00 14.16 40 LEU D C 1
ATOM 6020 O O . LEU D 1 46 ? 22.658 22.470 44.245 1.00 16.48 40 LEU D O 1
ATOM 6036 N N . THR D 1 47 ? 22.812 24.123 45.758 1.00 13.12 41 THR D N 1
ATOM 6037 C CA . THR D 1 47 ? 24.237 23.961 45.984 1.00 13.11 41 THR D CA 1
ATOM 6038 C C . THR D 1 47 ? 24.467 23.543 47.433 1.00 14.57 41 THR D C 1
ATOM 6039 O O . THR D 1 47 ? 23.852 24.108 48.346 1.00 15.63 41 THR D O 1
ATOM 6050 N N . ILE D 1 48 ? 25.334 22.547 47.626 1.00 14.24 42 ILE D N 1
ATOM 6051 C CA . ILE D 1 48 ? 25.637 21.998 48.947 1.00 14.83 42 ILE D CA 1
ATOM 6052 C C . ILE D 1 48 ? 27.151 21.997 49.122 1.00 15.02 42 ILE D C 1
ATOM 6053 O O . ILE D 1 48 ? 27.881 21.526 48.240 1.00 15.49 42 ILE D O 1
ATOM 6069 N N . TYR D 1 49 ? 27.630 22.484 50.272 1.00 15.01 43 TYR D N 1
ATOM 6070 C CA . TYR D 1 49 ? 29.061 22.495 50.525 1.00 15.28 43 TYR D CA 1
ATOM 6071 C C . TYR D 1 49 ? 29.314 22.451 52.030 1.00 15.70 43 TYR D C 1
ATOM 6072 O O . TYR D 1 49 ? 28.406 22.736 52.819 1.00 17.53 43 TYR D O 1
ATOM 6090 N N . PRO D 1 50 ? 30.529 22.100 52.456 1.00 16.26 44 PRO D N 1
ATOM 6091 C CA . PRO D 1 50 ? 30.798 22.008 53.903 1.00 16.78 44 PRO D CA 1
ATOM 6092 C C . PRO D 1 50 ? 30.739 23.372 54.565 1.00 18.22 44 PRO D C 1
ATOM 6093 O O . PRO D 1 50 ? 31.313 24.342 54.078 1.00 19.97 44 PRO D O 1
ATOM 6104 N N . SER D 1 51 ? 30.048 23.439 55.710 1.00 18.92 45 SER D N 1
ATOM 6105 C CA . SER D 1 51 ? 29.929 24.719 56.400 1.00 20.01 45 SER D CA 1
ATOM 6106 C C . SER D 1 51 ? 31.262 25.222 56.952 1.00 17.93 45 SER D C 1
ATOM 6107 O O . SER D 1 51 ? 31.416 26.439 57.129 1.00 20.32 45 SER D O 1
ATOM 6115 N N . LYS D 1 52 ? 32.211 24.335 57.212 1.00 17.74 46 LYS D N 1
ATOM 6116 C CA . LYS D 1 52 ? 33.494 24.783 57.782 1.00 17.54 46 LYS D CA 1
ATOM 6117 C C . LYS D 1 52 ? 34.263 25.700 56.821 1.00 24.14 46 LYS D C 1
ATOM 6118 O O . LYS D 1 52 ? 35.102 26.490 57.260 1.00 27.92 46 LYS D O 1
ATOM 6137 N N . GLY D 1 53 ? 33.984 25.652 55.544 1.00 25.03 47 GLY D N 1
ATOM 6138 C CA . GLY D 1 53 ? 34.724 26.590 54.709 1.00 23.88 47 GLY D CA 1
ATOM 6139 C C . GLY D 1 53 ? 36.189 26.184 54.640 1.00 29.89 47 GLY D C 1
ATOM 6140 O O . GLY D 1 53 ? 36.560 25.043 54.899 1.00 30.98 47 GLY D O 1
ATOM 6144 N N . SER D 1 54 ? 37.023 27.151 54.265 1.00 23.72 48 SER D N 1
ATOM 6145 C CA . SER D 1 54 ? 38.439 26.918 54.007 1.00 24.85 48 SER D CA 1
ATOM 6146 C C . SER D 1 54 ? 39.235 28.112 54.499 1.00 16.67 48 SER D C 1
ATOM 6147 O O . SER D 1 54 ? 39.016 29.220 53.994 1.00 16.02 48 SER D O 1
ATOM 6155 N N . ILE D 1 55 ? 40.152 27.884 55.449 1.00 19.87 49 ILE D N 1
ATOM 6156 C CA . ILE D 1 55 ? 40.962 28.988 55.960 1.00 20.80 49 ILE D CA 1
ATOM 6157 C C . ILE D 1 55 ? 41.850 29.529 54.841 1.00 23.08 49 ILE D C 1
ATOM 6158 O O . ILE D 1 55 ? 42.040 30.745 54.718 1.00 18.97 49 ILE D O 1
ATOM 6174 N N . ALA D 1 56 ? 42.304 28.661 53.934 1.00 20.44 50 ALA D N 1
ATOM 6175 C CA . ALA D 1 56 ? 43.082 29.154 52.798 1.00 22.01 50 ALA D CA 1
ATOM 6176 C C . ALA D 1 56 ? 42.262 30.079 51.928 1.00 17.65 50 ALA D C 1
ATOM 6177 O O . ALA D 1 56 ? 42.749 31.128 51.485 1.00 17.21 50 ALA D O 1
ATOM 6184 N N . ASP D 1 57 ? 40.995 29.726 51.645 1.00 16.18 51 ASP D N 1
ATOM 6185 C CA . ASP D 1 57 ? 40.174 30.600 50.836 1.00 15.35 51 ASP D CA 1
ATOM 6186 C C . ASP D 1 57 ? 39.955 31.933 51.528 1.00 15.04 51 ASP D C 1
ATOM 6187 O O . ASP D 1 57 ? 39.914 32.971 50.877 1.00 14.64 51 ASP D O 1
ATOM 6196 N N . LEU D 1 58 ? 39.748 31.911 52.833 1.00 15.26 52 LEU D N 1
ATOM 6197 C CA . LEU D 1 58 ? 39.564 33.170 53.553 1.00 15.08 52 LEU D CA 1
ATOM 6198 C C . LEU D 1 58 ? 40.802 34.057 53.443 1.00 15.49 52 LEU D C 1
ATOM 6199 O O . LEU D 1 58 ? 40.693 35.249 53.125 1.00 15.17 52 LEU D O 1
ATOM 6215 N N . VAL D 1 59 ? 41.967 33.503 53.720 1.00 16.26 53 VAL D N 1
ATOM 6216 C CA . VAL D 1 59 ? 43.183 34.305 53.725 1.00 16.80 53 VAL D CA 1
ATOM 6217 C C . VAL D 1 59 ? 43.469 34.815 52.321 1.00 16.53 53 VAL D C 1
ATOM 6218 O O . VAL D 1 59 ? 43.902 35.955 52.144 1.00 16.61 53 VAL D O 1
ATOM 6231 N N . ALA D 1 60 ? 43.210 33.984 51.314 1.00 16.28 54 ALA D N 1
ATOM 6232 C CA . ALA D 1 60 ? 43.400 34.432 49.930 1.00 16.05 54 ALA D CA 1
ATOM 6233 C C . ALA D 1 60 ? 42.466 35.581 49.573 1.00 20.31 54 ALA D C 1
ATOM 6234 O O . ALA D 1 60 ? 42.856 36.509 48.845 1.00 22.07 54 ALA D O 1
ATOM 6241 N N . THR D 1 61 ? 41.232 35.557 50.088 1.00 14.74 55 THR D N 1
ATOM 6242 C CA . THR D 1 61 ? 40.285 36.623 49.811 1.00 14.10 55 THR D CA 1
ATOM 6243 C C . THR D 1 61 ? 40.666 37.895 50.562 1.00 14.35 55 THR D C 1
ATOM 6244 O O . THR D 1 61 ? 40.599 39.002 50.015 1.00 19.09 55 THR D O 1
ATOM 6255 N N . LEU D 1 62 ? 41.014 37.759 51.844 1.00 14.81 56 LEU D N 1
ATOM 6256 C CA . LEU D 1 62 ? 41.512 38.907 52.594 1.00 15.23 56 LEU D CA 1
ATOM 6257 C C . LEU D 1 62 ? 42.721 39.542 51.916 1.00 15.76 56 LEU D C 1
ATOM 6258 O O . LEU D 1 62 ? 42.925 40.754 52.042 1.00 17.25 56 LEU D O 1
ATOM 6274 N N . ASN D 1 63 ? 43.576 38.734 51.270 1.00 16.11 57 ASN D N 1
ATOM 6275 C CA . ASN D 1 63 ? 44.772 39.268 50.629 1.00 17.25 57 ASN D CA 1
ATOM 6276 C C . ASN D 1 63 ? 44.412 40.129 49.428 1.00 16.32 57 ASN D C 1
ATOM 6277 O O . ASN D 1 63 ? 45.238 40.961 49.025 1.00 24.10 57 ASN D O 1
ATOM 6288 N N . GLN D 1 64 ? 43.219 39.961 48.876 1.00 17.45 58 GLN D N 1
ATOM 6289 C CA . GLN D 1 64 ? 42.717 40.777 47.769 1.00 18.21 58 GLN D CA 1
ATOM 6290 C C . GLN D 1 64 ? 42.137 42.102 48.243 1.00 23.53 58 GLN D C 1
ATOM 6291 O O . GLN D 1 64 ? 41.709 42.907 47.413 1.00 25.24 58 GLN D O 1
ATOM 6322 N N . PRO D 1 66 ? 42.602 45.665 50.880 1.00 29.70 60 PRO D N 1
ATOM 6323 C CA . PRO D 1 66 ? 43.579 46.468 51.638 1.00 33.51 60 PRO D CA 1
ATOM 6324 C C . PRO D 1 66 ? 43.519 46.137 53.123 1.00 38.54 60 PRO D C 1
ATOM 6325 O O . PRO D 1 66 ? 42.491 45.686 53.628 1.00 32.95 60 PRO D O 1
ATOM 6336 N N . ARG D 1 67 ? 44.652 46.381 53.837 1.00 31.69 61 ARG D N 1
ATOM 6337 C CA . ARG D 1 67 ? 44.690 46.092 55.272 1.00 33.88 61 ARG D CA 1
ATOM 6338 C C . ARG D 1 67 ? 44.726 47.390 56.067 1.00 41.56 61 ARG D C 1
ATOM 6339 O O . ARG D 1 67 ? 45.314 48.378 55.610 1.00 38.28 61 ARG D O 1
ATOM 6360 N N . PRO D 1 68 ? 44.101 47.428 57.242 1.00 52.77 62 PRO D N 1
ATOM 6361 C CA . PRO D 1 68 ? 44.182 48.637 58.072 1.00 56.71 62 PRO D CA 1
ATOM 6362 C C . PRO D 1 68 ? 45.623 48.942 58.458 1.00 53.00 62 PRO D C 1
ATOM 6363 O O . PRO D 1 68 ? 46.419 48.039 58.719 1.00 54.92 62 PRO D O 1
ATOM 6374 N N . ASP D 1 69 ? 45.960 50.229 58.468 1.00 64.22 63 ASP D N 1
ATOM 6375 C CA . ASP D 1 69 ? 47.293 50.673 58.872 1.00 67.95 63 ASP D CA 1
ATOM 6376 C C . ASP D 1 69 ? 47.568 50.309 60.321 1.00 67.21 63 ASP D C 1
ATOM 6377 O O . ASP D 1 69 ? 46.842 50.735 61.217 1.00 73.10 63 ASP D O 1
#

InterPro domains:
  IPR037914 SpoVT-AbrB domain su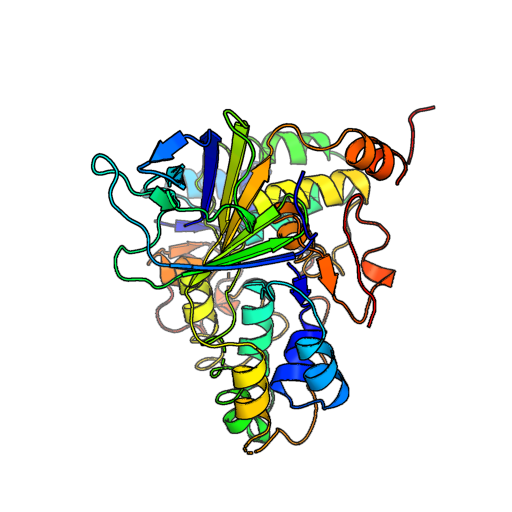perfamily [SSF89447] (7-61)

Solvent-accessible surface area: 17963 Å² total

Organism: Caulobacter vibrioides (strain ATCC 19089 / CIP 103742 / CB 15) (NCBI:txid190650)

Radius of gyration: 21.62 Å; Cα contacts (8 Å, |Δi|>4): 740; chains: 4; bounding box: 51×62×49 Å

Secondary structure (DSSP, 8-state):
-EEEEEEE-EE-SSSEEEEE-TTTPPPTT--EEEEEETTEEEEEE----HHHHHHHHH----SS--------S---TT-/-EEE-HHHHHHHHHT-HHHHHHHHH--S-EEEEHHHHHHHHHHHTTSHHHHHHHHHHHH---SS-EE-B-HHHHHHHHHHHHHH---STTTTT--HHHHHHTT-EEEES-GGGGTT-TT--EEE-/-EEE-HHHHHHHHTT-HHHHHHHTT--S-EEEEHHHHHHHHHHHTS-STTHHHHHHHHH---SS-EE-B-HHHHHHHHHHHHHH---GGGTTT--HHHHHHHT-EEEES-GGGGTTSTT-EEEE-/--S-SEEEEEE--EESSSSEEEEE-TTT---TT-EEEEEEETTEEEEEETT--HHHHHHHHH-----